Protein AF-K2MCL8-F1 (afdb_monomer_lite)

Secondary structure (DSSP, 8-state):
----TT-------SHHHHHHHHHHHHHHHHHHHHTT-S-GGG--EEEEEEEEE--SSTTS--EEEEEEEEEPPP---GGG----THHHHHHHHHHHHHHHHHHHHHHHHT-SSS-----GGG-HHHHHTTTTSSSS------------GGGHHHHHHHHHHHHHHHTPPP---PPBPHHHHHHHHHHHHHHHHHHHHHHHHHHHHHHHHHHHHHHHHHHHHHHHHHH---HHHHHHHHHHHHHHHHHHHHHHHHHHHHHHHH-----EEEEEEEEEE--TT--TT-EEEEEEE---TT-SSSPPEEEEEEEEEE-TTSEEEEEEEEEEEES--TT-TTEEEEEEEETT-GGG-EEPPPB--SSSS-B---EEEEEEEE--HHHHHHHHSS-EEEEEEEEEPPPP-

InterPro domains:
  IPR001752 Kinesin motor domain [PF00225] (2-168)
  IPR001752 Kinesin motor domain [PR00380] (34-51)
  IPR001752 Kinesin motor domain [PR00380] (66-84)
  IPR001752 Kinesin motor domain [PR00380] (118-139)
  IPR001752 Kinesin motor domain [PS50067] (1-168)
  IPR001752 Kinesin motor domain [SM00129] (1-176)
  IPR027417 P-loop containing nucleoside triphosphate hydrolase [SSF52540] (2-175)
  IPR027640 Kinesin-like protein [PTHR47968] (2-246)
  IPR036961 Kinesin motor domain superfamily [G3DSA:3.40.850.10] (1-190)

Foldseek 3Di:
DDDDPPDDDDDDDDPVVVVVVVVVQVVVLVVVCVVPHDDPLQDKDKDKDKDWDDDPDPVDATFIDIDIDIDAHDQDDCVPPPDDDPVVVSSVLSNQQVVLVLVVLLLQLPPPDDDPDSPLVSDPNSVVCVCVFQHADDDDDDQDADPDPVCVVVRVVSVVSVVSNVSTDHDHDTDGDPVVVVVVVVVVVVVVVVVVVVVLVVVLVVLVVVLVVLVVVLVVLVVVLVVDDDPVVNVVSVVVNVVSVVVSVVSVVVSVVSCVVVVPVVQAFPWKFKDFDFCLPPDAADWDWDWTFTDTPPDDDGGKIWTKIWHWHQDPVQWIKIKIFTFWIPPDHPQLQQAKKKWKDFPPPCVPIDIFDGFGDPVHTGTGGDIDMDIGGHDDPVVSVSRRDRTMMMMMTRGGDDDDD

Sequence (405 aa):
RVYVKGVGVHSVLSLERMLELLKKGNANRQTGETKMNETSSRSHAIIQITISQKYGSLDMRDVESVVLLVDLAGSERQSKTESTGVAFEEAKKINQSLLMLGRAMNSFSDRKGGDAFISLRASKLTRLLSESFGGNSKTWMLATVSTAANNLTETISTLEYAQNAMAITNKAKVNKTAKDLEYDEIQKLAWVLQIRLDDEAKGISALDAQIQGLRGEIDCMKSKLTFASDSKVEIELKEALEEREELLLSLRKGLVEQRKISGSSAALVCFSGTCKTSLANIPFGSYEVTTLVVPCYMLAGPPPFLICHIHVHLTEDSFVAVLLRLRELQHLPDYATGGVQVTVWFEGHYSSAVQTPIVRPNGGNPQFSLCQMYLFGPHTEDLERFFQLDVLNFRVEGIMSDLPS

Structure (mmCIF, N/CA/C/O backbone):
data_AF-K2MCL8-F1
#
_entry.id   AF-K2MCL8-F1
#
loop_
_atom_site.group_PDB
_atom_site.id
_atom_site.type_symbol
_atom_site.label_atom_id
_atom_site.label_alt_id
_atom_site.label_comp_id
_atom_site.label_asym_id
_atom_site.label_entity_id
_atom_site.label_seq_id
_atom_site.pdbx_PDB_ins_code
_atom_site.Cartn_x
_atom_site.Cartn_y
_atom_site.Cartn_z
_atom_site.occupancy
_atom_site.B_iso_or_equiv
_atom_site.auth_seq_id
_atom_site.auth_comp_id
_atom_site.auth_asym_id
_atom_site.auth_atom_id
_atom_site.pdbx_PDB_model_num
ATOM 1 N N . ARG A 1 1 ? 0.110 3.017 10.647 1.00 62.19 1 ARG A N 1
ATOM 2 C CA . ARG A 1 1 ? -1.286 2.735 11.038 1.00 62.19 1 ARG A CA 1
ATOM 3 C C . ARG A 1 1 ? -1.375 1.521 11.941 1.00 62.19 1 ARG A C 1
ATOM 5 O O . ARG A 1 1 ? -0.866 0.456 11.606 1.00 62.19 1 ARG A O 1
ATOM 12 N N . VAL A 1 2 ? -1.988 1.701 13.106 1.00 72.38 2 VAL A N 1
ATOM 13 C CA . VAL A 1 2 ? -2.264 0.624 14.064 1.00 72.38 2 VAL A CA 1
ATOM 14 C C . VAL A 1 2 ? -3.591 -0.023 13.677 1.00 72.38 2 VAL A C 1
ATOM 16 O O . VAL A 1 2 ? -4.564 0.685 13.457 1.00 72.38 2 VAL A O 1
ATOM 19 N N . TYR A 1 3 ? -3.632 -1.352 13.582 1.00 79.12 3 TYR A N 1
ATOM 20 C CA . TYR A 1 3 ? -4.851 -2.104 13.278 1.00 79.12 3 TYR A CA 1
ATOM 21 C C . TYR A 1 3 ? -5.182 -3.081 14.410 1.00 79.12 3 TYR A C 1
ATOM 23 O O . TYR A 1 3 ? -4.301 -3.526 15.156 1.00 79.12 3 TYR A O 1
ATOM 31 N N . VAL A 1 4 ? -6.465 -3.415 14.545 1.00 83.75 4 VAL A N 1
ATOM 32 C CA . VAL A 1 4 ? -6.949 -4.414 15.503 1.00 83.75 4 VAL A CA 1
ATOM 33 C C . VAL A 1 4 ? -7.206 -5.714 14.751 1.00 83.75 4 VAL A C 1
ATOM 35 O O . VAL A 1 4 ? -8.105 -5.792 13.918 1.00 83.75 4 VAL A O 1
ATOM 38 N N . LYS A 1 5 ? -6.404 -6.747 15.024 1.00 83.94 5 LYS A N 1
ATOM 39 C CA . LYS A 1 5 ? -6.589 -8.070 14.414 1.00 83.94 5 LYS A CA 1
ATOM 40 C C . LYS A 1 5 ? -7.949 -8.646 14.826 1.00 83.94 5 LYS A C 1
ATOM 42 O O . LYS A 1 5 ? -8.254 -8.686 16.014 1.00 83.94 5 LYS A O 1
ATOM 47 N N . GLY A 1 6 ? -8.727 -9.115 13.850 1.00 83.38 6 GLY A N 1
ATOM 48 C CA . GLY A 1 6 ? -10.027 -9.756 14.081 1.00 83.38 6 GLY A CA 1
ATOM 49 C C . GLY A 1 6 ? -11.196 -8.794 14.312 1.00 83.38 6 GLY A C 1
ATOM 50 O O . GLY A 1 6 ? -12.277 -9.251 14.673 1.00 83.38 6 GLY A O 1
ATOM 51 N N . VAL A 1 7 ? -11.011 -7.483 14.116 1.00 84.69 7 VAL A N 1
ATOM 52 C CA . VAL A 1 7 ? -12.133 -6.533 14.135 1.00 84.69 7 VAL A CA 1
ATOM 53 C C . VAL A 1 7 ? -13.025 -6.741 12.907 1.00 84.69 7 VAL A C 1
ATOM 55 O O . VAL A 1 7 ? -12.526 -6.963 11.803 1.00 84.69 7 VAL A O 1
ATOM 58 N N . GLY A 1 8 ? -14.345 -6.681 13.093 1.00 83.44 8 GLY A N 1
ATOM 59 C CA . GLY A 1 8 ? -15.301 -6.761 11.990 1.00 83.44 8 GLY A CA 1
ATOM 60 C C . GLY A 1 8 ? -15.216 -5.515 11.111 1.00 83.44 8 GLY A C 1
ATOM 61 O O . GLY A 1 8 ? -15.511 -4.415 11.572 1.00 83.44 8 GLY A O 1
ATOM 62 N N . VAL A 1 9 ? -14.811 -5.688 9.853 1.00 87.81 9 VAL A N 1
ATOM 63 C CA . VAL A 1 9 ? -14.803 -4.625 8.840 1.00 87.81 9 VAL A CA 1
ATOM 64 C C . VAL A 1 9 ? -15.996 -4.849 7.923 1.00 87.81 9 VAL A C 1
ATOM 66 O O . VAL A 1 9 ? -16.164 -5.931 7.362 1.00 87.81 9 VAL A O 1
ATOM 69 N N . HIS A 1 10 ? -16.842 -3.833 7.784 1.00 88.50 10 HIS A N 1
ATOM 70 C CA . HIS A 1 10 ? -18.072 -3.918 7.007 1.00 88.50 10 HIS A CA 1
ATOM 71 C C . HIS A 1 10 ? -18.072 -2.844 5.922 1.00 88.50 10 HIS A C 1
ATOM 73 O O . HIS A 1 10 ? -17.848 -1.674 6.220 1.00 88.50 10 HIS A O 1
ATOM 79 N N . SER A 1 11 ? -18.340 -3.240 4.675 1.00 90.06 11 SER A N 1
ATOM 80 C CA . SER A 1 11 ? -18.598 -2.281 3.599 1.00 90.06 11 SER A CA 1
ATOM 81 C C . SER A 1 11 ? -19.939 -1.587 3.840 1.00 90.06 11 SER A C 1
ATOM 83 O O . SER A 1 11 ? -20.923 -2.232 4.218 1.00 90.06 11 SER A O 1
ATOM 85 N N . VAL A 1 12 ? -19.965 -0.271 3.645 1.00 89.56 12 VAL A N 1
ATOM 86 C CA . VAL A 1 12 ? -21.135 0.582 3.860 1.00 89.56 12 VAL A CA 1
ATOM 87 C C . VAL A 1 12 ? -21.343 1.417 2.606 1.00 89.56 12 VAL A C 1
ATOM 89 O O . VAL A 1 12 ? -20.489 2.222 2.251 1.00 89.56 12 VAL A O 1
ATOM 92 N N . LEU A 1 13 ? -22.476 1.204 1.936 1.00 88.75 13 LEU A N 1
ATOM 93 C CA . LEU A 1 13 ? -22.850 1.900 0.698 1.00 88.75 13 LEU A CA 1
ATOM 94 C C . LEU A 1 13 ? -24.067 2.821 0.876 1.00 88.75 13 LEU A C 1
ATOM 96 O O . LEU A 1 13 ? -24.443 3.520 -0.058 1.00 88.75 13 LEU A O 1
ATOM 1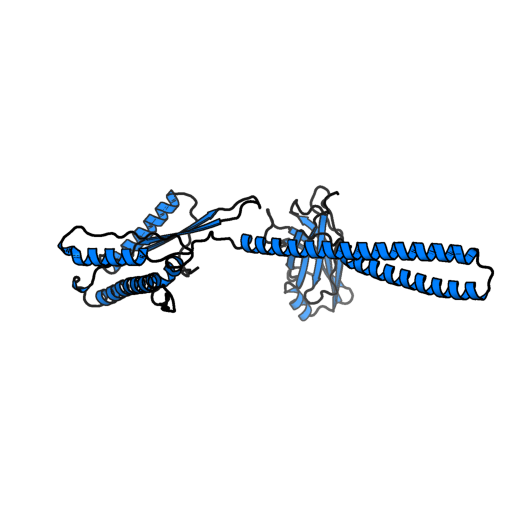00 N N . SER A 1 14 ? -24.690 2.822 2.057 1.00 90.69 14 SER A N 1
ATOM 101 C CA . SER A 1 14 ? -25.855 3.654 2.361 1.00 90.69 14 SER A CA 1
ATOM 102 C C . SER A 1 14 ? -25.845 4.125 3.817 1.00 90.69 14 SER A C 1
ATOM 104 O O . SER A 1 14 ? -25.215 3.507 4.687 1.00 90.69 14 SER A O 1
ATOM 106 N N . LEU A 1 15 ? -26.553 5.224 4.084 1.00 90.62 15 LEU A N 1
ATOM 107 C CA . LEU A 1 15 ? -26.692 5.784 5.428 1.00 90.62 15 LEU A CA 1
ATOM 108 C C . LEU A 1 15 ? -27.426 4.815 6.361 1.00 90.62 15 LEU A C 1
ATOM 110 O O . LEU A 1 15 ? -27.037 4.649 7.516 1.00 90.62 15 LEU A O 1
ATOM 114 N N . GLU A 1 16 ? -28.453 4.134 5.858 1.00 92.94 16 GLU A N 1
ATOM 115 C CA . GLU A 1 16 ? -29.249 3.168 6.616 1.00 92.94 16 GLU A CA 1
ATOM 116 C C . GLU A 1 16 ? -28.351 2.050 7.141 1.00 92.94 16 GLU A C 1
ATOM 118 O O . GLU A 1 16 ? -28.371 1.746 8.335 1.00 92.94 16 GLU A O 1
ATOM 123 N N . ARG A 1 17 ? -27.473 1.514 6.281 1.00 91.06 17 ARG A N 1
ATOM 124 C CA . ARG A 1 17 ? -26.526 0.472 6.680 1.00 91.06 17 ARG A CA 1
ATOM 125 C C . ARG A 1 17 ? -25.544 0.958 7.744 1.00 91.06 17 ARG A C 1
ATOM 127 O O . ARG A 1 17 ? -25.215 0.210 8.666 1.00 91.06 17 ARG A O 1
ATOM 134 N N . MET A 1 18 ? -25.081 2.204 7.639 1.00 90.50 18 MET A N 1
ATOM 135 C CA . MET A 1 18 ? -24.227 2.811 8.661 1.00 90.50 18 MET A CA 1
ATOM 136 C C . MET A 1 18 ? -24.950 2.882 10.011 1.00 90.50 18 MET A C 1
ATOM 138 O O . MET A 1 18 ? -24.405 2.457 11.031 1.00 90.50 18 MET A O 1
ATOM 142 N N . LEU A 1 19 ? -26.192 3.371 10.016 1.00 92.50 19 LEU A N 1
ATOM 143 C CA . LEU A 1 19 ? -27.014 3.507 11.219 1.00 92.50 19 LEU A CA 1
ATOM 144 C C . LEU A 1 19 ? -27.352 2.151 11.850 1.00 92.50 19 LEU A C 1
ATOM 146 O O . LEU A 1 19 ? -27.341 2.029 13.073 1.00 92.50 19 LEU A O 1
ATOM 150 N N . GLU A 1 20 ? -27.612 1.118 11.049 1.00 92.62 20 GLU A N 1
ATOM 151 C CA . GLU A 1 20 ? -27.792 -0.254 11.536 1.00 92.62 20 GLU A CA 1
ATOM 152 C C . GLU A 1 20 ? -26.554 -0.774 12.270 1.00 92.62 20 GLU A C 1
ATOM 154 O O . GLU A 1 20 ? -26.667 -1.319 13.370 1.00 92.62 20 GLU A O 1
ATOM 159 N N . LEU A 1 21 ? -25.367 -0.601 11.679 1.00 90.81 21 LEU A N 1
ATOM 160 C CA . LEU A 1 21 ? -24.108 -1.033 12.288 1.00 90.81 21 LEU A CA 1
ATOM 161 C C . LEU A 1 21 ? -23.824 -0.269 13.584 1.00 90.81 21 LEU A C 1
ATOM 163 O O . LEU A 1 21 ? -23.399 -0.882 14.563 1.00 90.81 21 LEU A O 1
ATOM 167 N N . LEU A 1 22 ? -24.123 1.033 13.621 1.00 89.81 22 LEU A N 1
ATOM 168 C CA . LEU A 1 22 ? -24.029 1.847 14.835 1.00 89.81 22 LEU A CA 1
ATOM 169 C C . LEU A 1 22 ? -24.981 1.345 15.927 1.00 89.81 22 LEU A C 1
ATOM 171 O O . LEU A 1 22 ? -24.550 1.128 17.058 1.00 89.81 22 LEU A O 1
ATOM 175 N N . LYS A 1 23 ? -26.252 1.084 15.591 1.00 89.38 23 LYS A N 1
ATOM 176 C CA . LYS A 1 23 ? -27.237 0.517 16.529 1.00 89.38 23 LYS A CA 1
ATOM 177 C C . LYS A 1 23 ? -26.792 -0.844 17.058 1.00 89.38 23 LYS A C 1
ATOM 179 O O . LYS A 1 23 ? -26.862 -1.079 18.260 1.00 89.38 23 LYS A O 1
ATOM 184 N N . LYS A 1 24 ? -26.283 -1.718 16.184 1.00 88.81 24 LYS A N 1
ATOM 185 C CA . LYS A 1 24 ? -25.748 -3.032 16.568 1.00 88.81 24 LYS A CA 1
ATOM 186 C C . LYS A 1 24 ? -24.537 -2.901 17.492 1.00 88.81 24 LYS A C 1
ATOM 188 O O . LYS A 1 24 ? -24.460 -3.607 18.492 1.00 88.81 24 LYS A O 1
ATOM 193 N N . GLY A 1 25 ? -23.608 -1.995 17.184 1.00 86.44 25 GLY A N 1
ATOM 194 C CA . GLY A 1 25 ? -22.452 -1.706 18.032 1.00 86.44 25 GLY A CA 1
ATOM 195 C C . GLY A 1 25 ? -22.868 -1.220 19.420 1.00 86.44 25 GLY A C 1
ATOM 196 O O . GLY A 1 25 ? -22.365 -1.723 20.423 1.00 86.44 25 GLY A O 1
ATOM 197 N N . ASN A 1 26 ? -23.849 -0.319 19.483 1.00 84.19 26 ASN A N 1
ATOM 198 C CA . ASN A 1 26 ? -24.355 0.208 20.746 1.00 84.19 26 ASN A CA 1
ATOM 199 C C . ASN A 1 26 ? -25.124 -0.851 21.560 1.00 84.19 26 ASN A C 1
ATOM 201 O O . ASN A 1 26 ? -24.937 -0.960 22.768 1.00 84.19 26 ASN A O 1
ATOM 205 N N . ALA A 1 27 ? -25.919 -1.701 20.903 1.00 82.69 27 ALA A N 1
ATOM 206 C CA . ALA A 1 27 ? -26.595 -2.825 21.554 1.00 82.69 27 ALA A CA 1
ATOM 207 C C . ALA A 1 27 ? -25.600 -3.872 22.089 1.00 82.69 27 ALA A C 1
ATOM 209 O O . ALA A 1 27 ? -25.796 -4.418 23.175 1.00 82.69 27 ALA A O 1
ATOM 210 N N . ASN A 1 28 ? -24.506 -4.128 21.364 1.00 81.00 28 ASN A N 1
ATOM 211 C CA . ASN A 1 28 ? -23.422 -5.002 21.820 1.00 81.00 28 ASN A CA 1
ATOM 212 C C . ASN A 1 28 ? -22.682 -4.418 23.032 1.00 81.00 28 ASN A C 1
ATOM 214 O O . ASN A 1 28 ? -22.292 -5.164 23.929 1.00 81.00 28 ASN A O 1
ATOM 218 N N . ARG A 1 29 ? -22.513 -3.091 23.079 1.00 77.06 29 ARG A N 1
ATOM 219 C CA . ARG A 1 29 ? -21.970 -2.391 24.249 1.00 77.06 29 ARG A CA 1
ATOM 220 C C . ARG A 1 29 ? -22.894 -2.567 25.458 1.00 77.06 29 ARG A C 1
ATOM 222 O O . ARG A 1 29 ? -22.447 -3.064 26.486 1.00 77.06 29 ARG A O 1
ATOM 229 N N . GLN A 1 30 ? -24.187 -2.284 25.296 1.00 64.94 30 GLN A N 1
ATOM 230 C CA . GLN A 1 30 ? -25.187 -2.410 26.363 1.00 64.94 30 GLN A CA 1
ATOM 231 C C . GLN A 1 30 ? -25.310 -3.852 26.892 1.00 64.94 30 GLN A C 1
ATOM 233 O O . GLN A 1 30 ? -25.377 -4.078 28.097 1.00 64.94 30 GLN A O 1
ATOM 238 N N . THR A 1 31 ? -25.291 -4.855 26.009 1.00 60.31 31 THR A N 1
ATOM 239 C CA . THR A 1 31 ? -25.350 -6.273 26.414 1.00 60.31 31 THR A CA 1
ATOM 240 C C . THR A 1 31 ? -24.073 -6.741 27.118 1.00 60.31 31 THR A C 1
ATOM 242 O O . THR A 1 31 ? -24.156 -7.535 28.056 1.00 60.31 31 THR A O 1
ATOM 245 N N . GLY A 1 32 ? -22.904 -6.227 26.721 1.00 57.06 32 GLY A N 1
ATOM 246 C CA . GLY A 1 32 ? -21.645 -6.435 27.443 1.00 57.06 32 GLY A CA 1
ATOM 247 C C . GLY A 1 32 ? -21.679 -5.862 28.863 1.00 57.06 32 GLY A C 1
ATOM 248 O O . GLY A 1 32 ? -21.249 -6.533 29.799 1.00 57.06 32 GLY A O 1
ATOM 249 N N . GLU A 1 33 ? -22.263 -4.674 29.027 1.00 56.03 33 GLU A N 1
ATOM 250 C CA . GLU A 1 33 ? -22.431 -3.999 30.321 1.00 56.03 33 GLU A CA 1
ATOM 251 C C . GLU A 1 33 ? -23.406 -4.773 31.234 1.00 56.03 33 GLU A C 1
ATOM 253 O O . GLU A 1 33 ? -23.057 -5.131 32.356 1.00 56.03 33 GLU A O 1
ATOM 258 N N . THR A 1 34 ? -24.579 -5.182 30.734 1.00 46.97 34 THR A N 1
ATOM 259 C CA . THR A 1 34 ? -25.577 -5.934 31.537 1.00 46.97 34 THR A CA 1
ATOM 260 C C . THR A 1 34 ? -25.104 -7.296 32.065 1.00 46.97 34 THR A C 1
ATOM 262 O O . THR A 1 34 ? -25.635 -7.771 33.066 1.00 46.97 34 THR A O 1
ATOM 265 N N . LYS A 1 35 ? -24.110 -7.941 31.433 1.00 47.38 35 LYS A N 1
ATOM 266 C CA . LYS A 1 35 ? -23.570 -9.235 31.892 1.00 47.38 35 LYS A CA 1
ATOM 267 C C . LYS A 1 35 ? -22.559 -9.122 33.039 1.00 47.38 35 LYS A C 1
ATOM 269 O O . LYS A 1 35 ? -22.274 -10.150 33.648 1.00 47.38 35 LYS A O 1
ATOM 274 N N . MET A 1 36 ? -22.003 -7.936 33.321 1.00 43.47 36 MET A N 1
ATOM 275 C CA . MET A 1 36 ? -20.958 -7.768 34.349 1.00 43.47 36 MET A CA 1
ATOM 276 C C . MET A 1 36 ? -21.147 -6.602 35.333 1.00 43.47 36 MET A C 1
ATOM 278 O O . MET A 1 36 ? -20.476 -6.637 36.359 1.00 43.47 36 MET A O 1
ATOM 282 N N . ASN A 1 37 ? -22.026 -5.623 35.073 1.00 40.94 37 ASN A N 1
ATOM 283 C CA . ASN A 1 37 ? -22.677 -4.682 36.013 1.00 40.94 37 ASN A CA 1
ATOM 284 C C . ASN A 1 37 ? -23.184 -3.450 35.235 1.00 40.94 37 ASN A C 1
ATOM 286 O O . ASN A 1 37 ? -22.595 -3.032 34.240 1.00 40.94 37 ASN A O 1
ATOM 290 N N . GLU A 1 38 ? -24.254 -2.825 35.721 1.00 46.69 38 GLU A N 1
ATOM 291 C CA . GLU A 1 38 ? -24.871 -1.628 35.141 1.00 46.69 38 GLU A CA 1
ATOM 292 C C . GLU A 1 38 ? -23.952 -0.397 35.259 1.00 46.69 38 GLU A C 1
ATOM 294 O O . GLU A 1 38 ? -23.971 0.290 36.277 1.00 46.69 38 GLU A O 1
ATOM 299 N N . THR A 1 39 ? -23.107 -0.098 34.260 1.00 52.84 39 THR A N 1
ATOM 300 C CA . THR A 1 39 ? -22.614 1.282 34.035 1.00 52.84 39 THR A CA 1
ATOM 301 C C . THR A 1 39 ? -21.933 1.477 32.676 1.00 52.84 39 THR A C 1
ATOM 303 O O . THR A 1 39 ? -20.814 1.019 32.445 1.00 52.84 39 THR A O 1
ATOM 306 N N . SER A 1 40 ? -22.555 2.280 31.811 1.00 58.19 40 SER A N 1
ATOM 307 C CA . SER A 1 40 ? -22.002 2.733 30.526 1.00 58.19 40 SER A CA 1
ATOM 308 C C . SER A 1 40 ? -20.767 3.635 30.639 1.00 58.19 40 SER A C 1
ATOM 310 O O . SER A 1 40 ? -20.077 3.874 29.646 1.00 58.19 40 SER A O 1
ATOM 312 N N . SER A 1 41 ? -20.439 4.088 31.855 1.00 61.59 41 SER A N 1
ATOM 313 C CA . SER A 1 41 ? -19.277 4.926 32.173 1.00 61.59 41 SER A CA 1
ATOM 314 C C . SER A 1 41 ? -17.947 4.169 32.225 1.00 61.59 41 SER A C 1
ATOM 316 O O . SER A 1 41 ? -16.901 4.793 32.382 1.00 61.59 41 SER A O 1
ATOM 318 N N . ARG A 1 42 ? -17.953 2.834 32.100 1.00 67.81 42 ARG A N 1
ATOM 319 C CA . ARG A 1 42 ? -16.778 1.980 32.355 1.00 67.81 42 ARG A CA 1
ATOM 320 C C . ARG A 1 42 ? -16.134 1.378 31.103 1.00 67.81 42 ARG A C 1
ATOM 322 O O . ARG A 1 42 ? -15.196 0.599 31.212 1.00 67.81 42 ARG A O 1
ATOM 329 N N . SER A 1 43 ? -16.572 1.733 29.901 1.00 75.81 43 SER A N 1
ATOM 330 C CA . SER A 1 43 ? -15.963 1.231 28.664 1.00 75.81 43 SER A CA 1
ATOM 331 C C . SER A 1 43 ? -15.653 2.361 27.685 1.00 75.81 43 SER A C 1
ATOM 333 O O . SER A 1 43 ? -16.367 3.357 27.623 1.00 75.81 43 SER A O 1
ATOM 335 N N . HIS A 1 44 ? -14.559 2.209 26.932 1.00 84.44 44 HIS A N 1
ATOM 336 C CA . HIS A 1 44 ? -14.245 3.079 25.795 1.00 84.44 44 HIS A CA 1
ATOM 337 C C . HIS A 1 44 ? -14.829 2.460 24.530 1.00 84.44 44 HIS A C 1
ATOM 339 O O . HIS A 1 44 ? -14.605 1.271 24.278 1.00 84.44 44 HIS A O 1
ATOM 345 N N . ALA A 1 45 ? -15.496 3.254 23.701 1.00 87.50 45 ALA A N 1
ATOM 346 C CA . ALA A 1 45 ? -15.965 2.827 22.389 1.00 87.50 45 ALA A CA 1
ATOM 347 C C . ALA A 1 45 ? -15.221 3.590 21.289 1.00 87.50 45 ALA A C 1
ATOM 349 O O . ALA A 1 45 ? -15.072 4.806 21.341 1.00 87.50 45 ALA A O 1
ATOM 350 N N . ILE A 1 46 ? -14.735 2.866 20.279 1.00 89.50 46 ILE A N 1
ATOM 351 C CA . ILE A 1 46 ? -14.042 3.455 19.129 1.00 89.50 46 ILE A CA 1
ATOM 352 C C . ILE A 1 46 ? -14.722 2.961 17.863 1.00 89.50 46 ILE A C 1
ATOM 354 O O . ILE A 1 46 ? -14.803 1.757 17.623 1.00 89.50 46 ILE A O 1
ATOM 358 N N . ILE A 1 47 ? -15.173 3.900 17.040 1.00 90.31 47 ILE A N 1
ATOM 359 C CA . ILE A 1 47 ? -15.694 3.644 15.703 1.00 90.31 47 ILE A CA 1
ATOM 360 C C . ILE A 1 47 ? -14.688 4.207 14.706 1.00 90.31 47 ILE A C 1
ATOM 362 O O . ILE A 1 47 ? -14.334 5.385 14.762 1.00 90.31 47 ILE A O 1
ATOM 366 N N . GLN A 1 48 ? -14.234 3.357 13.789 1.00 91.88 48 GLN A N 1
ATOM 367 C CA . GLN A 1 48 ? -13.360 3.752 12.694 1.00 91.88 48 GLN A CA 1
ATOM 368 C C . GLN A 1 48 ? -14.145 3.729 11.385 1.00 91.88 48 GLN A C 1
ATOM 370 O O . GLN A 1 48 ? -14.684 2.694 10.998 1.00 91.88 48 GLN A O 1
ATOM 375 N N . ILE A 1 49 ? -14.176 4.867 10.698 1.00 91.69 49 ILE A N 1
ATOM 376 C CA . ILE A 1 49 ? -14.806 5.022 9.390 1.00 91.69 49 ILE A CA 1
ATOM 377 C C . ILE A 1 49 ? -13.694 5.304 8.389 1.00 91.69 49 ILE A C 1
ATOM 379 O O . ILE A 1 49 ? -13.042 6.346 8.453 1.00 91.69 49 ILE A O 1
ATOM 383 N N . THR A 1 50 ? -13.469 4.371 7.471 1.00 90.69 50 THR A N 1
ATOM 384 C CA . THR A 1 50 ? -12.555 4.574 6.345 1.00 90.69 50 THR A CA 1
ATOM 385 C C . THR A 1 50 ? -13.364 5.046 5.145 1.00 90.69 50 THR A C 1
ATOM 387 O O . THR A 1 50 ? -14.309 4.377 4.734 1.00 90.69 50 THR A O 1
ATOM 390 N N . ILE A 1 51 ? -12.996 6.200 4.595 1.00 89.94 51 ILE A N 1
ATOM 391 C CA . ILE A 1 51 ? -13.616 6.800 3.416 1.00 89.94 51 ILE A CA 1
ATOM 392 C C . ILE A 1 51 ? -12.570 6.794 2.309 1.00 89.94 51 ILE A C 1
ATOM 394 O O . ILE A 1 51 ? -11.532 7.443 2.435 1.00 89.94 51 ILE A O 1
ATOM 398 N N . SER A 1 52 ? -12.846 6.076 1.228 1.00 87.56 52 SER A N 1
ATOM 399 C CA . SER A 1 52 ? -11.972 6.016 0.058 1.00 87.56 52 SER A CA 1
ATOM 400 C C . SER A 1 52 ? -12.666 6.695 -1.115 1.00 87.56 52 SER A C 1
ATOM 402 O O . SER A 1 52 ? -13.782 6.326 -1.475 1.00 87.56 52 SER A O 1
ATOM 404 N N . GLN A 1 53 ? -11.998 7.670 -1.720 1.00 85.44 53 GLN A N 1
ATOM 405 C CA . GLN A 1 53 ? -12.425 8.309 -2.954 1.00 85.44 53 GLN A CA 1
ATOM 406 C C . GLN A 1 53 ? -11.490 7.861 -4.071 1.00 85.44 53 GLN A C 1
ATOM 408 O O . GLN A 1 53 ? -10.281 8.072 -3.985 1.00 85.44 53 GLN A O 1
ATOM 413 N N . LYS A 1 54 ? -12.064 7.222 -5.092 1.00 82.44 54 LYS A N 1
ATOM 414 C CA . LYS A 1 54 ? -11.329 6.758 -6.266 1.00 82.44 54 LYS A CA 1
ATOM 415 C C . LYS A 1 54 ? -11.676 7.611 -7.471 1.00 82.44 54 LYS A C 1
ATOM 417 O O . LYS A 1 54 ? -12.856 7.901 -7.682 1.00 82.44 54 LYS A O 1
ATOM 422 N N . TYR A 1 55 ? -10.674 7.975 -8.255 1.00 76.62 55 TYR A N 1
ATOM 423 C CA . TYR A 1 55 ? -10.855 8.728 -9.488 1.00 76.62 55 TYR A CA 1
ATOM 424 C C . TYR A 1 55 ? -10.582 7.834 -10.699 1.00 76.62 55 TYR A C 1
ATOM 426 O O . TYR A 1 55 ? -9.719 6.965 -10.678 1.00 76.62 55 TYR A O 1
ATOM 434 N N . GLY A 1 56 ? -11.364 8.029 -11.764 1.00 66.25 56 GLY A N 1
ATOM 435 C CA . GLY A 1 56 ? -11.180 7.312 -13.032 1.00 66.25 56 GLY A CA 1
ATOM 436 C C . GLY A 1 56 ? -10.148 7.952 -13.967 1.00 66.25 56 GLY A C 1
ATOM 437 O O . GLY A 1 56 ? -9.825 7.364 -14.991 1.00 66.25 56 GLY A O 1
ATOM 438 N N . SER A 1 57 ? -9.656 9.151 -13.635 1.00 65.25 57 SER A N 1
ATOM 439 C CA . SER A 1 57 ? -8.623 9.864 -14.395 1.00 65.25 57 SER A CA 1
ATOM 440 C C . SER A 1 57 ? -7.279 9.767 -13.679 1.00 65.25 57 SER A C 1
ATOM 442 O O . SER A 1 57 ? -7.232 9.836 -12.454 1.00 65.25 57 SER A O 1
ATOM 444 N N . LEU A 1 58 ? -6.196 9.680 -14.454 1.00 63.03 58 LEU A N 1
ATOM 445 C CA . LEU A 1 58 ? -4.814 9.742 -13.970 1.00 63.03 58 LEU A CA 1
ATOM 446 C C . LEU A 1 58 ? -4.430 11.133 -13.430 1.00 63.03 58 LEU A C 1
ATOM 448 O O . LEU A 1 58 ? -3.459 11.252 -12.687 1.00 63.03 58 LEU A O 1
ATOM 452 N N . ASP A 1 59 ? -5.196 12.175 -13.766 1.00 64.81 59 ASP A N 1
ATOM 453 C CA . ASP A 1 59 ? -4.942 13.546 -13.299 1.00 64.81 59 ASP A CA 1
ATOM 454 C C . ASP A 1 59 ? -5.306 13.740 -11.821 1.00 64.81 59 ASP A C 1
ATOM 456 O O . ASP A 1 59 ? -4.781 14.627 -11.142 1.00 64.81 59 ASP A O 1
ATOM 460 N N . MET A 1 60 ? -6.232 12.921 -11.316 1.00 67.56 60 MET A N 1
ATOM 461 C CA . MET A 1 60 ? -6.757 13.016 -9.960 1.00 67.56 60 MET A CA 1
ATOM 462 C C . MET A 1 60 ? -6.304 11.807 -9.154 1.00 67.56 60 MET A C 1
ATOM 464 O O . MET A 1 60 ? -6.508 10.663 -9.544 1.00 67.56 60 MET A O 1
ATOM 468 N N . ARG A 1 61 ? -5.690 12.071 -8.001 1.00 71.19 61 ARG A N 1
ATOM 469 C CA . ARG A 1 61 ? -5.148 11.020 -7.138 1.00 71.19 61 ARG A CA 1
ATOM 470 C C . ARG A 1 61 ? -6.226 10.414 -6.262 1.00 71.19 61 ARG A C 1
ATOM 472 O O . ARG A 1 61 ? -7.042 11.146 -5.699 1.00 71.19 61 ARG A O 1
ATOM 479 N N . ASP A 1 62 ? -6.181 9.097 -6.105 1.00 81.00 62 ASP A N 1
ATOM 480 C CA . ASP A 1 62 ? -7.026 8.394 -5.148 1.00 81.00 62 ASP A CA 1
ATOM 481 C C . ASP A 1 62 ? -6.710 8.904 -3.734 1.00 81.00 62 ASP A C 1
ATOM 483 O O . ASP A 1 62 ? -5.555 9.086 -3.349 1.00 81.00 62 ASP A O 1
ATOM 487 N N . VAL A 1 63 ? -7.742 9.152 -2.929 1.00 84.19 63 VAL A N 1
ATOM 488 C CA . VAL A 1 63 ? -7.565 9.663 -1.564 1.00 84.19 63 VAL A CA 1
ATOM 489 C C . VAL A 1 63 ? -8.271 8.752 -0.583 1.00 84.19 63 VAL A C 1
ATOM 491 O O . VAL A 1 63 ? -9.399 8.312 -0.800 1.00 84.19 63 VAL A O 1
ATOM 494 N N . GLU A 1 64 ? -7.617 8.503 0.547 1.00 87.00 64 GLU A N 1
ATOM 495 C CA . GLU A 1 64 ? -8.209 7.768 1.654 1.00 87.00 64 GLU A CA 1
ATOM 496 C C . GLU A 1 64 ? -8.168 8.590 2.943 1.00 87.00 64 GLU A C 1
ATOM 498 O O . GLU A 1 64 ? -7.119 9.052 3.392 1.00 87.00 64 GLU A O 1
ATOM 503 N N . SER A 1 65 ? -9.316 8.744 3.588 1.00 89.50 65 SER A N 1
ATOM 504 C CA . SER A 1 65 ? -9.436 9.368 4.899 1.00 89.50 65 SER A CA 1
ATOM 505 C C . SER A 1 65 ? -9.902 8.347 5.925 1.00 89.50 65 SER A C 1
ATOM 507 O O . SER A 1 65 ? -10.682 7.447 5.622 1.00 89.50 65 SER A O 1
ATOM 509 N N . VAL A 1 66 ? -9.428 8.497 7.157 1.00 90.38 66 VAL A N 1
ATOM 510 C CA . VAL A 1 66 ? -9.872 7.689 8.290 1.00 90.38 66 VAL A CA 1
ATOM 511 C C . VAL A 1 66 ? -10.387 8.636 9.357 1.00 90.38 66 VAL A C 1
ATOM 513 O O . VAL A 1 66 ? -9.660 9.509 9.825 1.00 90.38 66 VAL A O 1
ATOM 516 N N . VAL A 1 67 ? -11.644 8.448 9.739 1.00 92.12 67 VAL A N 1
ATOM 517 C CA . VAL A 1 67 ? -12.282 9.162 10.841 1.00 92.12 67 VAL A CA 1
ATOM 518 C C . VAL A 1 67 ? -12.370 8.213 12.027 1.00 92.12 67 VAL A C 1
ATOM 520 O O . VAL A 1 67 ? -12.867 7.094 11.905 1.00 92.12 67 VAL A O 1
ATOM 523 N N . LEU A 1 68 ? -11.879 8.667 13.177 1.00 92.62 68 LEU A N 1
ATOM 524 C CA . LEU A 1 68 ? -12.005 7.969 14.450 1.00 92.62 68 LEU A CA 1
ATOM 525 C C . LEU A 1 68 ? -12.992 8.739 15.323 1.00 92.62 68 LEU A C 1
ATOM 527 O O . LEU A 1 68 ? -12.742 9.891 15.669 1.00 92.62 68 LEU A O 1
ATOM 531 N N . LEU A 1 69 ? -14.102 8.098 15.678 1.00 91.81 69 LEU A N 1
ATOM 532 C CA . LEU A 1 69 ? -15.032 8.588 16.689 1.00 91.81 69 LEU A CA 1
ATOM 533 C C . LEU A 1 69 ? -14.769 7.804 17.968 1.00 91.81 69 LEU A C 1
ATOM 535 O O . LEU A 1 69 ? -14.882 6.577 17.981 1.00 91.81 69 LEU A O 1
ATOM 539 N N . VAL A 1 70 ? -14.362 8.510 19.016 1.00 91.50 70 VAL A N 1
ATOM 540 C CA . VAL A 1 70 ? -13.907 7.915 20.272 1.00 91.50 70 VAL A CA 1
ATOM 541 C C . VAL A 1 70 ? -14.806 8.421 21.386 1.00 91.50 70 VAL A C 1
ATOM 543 O O . VAL A 1 70 ? -14.825 9.616 21.664 1.00 91.50 70 VAL A O 1
ATOM 546 N N . ASP A 1 71 ? -15.531 7.504 22.009 1.00 89.06 71 ASP A N 1
ATOM 547 C CA . ASP A 1 71 ? -16.275 7.738 23.239 1.00 89.06 71 ASP A CA 1
ATOM 548 C C . ASP A 1 71 ? -15.452 7.180 24.401 1.00 89.06 71 ASP A C 1
ATOM 550 O O . ASP A 1 71 ? -15.152 5.980 24.450 1.00 89.06 71 ASP A O 1
ATOM 554 N N . LEU A 1 72 ? -15.001 8.074 25.276 1.00 87.31 72 LEU A N 1
ATOM 555 C CA . LEU A 1 72 ? -14.137 7.722 26.392 1.00 87.31 72 LEU A CA 1
ATOM 556 C C . LEU A 1 72 ? -14.976 7.379 27.624 1.00 87.31 72 LEU A C 1
ATOM 558 O O . LEU A 1 72 ? -15.993 8.008 27.898 1.00 87.31 72 LEU A O 1
ATOM 562 N N . ALA A 1 73 ? -14.498 6.409 28.398 1.00 81.56 73 ALA A N 1
ATOM 563 C CA . ALA A 1 73 ? -15.011 6.118 29.728 1.00 81.56 73 ALA A CA 1
ATOM 564 C C . ALA A 1 73 ? -14.919 7.353 30.646 1.00 81.56 73 ALA A C 1
ATOM 566 O O . ALA A 1 73 ? -14.118 8.264 30.410 1.00 81.56 73 ALA A O 1
ATOM 567 N N . GLY A 1 74 ? -15.710 7.342 31.719 1.00 78.06 74 GLY A N 1
ATOM 568 C CA . GLY A 1 74 ? -15.736 8.401 32.721 1.00 78.06 74 GLY A CA 1
ATOM 569 C C . GLY A 1 74 ? -14.354 8.674 33.323 1.00 78.06 74 GLY A C 1
ATOM 570 O O . GLY A 1 74 ? -13.574 7.753 33.579 1.00 78.06 74 GLY A O 1
ATOM 571 N N . SER A 1 75 ? -14.023 9.956 33.506 1.00 75.75 75 SER A N 1
ATOM 572 C CA . SER A 1 75 ? -12.734 10.401 34.054 1.00 75.75 75 SER A CA 1
ATOM 573 C C . SER A 1 75 ? -12.712 10.500 35.583 1.00 75.75 75 SER A C 1
ATOM 575 O O . SER A 1 75 ? -11.697 10.907 36.151 1.00 75.75 75 SER A O 1
ATOM 577 N N . GLU A 1 76 ? -13.814 10.164 36.251 1.00 71.69 76 GLU A N 1
ATOM 578 C CA . GLU A 1 76 ? -13.984 10.312 37.691 1.00 71.69 76 GLU A CA 1
ATOM 579 C C . GLU A 1 76 ? -13.090 9.379 38.527 1.00 71.69 76 GLU A C 1
ATOM 581 O O . GLU A 1 76 ? -12.753 8.243 38.169 1.00 71.69 76 GLU A O 1
ATOM 586 N N . ARG A 1 77 ? -12.707 9.862 39.714 1.00 64.69 77 ARG A N 1
ATOM 587 C CA . ARG A 1 77 ? -11.896 9.088 40.662 1.00 64.69 77 ARG A CA 1
ATOM 588 C C . ARG A 1 77 ? -12.746 8.073 41.430 1.00 64.69 77 ARG A C 1
ATOM 590 O O . ARG A 1 77 ? -13.764 8.411 42.029 1.00 64.69 77 ARG A O 1
ATOM 597 N N . GLN A 1 78 ? -12.245 6.842 41.528 1.00 57.66 78 GLN A N 1
ATOM 598 C CA . GLN A 1 78 ? -12.933 5.728 42.201 1.00 57.66 78 GLN A CA 1
ATOM 599 C C . GLN A 1 78 ? -13.103 5.872 43.710 1.00 57.66 78 GLN A C 1
ATOM 601 O O . GLN A 1 78 ? -13.875 5.125 44.298 1.00 57.66 78 GLN A O 1
ATOM 606 N N . SER A 1 79 ? -12.433 6.821 44.367 1.00 55.28 79 SER A N 1
ATOM 607 C CA . SER A 1 79 ? -12.636 7.059 45.803 1.00 55.28 79 SER A CA 1
ATOM 608 C C . SER A 1 79 ? -14.075 7.474 46.147 1.00 55.28 79 SER A C 1
ATOM 610 O O . SER A 1 79 ? -14.420 7.522 47.321 1.00 55.28 79 SER A O 1
ATOM 612 N N . LYS A 1 80 ? -14.909 7.777 45.141 1.00 51.69 80 LYS A N 1
ATOM 613 C CA . LYS A 1 80 ? -16.346 8.053 45.273 1.00 51.69 80 LYS A CA 1
ATOM 614 C C . LYS A 1 80 ? -17.249 6.838 44.994 1.00 51.69 80 LYS A C 1
ATOM 616 O O . LYS A 1 80 ? -18.459 6.958 45.139 1.00 51.69 80 LYS A O 1
ATOM 621 N N . THR A 1 81 ? -16.702 5.691 44.581 1.00 54.56 81 THR A N 1
ATOM 622 C CA . THR A 1 81 ? -17.471 4.490 44.207 1.00 54.56 81 THR A CA 1
ATOM 623 C C . THR A 1 81 ? -17.142 3.326 45.144 1.00 54.56 81 THR A C 1
ATOM 625 O O . THR A 1 81 ? -16.010 2.849 45.149 1.00 54.56 81 THR A O 1
ATOM 628 N N . GLU A 1 82 ? -18.119 2.834 45.911 1.00 55.03 82 GLU A N 1
ATOM 629 C CA . GLU A 1 82 ? -17.984 1.712 46.865 1.00 55.03 82 GLU A CA 1
ATOM 630 C C . GLU A 1 82 ? -17.872 0.329 46.175 1.00 55.03 82 GLU A C 1
ATOM 632 O O . GLU A 1 82 ? -18.531 -0.638 46.548 1.00 55.03 82 GLU A O 1
ATOM 637 N N . SER A 1 83 ? -17.064 0.197 45.119 1.00 57.53 83 SER A N 1
ATOM 638 C CA . SER A 1 83 ? -16.889 -1.083 44.417 1.00 57.53 83 SER A CA 1
ATOM 639 C C . SER A 1 83 ? -15.772 -1.918 45.049 1.00 57.53 83 SER A C 1
ATOM 641 O O . SER A 1 83 ? -14.623 -1.482 45.068 1.00 57.53 83 SER A O 1
ATOM 643 N N . THR A 1 84 ? -16.081 -3.135 45.507 1.00 59.06 84 THR A N 1
ATOM 644 C CA . THR A 1 84 ? -15.110 -4.107 46.047 1.00 59.06 84 THR A CA 1
ATOM 645 C C . THR A 1 84 ? -14.930 -5.315 45.108 1.00 59.06 84 THR A C 1
ATOM 647 O O . THR A 1 84 ? -15.800 -5.627 44.294 1.00 59.06 84 THR A O 1
ATOM 650 N N . GLY A 1 85 ? -13.779 -5.998 45.177 1.00 71.44 85 GLY A N 1
ATOM 651 C CA . GLY A 1 85 ? -13.525 -7.248 44.438 1.00 71.44 85 GLY A CA 1
ATOM 652 C C . GLY A 1 85 ? -13.196 -7.078 42.944 1.00 71.44 85 GLY A C 1
ATOM 653 O O . GLY A 1 85 ? -12.432 -6.198 42.562 1.00 71.44 85 GLY A O 1
ATOM 654 N N . VAL A 1 86 ? -13.745 -7.937 42.074 1.00 63.22 86 VAL A N 1
ATOM 655 C CA . VAL A 1 86 ? -13.447 -7.968 40.619 1.00 63.22 86 VAL A CA 1
ATOM 656 C C . VAL A 1 86 ? -13.795 -6.644 39.921 1.00 63.22 86 VAL A C 1
ATOM 658 O O . VAL A 1 86 ? -13.059 -6.201 39.039 1.00 63.22 86 VAL A O 1
ATOM 661 N N . ALA A 1 87 ? -14.859 -5.972 40.373 1.00 62.44 87 ALA A N 1
ATOM 662 C CA . ALA A 1 87 ? -15.273 -4.665 39.867 1.00 62.44 87 ALA A CA 1
ATOM 663 C C . ALA A 1 87 ? -14.231 -3.562 40.140 1.00 62.44 87 ALA A C 1
ATOM 665 O O . ALA A 1 87 ? -14.065 -2.658 39.323 1.00 62.44 87 ALA A O 1
ATOM 666 N N . PHE A 1 88 ? -13.496 -3.653 41.254 1.00 65.75 88 PHE A N 1
ATOM 667 C CA . PHE A 1 88 ? -12.413 -2.722 41.587 1.00 65.75 88 PHE A CA 1
ATOM 668 C C . PHE A 1 88 ? -11.229 -2.878 40.619 1.00 65.75 88 PHE A C 1
ATOM 670 O O . PHE A 1 88 ? -10.686 -1.897 40.110 1.00 65.75 88 PHE A O 1
ATOM 677 N N . GLU A 1 89 ? -10.879 -4.120 40.282 1.00 68.69 89 GLU A N 1
ATOM 678 C CA . GLU A 1 89 ? -9.729 -4.410 39.421 1.00 68.69 89 GLU A CA 1
ATOM 679 C C . GLU A 1 89 ? -9.996 -4.106 37.939 1.00 68.69 89 GLU A C 1
ATOM 681 O O . GLU A 1 89 ? -9.080 -3.744 37.193 1.00 68.69 89 GLU A O 1
ATOM 686 N N . GLU A 1 90 ? -11.258 -4.178 37.515 1.00 66.31 90 GLU A N 1
ATOM 687 C CA . GLU A 1 90 ? -11.717 -3.658 36.227 1.00 66.31 90 GLU A CA 1
ATOM 688 C C . GLU A 1 90 ? -11.684 -2.127 36.189 1.00 66.31 90 GLU A C 1
ATOM 690 O O . GLU A 1 90 ? -11.045 -1.543 35.307 1.00 66.31 90 GLU A O 1
ATOM 695 N N . ALA A 1 91 ? -12.286 -1.472 37.186 1.00 65.25 91 ALA A N 1
ATOM 696 C CA . ALA A 1 91 ? -12.284 -0.019 37.302 1.00 65.25 91 ALA A CA 1
ATOM 697 C C . ALA A 1 91 ? -10.845 0.530 37.263 1.00 65.25 91 ALA A C 1
ATOM 699 O O . ALA A 1 91 ? -10.548 1.520 36.587 1.00 65.25 91 ALA A O 1
ATOM 700 N N . LYS A 1 92 ? -9.906 -0.127 37.958 1.00 70.19 92 LYS A N 1
ATOM 701 C CA . LYS A 1 92 ? -8.483 0.242 37.987 1.00 70.19 92 LYS A CA 1
ATOM 702 C C . LYS A 1 92 ? -7.842 0.228 36.597 1.00 70.19 92 LYS A C 1
ATOM 704 O O . LYS A 1 92 ? -7.061 1.126 36.283 1.00 70.19 92 LYS A O 1
ATOM 709 N N . LYS A 1 93 ? -8.192 -0.736 35.737 1.00 70.69 93 LYS A N 1
ATOM 710 C CA . LYS A 1 93 ? -7.700 -0.808 34.346 1.00 70.69 93 LYS A CA 1
ATOM 711 C C . LYS A 1 93 ? -8.277 0.303 33.466 1.00 70.69 93 LYS A C 1
ATOM 713 O O . LYS A 1 93 ? -7.564 0.834 32.612 1.00 70.69 93 LYS A O 1
ATOM 718 N N . ILE A 1 94 ? -9.534 0.686 33.683 1.00 69.44 94 ILE A N 1
ATOM 719 C CA . ILE A 1 94 ? -10.178 1.797 32.965 1.00 69.44 94 ILE A CA 1
ATOM 720 C C . ILE A 1 94 ? -9.455 3.105 33.289 1.00 69.44 94 ILE A C 1
ATOM 722 O O . ILE A 1 94 ? -8.952 3.775 32.382 1.00 69.44 94 ILE A O 1
ATOM 726 N N . ASN A 1 95 ? -9.249 3.391 34.573 1.00 73.81 95 ASN A N 1
ATOM 727 C CA . ASN A 1 95 ? -8.527 4.589 35.001 1.00 73.81 95 ASN A CA 1
ATOM 728 C C . ASN A 1 95 ? -7.052 4.557 34.603 1.00 73.81 95 ASN A C 1
ATOM 730 O O . ASN A 1 95 ? -6.482 5.595 34.275 1.00 73.81 95 ASN A O 1
ATOM 734 N N . GLN A 1 96 ? -6.434 3.374 34.536 1.00 79.25 96 GLN A N 1
ATOM 735 C CA . GLN A 1 96 ? -5.091 3.228 33.982 1.00 79.25 96 GLN A CA 1
ATOM 736 C C . GLN A 1 96 ? -5.037 3.693 32.521 1.00 79.25 96 GLN A C 1
ATOM 738 O O . GLN A 1 96 ? -4.108 4.406 32.149 1.00 79.25 96 GLN A O 1
ATOM 743 N N . SER A 1 97 ? -6.017 3.334 31.688 1.00 81.94 97 SER A N 1
ATOM 744 C CA . SER A 1 97 ? -6.022 3.732 30.274 1.00 81.94 97 SER A CA 1
ATOM 745 C C . SER A 1 97 ? -6.145 5.250 30.074 1.00 81.94 97 SER A C 1
ATOM 747 O O . SER A 1 97 ? -5.400 5.800 29.260 1.00 81.94 97 SER A O 1
ATOM 749 N N . LEU A 1 98 ? -6.993 5.927 30.861 1.00 82.56 98 LEU A N 1
ATOM 750 C CA . LEU A 1 98 ? -7.153 7.388 30.855 1.00 82.56 98 LEU A CA 1
ATOM 751 C C . LEU A 1 98 ? -5.946 8.112 31.463 1.00 82.56 98 LEU A C 1
ATOM 753 O O . LEU A 1 98 ? -5.483 9.109 30.912 1.00 82.56 98 LEU A O 1
ATOM 757 N N . LEU A 1 99 ? -5.366 7.575 32.541 1.00 82.62 99 LEU A N 1
ATOM 758 C CA . LEU A 1 99 ? -4.136 8.104 33.133 1.00 82.62 99 LEU A CA 1
ATOM 759 C C . LEU A 1 99 ? -2.967 8.034 32.145 1.00 82.62 99 LEU A C 1
ATOM 761 O O . LEU A 1 99 ? -2.213 8.995 32.015 1.00 82.62 99 LEU A O 1
ATOM 765 N N . MET A 1 100 ? -2.808 6.911 31.435 1.00 81.94 100 MET A N 1
ATOM 766 C CA . MET A 1 100 ? -1.770 6.779 30.407 1.00 81.94 100 MET A CA 1
ATOM 767 C C . MET A 1 100 ? -2.011 7.733 29.237 1.00 81.94 100 MET A C 1
ATOM 769 O O . MET A 1 100 ? -1.047 8.278 28.705 1.00 81.94 100 MET A O 1
ATOM 773 N N . LEU A 1 101 ? -3.274 7.965 28.864 1.00 84.19 101 LEU A N 1
ATOM 774 C CA . LEU A 1 101 ? -3.634 8.956 27.854 1.00 84.19 101 LEU A CA 1
ATOM 775 C C . LEU A 1 101 ? -3.250 10.373 28.301 1.00 84.19 101 LEU A C 1
ATOM 777 O O . LEU A 1 101 ? -2.580 11.073 27.552 1.00 84.19 101 LEU A O 1
ATOM 781 N N . GLY A 1 102 ? -3.580 10.761 29.538 1.00 82.94 102 GLY A N 1
ATOM 782 C CA . GLY A 1 102 ? -3.197 12.064 30.095 1.00 82.94 102 GLY A CA 1
ATOM 783 C C . GLY A 1 102 ? -1.688 12.253 30.194 1.00 82.94 102 GLY A C 1
ATOM 784 O O . GLY A 1 102 ? -1.160 13.284 29.791 1.00 82.94 102 GLY A O 1
ATOM 785 N N . ARG A 1 103 ? -0.962 11.220 30.639 1.00 80.62 103 ARG A N 1
ATOM 786 C CA . ARG A 1 103 ? 0.507 11.233 30.634 1.00 80.62 103 ARG A CA 1
ATOM 787 C C . ARG A 1 103 ? 1.049 11.437 29.226 1.00 80.62 103 ARG A C 1
ATOM 789 O O . ARG A 1 103 ? 1.884 12.314 29.035 1.00 80.62 103 ARG A O 1
ATOM 796 N N . ALA A 1 104 ? 0.563 10.662 28.253 1.00 78.56 104 ALA A N 1
ATOM 797 C CA . ALA A 1 104 ? 0.968 10.800 26.860 1.00 78.56 104 ALA A CA 1
ATOM 798 C C . ALA A 1 104 ? 0.727 12.229 26.358 1.00 78.56 104 ALA A C 1
ATOM 800 O O . ALA A 1 104 ? 1.661 12.828 25.836 1.00 78.56 104 ALA A O 1
ATOM 801 N N . MET A 1 105 ? -0.461 12.800 26.586 1.00 78.94 105 MET A N 1
ATOM 802 C CA . MET A 1 105 ? -0.777 14.180 26.200 1.00 78.94 105 MET A CA 1
ATOM 803 C C . MET A 1 105 ? 0.183 15.200 26.814 1.00 78.94 105 MET A C 1
ATOM 805 O O . MET A 1 105 ? 0.731 16.005 26.068 1.00 78.94 105 MET A O 1
ATOM 809 N N . ASN A 1 106 ? 0.470 15.111 28.116 1.00 78.62 106 ASN A N 1
ATOM 810 C CA . ASN A 1 106 ? 1.414 16.018 28.782 1.00 78.62 106 ASN A CA 1
ATOM 811 C C . ASN A 1 106 ? 2.827 15.927 28.169 1.00 78.62 106 ASN A C 1
ATOM 813 O O . ASN A 1 106 ? 3.496 16.928 27.940 1.00 78.62 106 ASN A O 1
ATOM 817 N N . SER A 1 107 ? 3.271 14.721 27.802 1.00 77.25 107 SER A N 1
ATOM 818 C CA . SER A 1 107 ? 4.535 14.543 27.071 1.00 77.25 107 SER A CA 1
ATOM 819 C C . SER A 1 107 ? 4.509 15.110 25.657 1.00 77.25 107 SER A C 1
ATOM 821 O O . SER A 1 107 ? 5.575 15.405 25.120 1.00 77.25 107 SER A O 1
ATOM 823 N N . PHE A 1 108 ? 3.344 15.231 25.018 1.00 73.88 108 PHE A N 1
ATOM 824 C CA . PHE A 1 108 ? 3.214 15.878 23.713 1.00 73.88 108 PHE A CA 1
ATOM 825 C C . PHE A 1 108 ? 3.090 17.402 23.819 1.00 73.88 108 PHE A C 1
ATOM 827 O O . PHE A 1 108 ? 3.603 18.081 22.931 1.00 73.88 108 PHE A O 1
ATOM 834 N N . SER A 1 109 ? 2.484 17.937 24.885 1.00 71.56 109 SER A N 1
ATOM 835 C CA . SER A 1 109 ? 2.397 19.381 25.141 1.00 71.56 109 SER A CA 1
ATOM 836 C C . SER A 1 109 ? 3.738 19.986 25.561 1.00 71.56 109 SER A C 1
ATOM 838 O O . SER A 1 109 ? 4.091 21.071 25.104 1.00 71.56 109 SER A O 1
ATOM 840 N N . ASP A 1 110 ? 4.531 19.263 26.360 1.00 66.00 110 ASP A N 1
ATOM 841 C CA . ASP A 1 110 ? 5.814 19.745 26.899 1.00 66.00 110 ASP A CA 1
ATOM 842 C C . ASP A 1 110 ? 6.982 19.647 25.902 1.00 66.00 110 ASP A C 1
ATOM 844 O O . ASP A 1 110 ? 8.132 19.930 26.245 1.00 66.00 110 ASP A O 1
ATOM 848 N N . ARG A 1 111 ? 6.725 19.281 24.636 1.00 60.28 111 ARG A N 1
ATOM 849 C CA . ARG A 1 111 ? 7.754 19.172 23.583 1.00 60.28 111 ARG A CA 1
ATOM 850 C C . ARG A 1 111 ? 8.222 20.542 23.091 1.00 60.28 111 ARG A C 1
ATOM 852 O O . ARG A 1 111 ? 8.084 20.872 21.918 1.00 60.28 111 ARG A O 1
ATOM 859 N N . LYS A 1 112 ? 8.848 21.312 23.981 1.00 51.47 112 LYS A N 1
ATOM 860 C CA . LYS A 1 112 ? 9.713 22.452 23.641 1.00 51.47 112 LYS A CA 1
ATOM 861 C C . LYS A 1 112 ? 11.185 22.067 23.424 1.00 51.47 112 LYS A C 1
ATOM 863 O O . LYS A 1 112 ? 11.984 22.937 23.108 1.00 51.47 112 LYS A O 1
ATOM 868 N N . GLY A 1 113 ? 11.539 20.781 23.485 1.00 45.09 113 GLY A N 1
ATOM 869 C CA . GLY A 1 113 ? 12.843 20.277 23.036 1.00 45.09 113 GLY A CA 1
ATOM 870 C C . GLY A 1 113 ? 13.376 19.148 23.915 1.00 45.09 113 GLY A C 1
ATOM 871 O O . GLY A 1 113 ? 13.606 19.355 25.096 1.00 45.09 113 GLY A O 1
ATOM 872 N N . GLY A 1 114 ? 13.589 17.969 23.324 1.00 45.06 114 GLY A N 1
ATOM 873 C CA . GLY A 1 114 ? 14.351 16.867 23.930 1.00 45.06 114 GLY A CA 1
ATOM 874 C C . GLY A 1 114 ? 13.542 15.814 24.704 1.00 45.06 114 GLY A C 1
ATOM 875 O O . GLY A 1 114 ? 13.182 16.000 25.856 1.00 45.06 114 GLY A O 1
ATOM 876 N N . ASP A 1 115 ? 13.315 14.664 24.066 1.00 44.59 115 ASP A N 1
ATOM 877 C CA . ASP A 1 115 ? 13.431 13.320 24.666 1.00 44.59 115 ASP A CA 1
ATOM 878 C C . ASP A 1 115 ? 12.587 12.842 25.865 1.00 44.59 115 ASP A C 1
ATOM 880 O O . ASP A 1 115 ? 12.897 11.811 26.461 1.00 44.59 115 ASP A O 1
ATOM 884 N N . ALA A 1 116 ? 11.418 13.416 26.149 1.00 46.81 116 ALA A N 1
ATOM 885 C CA . ALA A 1 116 ? 10.430 12.703 26.973 1.00 46.81 116 ALA A CA 1
ATOM 886 C C . ALA A 1 116 ? 9.661 11.654 26.135 1.00 46.81 116 ALA A C 1
ATOM 888 O O . ALA A 1 116 ? 8.528 11.887 25.709 1.00 46.81 116 ALA A O 1
ATOM 889 N N . PHE A 1 117 ? 10.267 10.493 25.850 1.00 52.47 117 PHE A N 1
ATOM 890 C CA . PHE A 1 117 ? 9.600 9.388 25.142 1.00 52.47 117 PHE A CA 1
ATOM 891 C C . PHE A 1 117 ? 8.600 8.676 26.066 1.00 52.47 117 PHE A C 1
ATOM 893 O O . PHE A 1 117 ? 8.927 7.689 26.726 1.00 52.47 117 PHE A O 1
ATOM 900 N N . ILE A 1 118 ? 7.347 9.136 26.112 1.00 55.09 118 ILE A N 1
ATOM 901 C CA . ILE A 1 118 ? 6.279 8.311 26.687 1.00 55.09 118 ILE A CA 1
ATOM 902 C C . ILE A 1 118 ? 5.920 7.208 25.696 1.00 55.09 118 ILE A C 1
ATOM 904 O O . ILE A 1 118 ? 5.469 7.452 24.576 1.00 55.09 118 ILE A O 1
ATOM 908 N N . SER A 1 119 ? 6.115 5.964 26.132 1.00 63.94 119 SER A N 1
ATOM 909 C CA . SER A 1 119 ? 5.760 4.780 25.360 1.00 63.94 119 SER A CA 1
ATOM 910 C C . SER A 1 119 ? 4.243 4.710 25.174 1.00 63.94 119 SER A C 1
ATOM 912 O O . SER A 1 119 ? 3.510 4.249 26.049 1.00 63.94 119 SER A O 1
ATOM 914 N N . LEU A 1 120 ? 3.765 5.086 23.984 1.00 71.31 120 LEU A N 1
ATOM 915 C CA . LEU A 1 120 ? 2.376 4.898 23.532 1.00 71.31 120 LEU A CA 1
ATOM 916 C C . LEU A 1 120 ? 1.910 3.428 23.577 1.00 71.31 120 LEU A C 1
ATOM 918 O O . LEU A 1 120 ? 0.731 3.145 23.373 1.00 71.31 120 LEU A O 1
ATOM 922 N N . ARG A 1 121 ? 2.818 2.484 23.865 1.00 74.38 121 ARG A N 1
ATOM 923 C CA . ARG A 1 121 ? 2.528 1.062 24.087 1.00 74.38 121 ARG A CA 1
ATOM 924 C C . ARG A 1 121 ? 1.985 0.758 25.489 1.00 74.38 121 ARG A C 1
ATOM 926 O O . ARG A 1 121 ? 1.528 -0.360 25.698 1.00 74.38 121 ARG A O 1
ATOM 933 N N . ALA A 1 122 ? 2.018 1.712 26.426 1.00 72.31 122 ALA A N 1
ATOM 934 C CA . ALA A 1 122 ? 1.568 1.514 27.808 1.00 72.31 122 ALA A CA 1
ATOM 935 C C . ALA A 1 122 ? 0.062 1.210 27.930 1.00 72.31 122 ALA A C 1
ATOM 937 O O . ALA A 1 122 ? -0.359 0.551 28.877 1.00 72.31 122 ALA A O 1
ATOM 938 N N . SER A 1 123 ? -0.753 1.654 26.968 1.00 82.44 123 SER A N 1
ATOM 939 C CA . SER A 1 123 ? -2.176 1.325 26.871 1.00 82.44 123 SER A CA 1
ATOM 940 C C . SER A 1 123 ? -2.555 0.971 25.432 1.00 82.44 123 SER A C 1
ATOM 942 O O . SER A 1 123 ? -2.023 1.522 24.466 1.00 82.44 123 SER A O 1
ATOM 944 N N . LYS A 1 124 ? -3.520 0.057 25.267 1.00 85.50 124 LYS A N 1
ATOM 945 C CA . LYS A 1 124 ? -4.100 -0.242 23.946 1.00 85.50 124 LYS A CA 1
ATOM 946 C C . LYS A 1 124 ? -4.746 1.009 23.340 1.00 85.50 124 LYS A C 1
ATOM 948 O O . LYS A 1 124 ? -4.614 1.221 22.139 1.00 85.50 124 LYS A O 1
ATOM 953 N N . LEU A 1 125 ? -5.368 1.849 24.172 1.00 86.25 125 LEU A N 1
ATOM 954 C CA . LEU A 1 125 ? -6.007 3.097 23.757 1.00 86.25 125 LEU A CA 1
ATOM 955 C C . LEU A 1 125 ? -4.984 4.092 23.197 1.00 86.25 125 LEU A C 1
ATOM 957 O O . LEU A 1 125 ? -5.135 4.555 22.073 1.00 86.25 125 LEU A O 1
ATOM 961 N N . THR A 1 126 ? -3.892 4.350 23.923 1.00 85.12 126 THR A N 1
ATOM 962 C CA . THR A 1 126 ? -2.826 5.259 23.461 1.00 85.12 126 THR A CA 1
ATOM 963 C C . THR A 1 126 ? -2.151 4.754 22.190 1.00 85.12 126 THR A C 1
ATOM 965 O O . THR A 1 126 ? -1.707 5.550 21.368 1.00 85.12 126 THR A O 1
ATOM 968 N N . ARG A 1 127 ? -2.111 3.430 21.989 1.00 86.38 127 ARG A N 1
ATOM 969 C CA . ARG A 1 127 ? -1.606 2.830 20.753 1.00 86.38 127 ARG A CA 1
ATOM 970 C C . ARG A 1 127 ? -2.564 3.037 19.583 1.00 86.38 127 ARG A C 1
ATOM 972 O O . ARG A 1 127 ? -2.105 3.321 18.489 1.00 86.38 127 ARG A O 1
ATOM 979 N N . LEU A 1 128 ? -3.872 2.896 19.793 1.00 87.69 128 LEU A N 1
ATOM 980 C CA . LEU A 1 128 ? -4.873 3.151 18.749 1.00 87.69 128 LEU A CA 1
ATOM 981 C C . LEU A 1 128 ? -4.933 4.632 18.368 1.00 87.69 128 LEU A C 1
ATOM 983 O O . LEU A 1 128 ? -5.076 4.960 17.196 1.00 87.69 128 LEU A O 1
ATOM 987 N N . LEU A 1 129 ? -4.752 5.518 19.345 1.00 87.62 129 LEU A N 1
ATOM 988 C CA . LEU A 1 129 ? -4.788 6.966 19.153 1.00 87.62 129 LEU A CA 1
ATOM 989 C C . LEU A 1 129 ? -3.412 7.579 18.869 1.00 87.62 129 LEU A C 1
ATOM 991 O O . LEU A 1 129 ? -3.274 8.798 18.889 1.00 87.62 129 LEU A O 1
ATOM 995 N N . SER A 1 130 ? -2.390 6.771 18.575 1.00 84.44 130 SER A N 1
ATOM 996 C CA . SER A 1 130 ? -1.019 7.262 18.393 1.00 84.44 130 SER A CA 1
ATOM 997 C C . SER A 1 130 ? -0.892 8.309 17.288 1.00 84.44 130 SER A C 1
ATOM 999 O O . SER A 1 130 ? -0.064 9.204 17.379 1.00 84.44 130 SER A O 1
ATOM 1001 N N . GLU A 1 131 ? -1.707 8.202 16.233 1.00 84.12 131 GLU A N 1
ATOM 1002 C CA . GLU A 1 131 ? -1.709 9.166 15.125 1.00 84.12 131 GLU A CA 1
ATOM 1003 C C . GLU A 1 131 ? -2.462 10.464 15.476 1.00 84.12 131 GLU A C 1
ATOM 1005 O O . GLU A 1 131 ? -2.246 11.480 14.820 1.00 84.12 131 GLU A O 1
ATOM 1010 N N . SER A 1 132 ? -3.293 10.455 16.529 1.00 85.25 132 SER A N 1
ATOM 1011 C CA . SER A 1 132 ? -4.087 11.612 16.980 1.00 85.25 132 SER A CA 1
ATOM 1012 C C . SER A 1 132 ? -3.290 12.605 17.836 1.00 85.25 132 SER A C 1
ATOM 1014 O O . SER A 1 132 ? -3.704 13.753 17.967 1.00 85.25 132 SER A O 1
ATOM 1016 N N . PHE A 1 133 ? -2.136 12.203 18.381 1.00 80.19 133 PHE A N 1
ATOM 1017 C CA . PHE A 1 133 ? -1.284 13.055 19.222 1.00 80.19 133 PHE A CA 1
ATOM 1018 C C . PHE A 1 133 ? 0.119 13.179 18.619 1.00 80.19 133 PHE A C 1
ATOM 1020 O O . PHE A 1 133 ? 0.907 12.237 18.647 1.00 80.19 133 PHE A O 1
ATOM 1027 N N . GLY A 1 134 ? 0.429 14.333 18.029 1.00 75.38 134 GLY A N 1
ATOM 1028 C CA . GLY A 1 134 ? 1.702 14.611 17.356 1.00 75.38 134 GLY A CA 1
ATOM 1029 C C . GLY A 1 134 ? 1.891 13.898 16.009 1.00 75.38 134 GLY A C 1
ATOM 1030 O O . GLY A 1 134 ? 2.989 13.927 15.451 1.00 75.38 134 GLY A O 1
ATOM 1031 N N . GLY A 1 135 ? 0.846 13.247 15.487 1.00 84.38 135 GLY A N 1
ATOM 1032 C CA . GLY A 1 135 ? 0.881 12.451 14.260 1.00 84.38 135 GLY A CA 1
ATOM 1033 C C . GLY A 1 135 ? 0.220 13.120 13.051 1.00 84.38 135 GLY A C 1
ATOM 1034 O O . GLY A 1 135 ? 0.015 14.337 13.003 1.00 84.38 135 GLY A O 1
ATOM 1035 N N . ASN A 1 136 ? -0.102 12.293 12.053 1.00 87.94 136 ASN A N 1
ATOM 1036 C CA . ASN A 1 136 ? -0.845 12.694 10.862 1.00 87.94 136 ASN A CA 1
ATOM 1037 C C . ASN A 1 136 ? -2.361 12.586 11.105 1.00 87.94 136 ASN A C 1
ATOM 1039 O O . ASN A 1 136 ? -2.998 11.634 10.660 1.00 87.94 136 ASN A O 1
ATOM 1043 N N . SER A 1 137 ? -2.935 13.540 11.837 1.00 90.00 137 SER A N 1
ATOM 1044 C CA . SER A 1 137 ? -4.375 13.579 12.103 1.00 90.00 137 SER A CA 1
ATOM 1045 C C . SER A 1 137 ? -4.852 15.002 12.374 1.00 90.00 137 SER A C 1
ATOM 1047 O O . SER A 1 137 ? -4.140 15.799 12.990 1.00 90.00 137 SER A O 1
ATOM 1049 N N . LYS A 1 138 ? -6.076 15.315 11.941 1.00 91.81 138 LYS A N 1
ATOM 1050 C CA . LYS A 1 138 ? -6.826 16.463 12.459 1.00 91.81 138 LYS A CA 1
ATOM 1051 C C . LYS A 1 138 ? -7.658 15.956 13.630 1.00 91.81 138 LYS A C 1
ATOM 1053 O O . LYS A 1 138 ? -8.511 15.092 13.446 1.00 91.81 138 LYS A O 1
ATOM 1058 N N . THR A 1 139 ? -7.364 16.447 14.826 1.00 91.12 139 THR A N 1
ATOM 1059 C CA . THR A 1 139 ? -7.915 15.901 16.067 1.00 91.12 139 THR A CA 1
ATOM 1060 C C . THR A 1 139 ? -8.689 16.978 16.802 1.00 91.12 139 THR A C 1
ATOM 1062 O O . THR A 1 139 ? -8.190 18.083 16.994 1.00 91.12 139 THR A O 1
ATOM 1065 N N . TRP A 1 140 ? -9.904 16.634 17.215 1.00 92.12 140 TRP A N 1
ATOM 1066 C CA . TRP A 1 140 ? -10.760 17.468 18.047 1.00 92.12 140 TRP A CA 1
ATOM 1067 C C . TRP A 1 140 ? -11.049 16.723 19.340 1.00 92.12 140 TRP A C 1
ATOM 1069 O O . TRP A 1 140 ? -11.329 15.526 19.319 1.00 92.12 140 TRP A O 1
ATOM 1079 N N . MET A 1 141 ? -10.987 17.440 20.455 1.00 90.88 141 MET A N 1
ATOM 1080 C CA . MET A 1 141 ? -11.371 16.930 21.761 1.00 90.88 141 MET A CA 1
ATOM 1081 C C . MET A 1 141 ? -12.604 17.693 22.240 1.00 90.88 141 MET A C 1
ATOM 1083 O O . MET A 1 141 ? -12.598 18.922 22.262 1.00 90.88 141 MET A O 1
ATOM 1087 N N . LEU A 1 142 ? -13.645 16.961 22.637 1.00 93.00 142 LEU A N 1
ATOM 1088 C CA . LEU A 1 142 ? -14.825 17.526 23.283 1.00 93.00 142 LEU A CA 1
ATOM 1089 C C . LEU A 1 142 ? -14.724 17.294 24.793 1.00 93.00 142 LEU A C 1
ATOM 1091 O O . LEU A 1 142 ? -14.773 16.156 25.251 1.00 93.00 142 LEU A O 1
ATOM 1095 N N . ALA A 1 143 ? -14.579 18.372 25.559 1.00 91.69 143 ALA A N 1
ATOM 1096 C CA . ALA A 1 143 ? -14.579 18.324 27.015 1.00 91.69 143 ALA A CA 1
ATOM 1097 C C . ALA A 1 143 ? -16.013 18.480 27.542 1.00 91.69 143 ALA A C 1
ATOM 1099 O O . ALA A 1 143 ? -16.579 19.572 27.508 1.00 91.69 143 ALA A O 1
ATOM 1100 N N . THR A 1 144 ? -16.612 17.389 28.018 1.00 90.75 144 THR A N 1
ATOM 1101 C CA . THR A 1 144 ? -17.943 17.400 28.638 1.00 90.75 144 THR A CA 1
ATOM 1102 C C . THR A 1 144 ? -17.813 17.580 30.146 1.00 90.75 144 THR A C 1
ATOM 1104 O O . THR A 1 144 ? -17.228 16.733 30.818 1.00 90.75 144 THR A O 1
ATOM 1107 N N . VAL A 1 145 ? -18.360 18.670 30.683 1.00 90.50 145 VAL A N 1
ATOM 1108 C CA . VAL A 1 145 ? -18.254 19.024 32.106 1.00 90.50 145 VAL A CA 1
ATOM 1109 C C . VAL A 1 145 ? -19.626 19.170 32.754 1.00 90.50 145 VAL A C 1
ATOM 1111 O O . VAL A 1 145 ? -20.612 19.488 32.090 1.00 90.50 145 VAL A O 1
ATOM 1114 N N . SER A 1 146 ? -19.690 18.956 34.068 1.00 89.06 146 SER A N 1
ATOM 1115 C CA . SER A 1 146 ? -20.902 19.173 34.859 1.00 89.06 146 SER A CA 1
ATOM 1116 C C . SER A 1 146 ? -20.904 20.582 35.455 1.00 89.06 146 SER A C 1
ATOM 1118 O O . SER A 1 146 ? -19.883 21.055 35.954 1.00 89.06 146 SER A O 1
ATOM 1120 N N . THR A 1 147 ? -22.063 21.241 35.445 1.00 91.38 147 THR A N 1
ATOM 1121 C CA . THR A 1 147 ? -22.273 22.552 36.084 1.00 91.38 147 THR A CA 1
ATOM 1122 C C . THR A 1 147 ? -22.597 22.448 37.577 1.00 91.38 147 THR A C 1
ATOM 1124 O O . THR A 1 147 ? -22.721 23.466 38.255 1.00 91.38 147 THR A O 1
ATOM 1127 N N . ALA A 1 148 ? -22.748 21.233 38.110 1.00 91.44 148 ALA A N 1
ATOM 1128 C CA . ALA A 1 148 ? -23.123 21.021 39.499 1.00 91.44 148 ALA A CA 1
ATOM 1129 C C . ALA A 1 148 ? -21.946 21.287 40.454 1.00 91.44 148 ALA A C 1
ATOM 1131 O O . ALA A 1 148 ? -20.821 20.841 40.224 1.00 91.44 148 ALA A O 1
ATOM 1132 N N . ALA A 1 149 ? -22.216 21.976 41.567 1.00 89.31 149 ALA A N 1
ATOM 1133 C CA . ALA A 1 149 ? -21.190 22.383 42.532 1.00 89.31 149 ALA A CA 1
ATOM 1134 C C . ALA A 1 149 ? -20.440 21.194 43.165 1.00 89.31 149 ALA A C 1
ATOM 1136 O O . ALA A 1 149 ? -19.244 21.283 43.434 1.00 89.31 149 ALA A O 1
ATOM 1137 N N . ASN A 1 150 ? -21.113 20.055 43.349 1.00 88.12 150 ASN A N 1
ATOM 1138 C CA . ASN A 1 150 ? -20.510 18.820 43.865 1.00 88.12 150 ASN A CA 1
ATOM 1139 C C . ASN A 1 150 ? -19.474 18.191 42.910 1.00 88.12 150 ASN A C 1
ATOM 1141 O O . ASN A 1 150 ? -18.646 17.389 43.346 1.00 88.12 150 ASN A O 1
ATOM 1145 N N . ASN A 1 151 ? -19.496 18.569 41.630 1.00 85.56 151 ASN A N 1
ATOM 1146 C CA . ASN A 1 151 ? -18.599 18.067 40.592 1.00 85.56 151 ASN A CA 1
ATOM 1147 C C . ASN A 1 151 ? -17.475 19.047 40.237 1.00 85.56 151 ASN A C 1
ATOM 1149 O O . ASN A 1 151 ? -16.694 18.759 39.333 1.00 85.56 151 ASN A O 1
ATOM 1153 N N . LEU A 1 152 ? -17.347 20.168 40.957 1.00 89.00 152 LEU A N 1
ATOM 1154 C CA . LEU A 1 152 ? -16.373 21.224 40.661 1.00 89.00 152 LEU A CA 1
ATOM 1155 C C . LEU A 1 152 ? -14.943 20.685 40.478 1.00 89.00 152 LEU A C 1
ATOM 1157 O O . LEU A 1 152 ? -14.263 21.056 39.527 1.00 89.00 152 LEU A O 1
ATOM 1161 N N . THR A 1 153 ? -14.499 19.774 41.347 1.00 88.12 153 THR A N 1
ATOM 1162 C CA . THR A 1 153 ? -13.156 19.172 41.275 1.00 88.12 153 THR A CA 1
ATOM 1163 C C . THR A 1 153 ? -12.935 18.359 39.996 1.00 88.12 153 THR A C 1
ATOM 1165 O O . THR A 1 153 ? -11.851 18.413 39.413 1.00 88.12 153 THR A O 1
ATOM 1168 N N . GLU A 1 154 ? -13.950 17.620 39.542 1.00 85.50 154 GLU A N 1
ATOM 1169 C CA . GLU A 1 154 ? -13.866 16.845 38.297 1.00 85.50 154 GLU A CA 1
ATOM 1170 C C . GLU A 1 154 ? -13.885 17.792 37.094 1.00 85.50 154 GLU A C 1
ATOM 1172 O O . GLU A 1 154 ? -13.052 17.666 36.204 1.00 85.50 154 GLU A O 1
ATOM 1177 N N . THR A 1 155 ? -14.754 18.809 37.119 1.00 90.25 155 THR A N 1
ATOM 1178 C CA . THR A 1 155 ? -14.833 19.840 36.076 1.00 90.25 155 THR A CA 1
ATOM 1179 C C . THR A 1 155 ? -13.499 20.565 35.886 1.00 90.25 155 THR A C 1
ATOM 1181 O O . THR A 1 155 ? -13.051 20.707 34.750 1.00 90.25 155 THR A O 1
ATOM 1184 N N . ILE A 1 156 ? -12.824 20.970 36.969 1.00 91.06 156 ILE A N 1
ATOM 1185 C CA . ILE A 1 156 ? -11.482 21.575 36.893 1.00 91.06 156 ILE A CA 1
ATOM 1186 C C . ILE A 1 156 ? -10.491 20.595 36.255 1.00 91.06 156 ILE A C 1
ATOM 1188 O O . ILE A 1 156 ? -9.795 20.962 35.311 1.00 91.06 156 ILE A O 1
ATOM 1192 N N . SER A 1 157 ? -10.487 19.336 36.701 1.00 87.94 157 SER A N 1
ATOM 1193 C CA . SER A 1 157 ? -9.581 18.306 36.175 1.00 87.94 157 SER A CA 1
ATOM 1194 C C . SER A 1 157 ? -9.782 18.073 34.668 1.00 87.94 157 SER A C 1
ATOM 1196 O O . SER A 1 157 ? -8.814 17.947 33.920 1.00 87.94 157 SER A O 1
ATOM 1198 N N . THR A 1 158 ? -11.033 18.047 34.192 1.00 89.75 158 THR A N 1
ATOM 1199 C CA . THR A 1 158 ? -11.359 17.911 32.763 1.00 89.75 158 THR A CA 1
ATOM 1200 C C . THR A 1 158 ? -10.911 19.132 31.952 1.00 89.75 158 THR A C 1
ATOM 1202 O O . THR A 1 158 ? -10.430 18.975 30.829 1.00 89.75 158 THR A O 1
ATOM 1205 N N . LEU A 1 159 ? -11.039 20.346 32.498 1.00 91.56 159 LEU A N 1
ATOM 1206 C CA . LEU A 1 159 ? -10.609 21.576 31.823 1.00 91.56 159 LEU A CA 1
ATOM 1207 C C . LEU A 1 159 ? -9.082 21.683 31.726 1.00 91.56 159 LEU A C 1
ATOM 1209 O O . LEU A 1 159 ? -8.573 22.017 30.658 1.00 91.56 159 LEU A O 1
ATOM 1213 N N . GLU A 1 160 ? -8.350 21.335 32.787 1.00 88.25 160 GLU A N 1
ATOM 1214 C CA . GLU A 1 160 ? -6.881 21.242 32.757 1.00 88.25 160 GLU A CA 1
ATOM 1215 C C . GLU A 1 160 ? -6.415 20.237 31.694 1.00 88.25 160 GLU A C 1
ATOM 1217 O O . GLU A 1 160 ? -5.509 20.507 30.904 1.00 88.25 160 GLU A O 1
ATOM 1222 N N . TYR A 1 161 ? -7.093 19.090 31.615 1.00 85.94 161 TYR A N 1
ATOM 1223 C CA . TYR A 1 161 ? -6.815 18.075 30.606 1.00 85.94 161 TYR A CA 1
ATOM 1224 C C . TYR A 1 161 ? -7.026 18.604 29.178 1.00 85.94 161 TYR A C 1
ATOM 1226 O O . TYR A 1 161 ? -6.186 18.398 28.299 1.00 85.94 161 TYR A O 1
ATOM 1234 N N . ALA A 1 162 ? -8.126 19.324 28.944 1.00 89.94 162 ALA A N 1
ATOM 1235 C CA . ALA A 1 162 ? -8.422 19.944 27.654 1.00 89.94 162 ALA A CA 1
ATOM 1236 C C . ALA A 1 162 ? -7.404 21.038 27.284 1.00 89.94 162 ALA A C 1
ATOM 1238 O O . ALA A 1 162 ? -7.009 21.149 26.122 1.00 89.94 162 ALA A O 1
ATOM 1239 N N . GLN A 1 163 ? -6.939 21.813 28.267 1.00 88.44 163 GLN A N 1
ATOM 1240 C CA . GLN A 1 163 ? -5.900 22.823 28.075 1.00 88.44 163 GLN A CA 1
ATOM 1241 C C . GLN A 1 163 ? -4.578 22.191 27.615 1.00 88.44 163 GLN A C 1
ATOM 1243 O O . GLN A 1 163 ? -3.964 22.681 26.666 1.00 88.44 163 GLN A O 1
ATOM 1248 N N . ASN A 1 164 ? -4.171 21.069 28.214 1.00 84.62 164 ASN A N 1
ATOM 1249 C CA . ASN A 1 164 ? -2.964 20.349 27.795 1.00 84.62 164 ASN A CA 1
ATOM 1250 C C . ASN A 1 164 ? -3.109 19.767 26.384 1.00 84.62 164 ASN A C 1
ATOM 1252 O O . ASN A 1 164 ? -2.184 19.858 25.578 1.00 84.62 164 ASN A O 1
ATOM 1256 N N . ALA A 1 165 ? -4.283 19.222 26.053 1.00 86.56 165 ALA A N 1
ATOM 1257 C CA . ALA A 1 165 ? -4.564 18.720 24.710 1.00 86.56 165 ALA A CA 1
ATOM 1258 C C . ALA A 1 165 ? -4.462 19.825 23.641 1.00 86.56 165 ALA A C 1
ATOM 1260 O O . ALA A 1 165 ? -3.962 19.572 22.546 1.00 86.56 165 ALA A O 1
ATOM 1261 N N . MET A 1 166 ? -4.868 21.058 23.966 1.00 87.88 166 MET A N 1
ATOM 1262 C CA . MET A 1 166 ? -4.787 22.213 23.062 1.00 87.88 166 MET A CA 1
ATOM 1263 C C . MET A 1 166 ? -3.345 22.608 22.709 1.00 87.88 166 MET A C 1
ATOM 1265 O O . MET A 1 166 ? -3.100 23.134 21.626 1.00 87.88 166 MET A O 1
ATOM 1269 N N . ALA A 1 167 ? -2.380 22.337 23.591 1.00 84.94 167 ALA A N 1
ATOM 1270 C CA . ALA A 1 167 ? -0.968 22.624 23.342 1.00 84.94 167 ALA A CA 1
ATOM 1271 C C . ALA A 1 167 ? -0.306 21.634 22.358 1.00 84.94 167 ALA A C 1
ATOM 1273 O O . ALA A 1 167 ? 0.801 21.883 21.875 1.00 84.94 167 ALA A O 1
ATOM 1274 N N . ILE A 1 168 ? -0.961 20.514 22.035 1.00 84.25 168 ILE A N 1
ATOM 1275 C CA . ILE A 1 168 ? -0.426 19.496 21.126 1.00 84.25 168 ILE A CA 1
ATOM 1276 C C . ILE A 1 168 ? -0.577 19.959 19.674 1.00 84.25 168 ILE A C 1
ATOM 1278 O O . ILE A 1 168 ? -1.675 20.229 19.195 1.00 84.25 168 ILE A O 1
ATOM 1282 N N . THR A 1 169 ? 0.532 19.980 18.932 1.00 83.69 169 THR A N 1
ATOM 1283 C CA . THR A 1 169 ? 0.531 20.320 17.501 1.00 83.69 169 THR A CA 1
ATOM 1284 C C . THR A 1 169 ? 0.674 19.068 16.634 1.00 83.69 169 THR A C 1
ATOM 1286 O O . THR A 1 169 ? 1.696 18.380 16.685 1.00 83.69 169 THR A O 1
ATOM 1289 N N . ASN A 1 170 ? -0.324 18.798 15.787 1.00 85.38 170 ASN A N 1
ATOM 1290 C CA . ASN A 1 170 ? -0.292 17.704 14.810 1.00 85.38 170 ASN A CA 1
ATOM 1291 C C . ASN A 1 170 ? 0.251 18.159 13.448 1.00 85.38 170 ASN A C 1
ATOM 1293 O O . ASN A 1 170 ? 0.071 19.304 13.034 1.00 85.38 170 ASN A O 1
ATOM 1297 N N . LYS A 1 171 ? 0.871 17.232 12.707 1.00 85.81 171 LYS A N 1
ATOM 1298 C CA . LYS A 1 171 ? 1.379 17.459 11.342 1.00 85.81 171 LYS A CA 1
ATOM 1299 C C . LYS A 1 171 ? 0.506 16.716 10.334 1.00 85.81 171 LYS A C 1
ATOM 1301 O O . LYS A 1 171 ? 0.907 15.683 9.797 1.00 85.81 171 LYS A O 1
ATOM 1306 N N . ALA A 1 172 ? -0.693 17.243 10.097 1.00 86.94 172 ALA A N 1
ATOM 1307 C CA . ALA A 1 172 ? -1.646 16.658 9.161 1.00 86.94 172 ALA A CA 1
ATOM 1308 C C . ALA A 1 172 ? -1.171 16.795 7.700 1.00 86.94 172 ALA A C 1
ATOM 1310 O O . ALA A 1 172 ? -0.768 17.868 7.254 1.00 86.94 172 ALA A O 1
ATOM 1311 N N . LYS A 1 173 ? -1.242 15.696 6.952 1.00 87.69 173 LYS A N 1
ATOM 1312 C CA . LYS A 1 173 ? -0.891 15.541 5.540 1.00 87.69 173 LYS A CA 1
ATOM 1313 C C . LYS A 1 173 ? -1.976 14.713 4.853 1.00 87.69 173 LYS A C 1
ATOM 1315 O O . LYS A 1 173 ? -2.569 13.826 5.465 1.00 87.69 173 LYS A O 1
ATOM 1320 N N . VAL A 1 174 ? -2.216 14.983 3.573 1.00 85.00 174 VAL A N 1
ATOM 1321 C CA . VAL A 1 174 ? -3.127 14.169 2.756 1.00 85.00 174 VAL A CA 1
ATOM 1322 C C . VAL A 1 174 ? -2.553 12.756 2.641 1.00 85.00 174 VAL A C 1
ATOM 1324 O O . VAL A 1 174 ? -1.372 12.590 2.329 1.00 85.00 174 VAL A O 1
ATOM 1327 N N . ASN A 1 175 ? -3.372 11.744 2.930 1.00 82.31 175 ASN A N 1
ATOM 1328 C CA . ASN A 1 175 ? -2.956 10.354 2.782 1.00 82.31 175 ASN A CA 1
ATOM 1329 C C . ASN A 1 175 ? -2.907 10.001 1.295 1.00 82.31 175 ASN A C 1
ATOM 1331 O O . ASN A 1 175 ? -3.880 10.229 0.579 1.00 82.31 175 ASN A O 1
ATOM 1335 N N . LYS A 1 176 ? -1.787 9.422 0.868 1.00 71.00 176 LYS A N 1
ATOM 1336 C CA . LYS A 1 176 ? -1.607 8.860 -0.471 1.00 71.00 176 LYS A CA 1
ATOM 1337 C C . LYS A 1 176 ? -1.918 7.367 -0.449 1.00 71.00 176 LYS A C 1
ATOM 1339 O O . LYS A 1 176 ? -1.618 6.700 0.546 1.00 71.00 176 LYS A O 1
ATOM 1344 N N . THR A 1 177 ? -2.498 6.848 -1.524 1.00 68.25 177 THR A N 1
ATOM 1345 C CA . THR A 1 177 ? -2.687 5.403 -1.694 1.00 68.25 177 THR A CA 1
ATOM 1346 C C . THR A 1 177 ? -1.400 4.735 -2.186 1.00 68.25 177 THR A C 1
ATOM 1348 O O . THR A 1 177 ? -0.472 5.406 -2.634 1.00 68.25 177 THR A O 1
ATOM 1351 N N . ALA A 1 178 ? -1.323 3.401 -2.099 1.00 63.47 178 ALA A N 1
ATOM 1352 C CA . ALA A 1 178 ? -0.167 2.646 -2.599 1.00 63.47 178 ALA A CA 1
ATOM 1353 C C . ALA A 1 178 ? 0.092 2.908 -4.095 1.00 63.47 178 ALA A C 1
ATOM 1355 O O . ALA A 1 178 ? 1.235 3.106 -4.491 1.00 63.47 178 ALA A O 1
ATOM 1356 N N . LYS A 1 179 ? -0.980 3.039 -4.889 1.00 63.84 179 LYS A N 1
ATOM 1357 C CA . LYS A 1 179 ? -0.904 3.378 -6.315 1.00 63.84 179 LYS A CA 1
ATOM 1358 C C . LYS A 1 179 ? -0.271 4.747 -6.568 1.00 63.84 179 LYS A C 1
ATOM 1360 O O . LYS A 1 179 ? 0.500 4.897 -7.507 1.00 63.84 179 LYS A O 1
ATOM 1365 N N . ASP A 1 180 ? -0.556 5.740 -5.725 1.00 61.97 180 ASP A N 1
ATOM 1366 C CA . ASP A 1 180 ? 0.030 7.080 -5.878 1.00 61.97 180 ASP A CA 1
ATOM 1367 C C . ASP A 1 180 ? 1.531 7.098 -5.560 1.00 61.97 180 ASP A C 1
ATOM 1369 O O . ASP A 1 180 ? 2.269 7.917 -6.106 1.00 61.97 180 ASP A O 1
ATOM 1373 N N . LEU A 1 181 ? 1.984 6.226 -4.651 1.00 62.56 181 LEU A N 1
ATOM 1374 C CA . LEU A 1 181 ? 3.407 6.073 -4.337 1.00 62.56 181 LEU A CA 1
ATOM 1375 C C . LEU A 1 181 ? 4.151 5.437 -5.515 1.00 62.56 181 LEU A C 1
ATOM 1377 O O . LEU A 1 181 ? 5.183 5.962 -5.924 1.00 62.56 181 LEU A O 1
ATOM 1381 N N . GLU A 1 182 ? 3.583 4.380 -6.099 1.00 70.75 182 GLU A N 1
ATOM 1382 C CA . GLU A 1 182 ? 4.106 3.734 -7.309 1.00 70.75 182 GLU A CA 1
ATOM 1383 C C . GLU A 1 182 ? 4.129 4.707 -8.499 1.00 70.75 182 GLU A C 1
ATOM 1385 O O . GLU A 1 182 ? 5.125 4.787 -9.212 1.00 70.75 182 GLU A O 1
ATOM 1390 N N . TYR A 1 183 ? 3.082 5.520 -8.682 1.00 71.00 183 TYR A N 1
ATOM 1391 C CA . TYR A 1 183 ? 3.039 6.538 -9.737 1.00 71.00 183 TYR A CA 1
ATOM 1392 C C . TYR A 1 183 ? 4.138 7.600 -9.582 1.00 71.00 183 TYR A C 1
ATOM 1394 O O . TYR A 1 183 ? 4.826 7.917 -10.552 1.00 71.00 183 TYR A O 1
ATOM 1402 N N . ASP A 1 184 ? 4.344 8.131 -8.369 1.00 68.06 184 ASP A N 1
ATOM 1403 C CA . ASP A 1 184 ? 5.414 9.104 -8.100 1.00 68.06 184 ASP A CA 1
ATOM 1404 C C . ASP A 1 184 ? 6.811 8.491 -8.373 1.00 68.06 184 ASP A C 1
ATOM 1406 O O . ASP A 1 184 ? 7.729 9.202 -8.788 1.00 68.06 184 ASP A O 1
ATOM 1410 N N . GLU A 1 185 ? 7.002 7.188 -8.141 1.00 73.75 185 GLU A N 1
ATOM 1411 C CA . GLU A 1 185 ? 8.248 6.471 -8.454 1.00 73.75 185 GLU A CA 1
ATOM 1412 C C . GLU A 1 185 ? 8.431 6.259 -9.960 1.00 73.75 185 GLU A C 1
ATOM 1414 O O . GLU A 1 185 ? 9.503 6.556 -10.493 1.00 73.75 185 GLU A O 1
ATOM 1419 N N . ILE A 1 186 ? 7.378 5.838 -10.662 1.00 77.00 186 ILE A N 1
ATOM 1420 C CA . ILE A 1 186 ? 7.383 5.657 -12.119 1.00 77.00 186 ILE A CA 1
ATOM 1421 C C . ILE A 1 186 ? 7.672 6.983 -12.829 1.00 77.00 186 ILE A C 1
ATOM 1423 O O . ILE A 1 186 ? 8.501 7.020 -13.733 1.00 77.00 186 ILE A O 1
ATOM 1427 N N . GLN A 1 187 ? 7.066 8.089 -12.391 1.00 71.81 187 GLN A N 1
ATOM 1428 C CA . GLN A 1 187 ? 7.320 9.423 -12.948 1.00 71.81 187 GLN A CA 1
ATOM 1429 C C . GLN A 1 187 ? 8.783 9.855 -12.785 1.00 71.81 187 GLN A C 1
ATOM 1431 O O . GLN A 1 187 ? 9.386 10.398 -13.712 1.00 71.81 187 GLN A O 1
ATOM 1436 N N . LYS A 1 188 ? 9.395 9.574 -11.627 1.00 71.12 188 LYS A N 1
ATOM 1437 C CA . LYS A 1 188 ? 10.825 9.849 -11.410 1.00 71.12 188 LYS A CA 1
ATOM 1438 C C . LYS A 1 188 ? 11.704 9.001 -12.320 1.00 71.12 188 LYS A C 1
ATOM 1440 O O . LYS A 1 188 ? 12.664 9.521 -12.882 1.00 71.12 188 LYS A O 1
ATOM 1445 N N . LEU A 1 189 ? 11.389 7.714 -12.465 1.00 73.75 189 LEU A N 1
ATOM 1446 C CA . LEU A 1 189 ? 12.131 6.816 -13.348 1.00 73.75 189 LEU A CA 1
ATOM 1447 C C . LEU A 1 189 ? 12.006 7.247 -14.812 1.00 73.75 189 LEU A C 1
ATOM 1449 O O . LEU A 1 189 ? 13.022 7.317 -15.497 1.00 73.75 189 LEU A O 1
ATOM 1453 N N . ALA A 1 190 ? 10.805 7.615 -15.261 1.00 76.75 190 ALA A N 1
ATOM 1454 C CA . ALA A 1 190 ? 10.568 8.141 -16.602 1.00 76.75 190 ALA A CA 1
ATOM 1455 C C . ALA A 1 190 ? 11.400 9.404 -16.870 1.00 76.75 190 ALA A C 1
ATOM 1457 O O . ALA A 1 190 ? 12.059 9.496 -17.901 1.00 76.75 190 ALA A O 1
ATOM 1458 N N . TRP A 1 191 ? 11.452 10.337 -15.916 1.00 74.06 191 TRP A N 1
ATOM 1459 C CA . TRP A 1 191 ? 12.274 11.543 -16.037 1.00 74.06 191 TRP A CA 1
ATOM 1460 C C . TRP A 1 191 ? 13.776 11.233 -16.138 1.00 74.06 191 TRP A C 1
ATOM 1462 O O . TRP A 1 191 ? 14.469 11.783 -16.991 1.00 74.06 191 TRP A O 1
ATOM 1472 N N . VAL A 1 192 ? 14.284 10.314 -15.310 1.00 73.69 192 VAL A N 1
ATOM 1473 C CA . VAL A 1 192 ? 15.694 9.887 -15.367 1.00 73.69 192 VAL A CA 1
ATOM 1474 C C . VAL A 1 192 ? 16.016 9.202 -16.695 1.00 73.69 192 VAL A C 1
ATOM 1476 O O . VAL A 1 192 ? 17.080 9.440 -17.264 1.00 73.69 192 VAL A O 1
ATOM 1479 N N . LEU A 1 193 ? 15.115 8.354 -17.193 1.00 76.25 193 LEU A N 1
ATOM 1480 C CA . LEU A 1 193 ? 15.286 7.685 -18.480 1.00 76.25 193 LEU A CA 1
ATOM 1481 C C . LEU A 1 193 ? 15.265 8.684 -19.637 1.00 76.25 193 LEU A C 1
ATOM 1483 O O . LEU A 1 193 ? 16.112 8.579 -20.517 1.00 76.25 193 LEU A O 1
ATOM 1487 N N . GLN A 1 194 ? 14.386 9.689 -19.594 1.00 73.12 194 GLN A N 1
ATOM 1488 C CA . GLN A 1 194 ? 14.346 10.748 -20.602 1.00 73.12 194 GLN A CA 1
ATOM 1489 C C . GLN A 1 194 ? 15.681 11.497 -20.684 1.00 73.12 194 GLN A C 1
ATOM 1491 O O . GLN A 1 194 ? 16.208 11.693 -21.772 1.00 73.12 194 GLN A O 1
ATOM 1496 N N . ILE A 1 195 ? 16.277 11.840 -19.537 1.00 74.50 195 ILE A N 1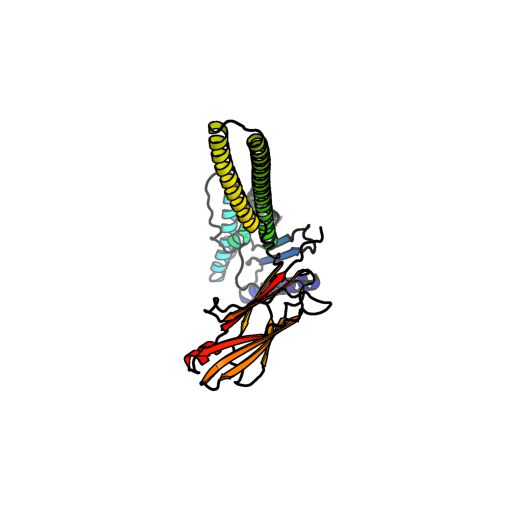
ATOM 1497 C CA . ILE A 1 195 ? 17.595 12.494 -19.502 1.00 74.50 195 ILE A CA 1
ATOM 1498 C C . ILE A 1 195 ? 18.673 11.605 -20.124 1.00 74.50 195 ILE A C 1
ATOM 1500 O O . ILE A 1 195 ? 19.495 12.085 -20.900 1.00 74.50 195 ILE A O 1
ATOM 1504 N N . ARG A 1 196 ? 18.672 10.305 -19.805 1.00 74.88 196 ARG A N 1
ATOM 1505 C CA . ARG A 1 196 ? 19.648 9.365 -20.374 1.00 74.88 196 ARG A CA 1
ATOM 1506 C C . ARG A 1 196 ? 19.495 9.232 -21.886 1.00 74.88 196 ARG A C 1
ATOM 1508 O O . ARG A 1 196 ? 20.504 9.233 -22.580 1.00 74.88 196 ARG A O 1
ATOM 1515 N N . LEU A 1 197 ? 18.260 9.168 -22.384 1.00 76.88 197 LEU A N 1
ATOM 1516 C CA . LEU A 1 197 ? 17.979 9.141 -23.819 1.00 76.88 197 LEU A CA 1
ATOM 1517 C C . LEU A 1 197 ? 18.460 10.421 -24.512 1.00 76.88 197 LEU A C 1
ATOM 1519 O O . LEU A 1 197 ? 19.083 10.341 -25.568 1.00 76.88 197 LEU A O 1
ATOM 1523 N N . ASP A 1 198 ? 18.234 11.590 -23.908 1.00 75.25 198 ASP A N 1
ATOM 1524 C CA . ASP A 1 198 ? 18.705 12.866 -24.454 1.00 75.25 198 ASP A CA 1
ATOM 1525 C C . ASP A 1 198 ? 20.243 12.933 -24.506 1.00 75.25 198 ASP A C 1
ATOM 1527 O O . ASP A 1 198 ? 20.818 13.453 -25.466 1.00 75.25 198 ASP A O 1
ATOM 1531 N N . ASP A 1 199 ? 20.931 12.404 -23.493 1.00 75.62 199 ASP A N 1
ATOM 1532 C CA . ASP A 1 199 ? 22.396 12.365 -23.454 1.00 75.62 199 ASP A CA 1
ATOM 1533 C C . ASP A 1 199 ? 22.981 11.348 -24.445 1.00 75.62 199 ASP A C 1
ATOM 1535 O O . ASP A 1 199 ? 23.967 11.649 -25.125 1.00 75.62 199 ASP A O 1
ATOM 1539 N N . GLU A 1 200 ? 22.344 10.187 -24.613 1.00 76.88 200 GLU A N 1
ATOM 1540 C CA . GLU A 1 200 ? 22.699 9.228 -25.663 1.00 76.88 200 GLU A CA 1
ATOM 1541 C C . GLU A 1 200 ? 22.476 9.814 -27.064 1.00 76.88 200 GLU A C 1
ATOM 1543 O O . GLU A 1 200 ? 23.347 9.690 -27.928 1.00 76.88 200 GLU A O 1
ATOM 1548 N N . ALA A 1 201 ? 21.366 10.526 -27.290 1.00 76.75 201 ALA A N 1
ATOM 1549 C CA . ALA A 1 201 ? 21.079 11.191 -28.560 1.00 76.75 201 ALA A CA 1
ATOM 1550 C C . ALA A 1 201 ? 22.131 12.260 -28.905 1.00 76.75 201 ALA A C 1
ATOM 1552 O O . ALA A 1 201 ? 22.600 12.328 -30.046 1.00 76.75 201 ALA A O 1
ATOM 1553 N N . LYS A 1 202 ? 22.570 13.057 -27.919 1.00 80.19 202 LYS A N 1
ATOM 1554 C CA . LYS A 1 202 ? 23.693 13.998 -28.089 1.00 80.19 202 LYS A CA 1
ATOM 1555 C C . LYS A 1 202 ? 24.995 13.267 -28.421 1.00 80.19 202 LYS A C 1
ATOM 1557 O O . LYS A 1 202 ? 25.732 13.722 -29.295 1.00 80.19 202 LYS A O 1
ATOM 1562 N N . GLY A 1 203 ? 25.267 12.140 -27.760 1.00 78.69 203 GLY A N 1
ATOM 1563 C CA . GLY A 1 203 ? 26.437 11.300 -28.029 1.00 78.69 203 GLY A CA 1
ATOM 1564 C C . GLY A 1 203 ? 26.465 10.781 -29.468 1.00 78.69 203 GLY A C 1
ATOM 1565 O O . GLY A 1 203 ? 27.471 10.939 -30.161 1.00 78.69 203 GLY A O 1
ATOM 1566 N N . ILE A 1 204 ? 25.337 10.251 -29.951 1.00 79.50 204 ILE A N 1
ATOM 1567 C CA . ILE A 1 204 ? 25.181 9.777 -31.334 1.00 79.50 204 ILE A CA 1
ATOM 1568 C C . ILE A 1 204 ? 25.363 10.934 -32.323 1.00 79.50 204 ILE A C 1
ATOM 1570 O O . ILE A 1 204 ? 26.112 10.798 -33.289 1.00 79.50 204 ILE A O 1
ATOM 1574 N N . SER A 1 205 ? 24.746 12.093 -32.065 1.00 80.81 205 SER A N 1
ATOM 1575 C CA . SER A 1 205 ? 24.885 13.273 -32.927 1.00 80.81 205 SER A CA 1
ATOM 1576 C C . SER A 1 205 ? 26.329 13.779 -33.007 1.00 80.81 205 SER A C 1
ATOM 1578 O O . SER A 1 205 ? 26.759 14.228 -34.070 1.00 80.81 205 SER A O 1
ATOM 1580 N N . ALA A 1 206 ? 27.084 13.720 -31.908 1.00 84.19 206 ALA A N 1
ATOM 1581 C CA . ALA A 1 206 ? 28.492 14.103 -31.891 1.00 84.19 206 ALA A CA 1
ATOM 1582 C C . ALA A 1 206 ? 29.357 13.122 -32.698 1.00 84.19 206 ALA A C 1
ATOM 1584 O O . ALA A 1 206 ? 30.226 13.552 -33.460 1.00 84.19 206 ALA A O 1
ATOM 1585 N N . LEU A 1 207 ? 29.095 11.815 -32.578 1.00 81.94 207 LEU A N 1
ATOM 1586 C CA . LEU A 1 207 ? 29.786 10.788 -33.360 1.00 81.94 207 LEU A CA 1
ATOM 1587 C C . LEU A 1 207 ? 29.484 10.925 -34.863 1.00 81.94 207 LEU A C 1
ATOM 1589 O O . LEU A 1 207 ? 30.396 10.851 -35.686 1.00 81.94 207 LEU A O 1
ATOM 1593 N N . ASP A 1 208 ? 28.224 11.180 -35.228 1.00 81.69 208 ASP A N 1
ATOM 1594 C CA . ASP A 1 208 ? 27.814 11.409 -36.618 1.00 81.69 208 ASP A CA 1
ATOM 1595 C C . ASP A 1 208 ? 28.503 12.652 -37.216 1.00 81.69 208 ASP A C 1
ATOM 1597 O O . ASP A 1 208 ? 28.969 12.606 -38.359 1.00 81.69 208 ASP A O 1
ATOM 1601 N N . ALA A 1 209 ? 28.659 13.734 -36.442 1.00 86.75 209 ALA A N 1
ATOM 1602 C CA . ALA A 1 209 ? 29.405 14.921 -36.869 1.00 86.75 209 ALA A CA 1
ATOM 1603 C C . ALA A 1 209 ? 30.899 14.626 -37.104 1.00 86.75 209 ALA A C 1
ATOM 1605 O O . ALA A 1 209 ? 31.461 15.058 -38.113 1.00 86.75 209 ALA A O 1
ATOM 1606 N N . GLN A 1 210 ? 31.535 13.838 -36.228 1.00 86.06 210 GLN A N 1
ATOM 1607 C CA . GLN A 1 210 ? 32.927 13.406 -36.416 1.00 86.06 210 GLN A CA 1
ATOM 1608 C C . GLN A 1 210 ? 33.093 12.544 -37.675 1.00 86.06 210 GLN A C 1
ATOM 1610 O O . GLN A 1 210 ? 34.033 12.744 -38.445 1.00 86.06 210 GLN A O 1
ATOM 1615 N N . ILE A 1 211 ? 32.152 11.628 -37.937 1.00 84.31 211 ILE A N 1
ATOM 1616 C CA . ILE A 1 211 ? 32.153 10.799 -39.151 1.00 84.31 211 ILE A CA 1
ATOM 1617 C C . ILE A 1 211 ? 32.021 11.666 -40.410 1.00 84.31 211 ILE A C 1
ATOM 1619 O O . ILE A 1 211 ? 32.684 11.386 -41.409 1.00 84.31 211 ILE A O 1
ATOM 1623 N N . GLN A 1 212 ? 31.178 12.704 -40.398 1.00 85.69 212 GLN A N 1
ATOM 1624 C CA . GLN A 1 212 ? 31.053 13.622 -41.536 1.00 85.69 212 GLN A CA 1
ATOM 1625 C C . GLN A 1 212 ? 32.329 14.442 -41.763 1.00 85.69 212 GLN A C 1
ATOM 1627 O O . GLN A 1 212 ? 32.764 14.563 -42.909 1.00 85.69 212 GLN A O 1
ATOM 1632 N N . GLY A 1 213 ? 32.961 14.937 -40.694 1.00 88.31 213 GLY A N 1
ATOM 1633 C CA . GLY A 1 213 ? 34.237 15.653 -40.776 1.00 88.31 213 GLY A CA 1
ATOM 1634 C C . GLY A 1 213 ? 35.347 14.800 -41.395 1.00 88.31 213 GLY A C 1
ATOM 1635 O O . GLY A 1 213 ? 35.960 15.204 -42.383 1.00 88.31 213 GLY A O 1
ATOM 1636 N N . LEU A 1 214 ? 35.532 13.573 -40.893 1.00 85.50 214 LEU A N 1
ATOM 1637 C CA . LEU A 1 214 ? 36.539 12.640 -41.414 1.00 85.50 214 LEU A CA 1
ATOM 1638 C C . LEU A 1 214 ? 36.298 12.256 -42.878 1.00 85.50 214 LEU A C 1
ATOM 1640 O O . LEU A 1 214 ? 37.254 12.129 -43.638 1.00 85.50 214 LEU A O 1
ATOM 1644 N N . ARG A 1 215 ? 35.037 12.111 -43.310 1.00 84.62 215 ARG A N 1
ATOM 1645 C CA . ARG A 1 215 ? 34.724 11.884 -44.733 1.00 84.62 215 ARG A CA 1
ATOM 1646 C C . ARG A 1 215 ? 35.182 13.045 -45.608 1.00 84.62 215 ARG A C 1
ATOM 1648 O O . ARG A 1 215 ? 35.833 12.806 -46.617 1.00 84.62 215 ARG A O 1
ATOM 1655 N N . GLY A 1 216 ? 34.892 14.280 -45.197 1.00 85.81 216 GLY A N 1
ATOM 1656 C CA . GLY A 1 216 ? 35.328 15.470 -45.930 1.00 85.81 216 GLY A CA 1
ATOM 1657 C C . GLY A 1 216 ? 36.854 15.579 -46.025 1.00 85.81 216 GLY A C 1
ATOM 1658 O O . GLY A 1 216 ? 37.387 15.933 -47.077 1.00 85.81 216 GLY A O 1
ATOM 1659 N N . GLU A 1 217 ? 37.570 15.219 -44.955 1.00 86.25 217 GLU A N 1
ATOM 1660 C CA . GLU A 1 217 ? 39.034 15.137 -44.961 1.00 86.25 217 GLU A CA 1
ATOM 1661 C C . GLU A 1 217 ? 39.550 14.081 -45.948 1.00 86.25 217 GLU A C 1
ATOM 1663 O O . GLU A 1 217 ? 40.429 14.382 -46.759 1.00 86.25 217 GLU A O 1
ATOM 1668 N N . ILE A 1 218 ? 38.987 12.868 -45.916 1.00 84.38 218 ILE A N 1
ATOM 1669 C CA . ILE A 1 218 ? 39.354 11.774 -46.827 1.00 84.38 218 ILE A CA 1
ATOM 1670 C C . ILE A 1 218 ? 39.114 12.182 -48.286 1.00 84.38 218 ILE A C 1
ATOM 1672 O O . ILE A 1 218 ? 39.993 11.984 -49.121 1.00 84.38 218 ILE A O 1
ATOM 1676 N N . ASP A 1 219 ? 37.976 12.803 -48.601 1.00 85.25 219 ASP A N 1
ATOM 1677 C CA . ASP A 1 219 ? 37.653 13.242 -49.965 1.00 85.25 219 ASP A CA 1
ATOM 1678 C C . ASP A 1 219 ? 38.617 14.337 -50.460 1.00 85.25 219 ASP A C 1
ATOM 1680 O O . ASP A 1 219 ? 39.083 14.309 -51.604 1.00 85.25 219 ASP A O 1
ATOM 1684 N N . CYS A 1 220 ? 38.995 15.270 -49.580 1.00 85.44 220 CYS A N 1
ATOM 1685 C CA . CYS A 1 220 ? 40.005 16.289 -49.865 1.00 85.44 220 CYS A CA 1
ATOM 1686 C C . CYS A 1 220 ? 41.385 15.666 -50.140 1.00 85.44 220 CYS A C 1
ATOM 1688 O O . CYS A 1 220 ? 42.071 16.061 -51.085 1.00 85.44 220 CYS A O 1
ATOM 1690 N N . MET A 1 221 ? 41.791 14.670 -49.348 1.00 81.69 221 MET A N 1
ATOM 1691 C CA . MET A 1 221 ? 43.063 13.966 -49.537 1.00 81.69 221 MET A CA 1
ATOM 1692 C C . MET A 1 221 ? 43.079 13.099 -50.796 1.00 81.69 221 MET A C 1
ATOM 1694 O O . MET A 1 221 ? 44.066 13.130 -51.528 1.00 81.69 221 MET A O 1
ATOM 1698 N N . LYS A 1 222 ? 41.972 12.420 -51.118 1.00 83.25 222 LYS A N 1
ATOM 1699 C CA . LYS A 1 222 ? 41.799 11.690 -52.385 1.00 83.25 222 LYS A CA 1
ATOM 1700 C C . LYS A 1 222 ? 41.956 12.612 -53.588 1.00 83.25 222 LYS A C 1
ATOM 1702 O O . LYS A 1 222 ? 42.675 12.275 -54.522 1.00 83.25 222 LYS A O 1
ATOM 1707 N N . SER A 1 223 ? 41.350 13.799 -53.540 1.00 83.19 223 SER A N 1
ATOM 1708 C CA . SER A 1 223 ? 41.510 14.810 -54.589 1.00 83.19 223 SER A CA 1
ATOM 1709 C C . SER A 1 223 ? 42.972 15.261 -54.726 1.00 83.19 223 SER A C 1
ATOM 1711 O O . SER A 1 223 ? 43.526 15.236 -55.822 1.00 83.19 223 SER A O 1
ATOM 1713 N N . LYS A 1 224 ? 43.663 15.568 -53.621 1.00 83.88 224 LYS A N 1
ATOM 1714 C CA . LYS A 1 224 ? 45.093 15.937 -53.651 1.00 83.88 224 LYS A CA 1
ATOM 1715 C C . LYS A 1 224 ? 45.993 14.827 -54.201 1.00 83.88 224 LYS A C 1
ATOM 1717 O O . LYS A 1 224 ? 46.929 15.132 -54.931 1.00 83.88 224 LYS A O 1
ATOM 1722 N N . LEU A 1 225 ? 45.688 13.563 -53.906 1.00 78.38 225 LEU A N 1
ATOM 1723 C CA . LEU A 1 225 ? 46.431 12.409 -54.415 1.00 78.38 225 LEU A CA 1
ATOM 1724 C C . LEU A 1 225 ? 46.334 12.289 -55.943 1.00 78.38 225 LEU A C 1
ATOM 1726 O O . LEU A 1 225 ? 47.304 11.900 -56.578 1.00 78.38 225 LEU A O 1
ATOM 1730 N N . THR A 1 226 ? 45.206 12.679 -56.549 1.00 77.12 226 THR A N 1
ATOM 1731 C CA . THR A 1 226 ? 45.056 12.674 -58.019 1.00 77.12 226 THR A CA 1
ATOM 1732 C C . THR A 1 226 ? 45.886 13.740 -58.740 1.00 77.12 226 THR A C 1
ATOM 1734 O O . THR A 1 226 ? 46.135 13.602 -59.934 1.00 77.12 226 THR A O 1
ATOM 1737 N N . PHE A 1 227 ? 46.326 14.784 -58.031 1.00 75.50 227 PHE A N 1
ATOM 1738 C CA . PHE A 1 227 ? 47.115 15.893 -58.581 1.00 75.50 227 PHE A CA 1
ATOM 1739 C C . PHE A 1 227 ? 48.583 15.894 -58.124 1.00 75.50 227 PHE A C 1
ATOM 1741 O O . PHE A 1 227 ? 49.345 16.773 -58.529 1.00 75.50 227 PHE A O 1
ATOM 1748 N N . ALA A 1 228 ? 48.995 14.944 -57.283 1.00 72.06 228 ALA A N 1
ATOM 1749 C CA . ALA A 1 228 ? 50.381 14.819 -56.854 1.00 72.06 228 ALA A CA 1
ATOM 1750 C C . ALA A 1 228 ? 51.251 14.275 -58.003 1.00 72.06 228 ALA A C 1
ATOM 1752 O O . ALA A 1 228 ? 50.801 13.478 -58.817 1.00 72.06 228 ALA A O 1
ATOM 1753 N N . SER A 1 229 ? 52.488 14.761 -58.114 1.00 64.44 229 SER A N 1
ATOM 1754 C CA . SER A 1 229 ? 53.461 14.311 -59.130 1.00 64.44 229 SER A CA 1
ATOM 1755 C C . SER A 1 229 ? 54.817 13.939 -58.519 1.00 64.44 229 SER A C 1
ATOM 1757 O O . SER A 1 229 ? 55.758 13.633 -59.246 1.00 64.44 229 SER A O 1
ATOM 1759 N N . ASP A 1 230 ? 54.928 14.002 -57.189 1.00 75.12 230 ASP A N 1
ATOM 1760 C CA . ASP A 1 230 ? 56.155 13.767 -56.429 1.00 75.12 230 ASP A CA 1
ATOM 1761 C C . ASP A 1 230 ? 56.033 12.451 -55.645 1.00 75.12 230 ASP A C 1
ATOM 1763 O O . ASP A 1 230 ? 55.123 12.282 -54.826 1.00 75.12 230 ASP A O 1
ATOM 1767 N N . SER A 1 231 ? 56.948 11.507 -55.895 1.00 72.62 231 SER A N 1
ATOM 1768 C CA . SER A 1 231 ? 56.827 10.118 -55.433 1.00 72.62 231 SER A CA 1
ATOM 1769 C C . SER A 1 231 ? 56.869 9.983 -53.913 1.00 72.62 231 SER A C 1
ATOM 1771 O O . SER A 1 231 ? 56.351 9.015 -53.367 1.00 72.62 231 SER A O 1
ATOM 1773 N N . LYS A 1 232 ? 57.503 10.933 -53.216 1.00 76.81 232 LYS A N 1
ATOM 1774 C CA . LYS A 1 232 ? 57.597 10.915 -51.752 1.00 76.81 232 LYS A CA 1
ATOM 1775 C C . LYS A 1 232 ? 56.312 11.425 -51.092 1.00 76.81 232 LYS A C 1
ATOM 1777 O O . LYS A 1 232 ? 55.845 10.834 -50.125 1.00 76.81 232 LYS A O 1
ATOM 1782 N N . VAL A 1 233 ? 55.707 12.460 -51.674 1.00 75.56 233 VAL A N 1
ATOM 1783 C CA . VAL A 1 233 ? 54.446 13.056 -51.206 1.00 75.56 233 VAL A CA 1
ATOM 1784 C C . VAL A 1 233 ? 53.270 12.102 -51.432 1.00 75.56 233 VAL A C 1
ATOM 1786 O O . VAL A 1 233 ? 52.371 12.028 -50.601 1.00 75.56 233 VAL A O 1
ATOM 1789 N N . GLU A 1 234 ? 53.282 11.328 -52.520 1.00 75.81 234 GLU A N 1
ATOM 1790 C CA . GLU A 1 234 ? 52.259 10.305 -52.773 1.00 75.81 234 GLU A CA 1
ATOM 1791 C C . GLU A 1 234 ? 52.253 9.173 -51.741 1.00 75.81 234 GLU A C 1
ATOM 1793 O O . GLU A 1 234 ? 51.181 8.671 -51.403 1.00 75.81 234 GLU A O 1
ATOM 1798 N N . ILE A 1 235 ? 53.426 8.753 -51.257 1.00 79.31 235 ILE A N 1
ATOM 1799 C CA . ILE A 1 235 ? 53.540 7.674 -50.266 1.00 79.31 235 ILE A CA 1
ATOM 1800 C C . ILE A 1 235 ? 53.017 8.158 -48.911 1.00 79.31 235 ILE A C 1
ATOM 1802 O O . ILE A 1 235 ? 52.118 7.532 -48.356 1.00 79.31 235 ILE A O 1
ATOM 1806 N N . GLU A 1 236 ? 53.482 9.319 -48.439 1.00 81.75 236 GLU A N 1
ATOM 1807 C CA . GLU A 1 236 ? 53.026 9.914 -47.172 1.00 81.75 236 GLU A CA 1
ATOM 1808 C C . GLU A 1 236 ? 51.510 10.201 -47.182 1.00 81.75 236 GLU A C 1
ATOM 1810 O O . GLU A 1 236 ? 50.818 10.011 -46.181 1.00 81.75 236 GLU A O 1
ATOM 1815 N N . LEU A 1 237 ? 50.957 10.615 -48.330 1.00 78.69 237 LEU A N 1
ATOM 1816 C CA . LEU A 1 237 ? 49.524 10.878 -48.475 1.00 78.69 237 LEU A CA 1
ATOM 1817 C C . LEU A 1 237 ? 48.681 9.593 -48.515 1.00 78.69 237 LEU A C 1
ATOM 1819 O O . LEU A 1 237 ? 47.534 9.619 -48.073 1.00 78.69 237 LEU A O 1
ATOM 1823 N N . LYS A 1 238 ? 49.226 8.479 -49.026 1.00 80.94 238 LYS A N 1
ATOM 1824 C CA . LYS A 1 238 ? 48.569 7.162 -48.987 1.00 80.94 238 LYS A CA 1
ATOM 1825 C C . LYS A 1 238 ? 48.533 6.593 -47.572 1.00 80.94 238 LYS A C 1
ATOM 1827 O O . LYS A 1 238 ? 47.466 6.168 -47.143 1.00 80.94 238 LYS A O 1
ATOM 1832 N N . GLU A 1 239 ? 49.642 6.660 -46.839 1.00 83.62 239 GLU A N 1
ATOM 1833 C CA . GLU A 1 239 ? 49.713 6.208 -45.440 1.00 83.62 239 GLU A CA 1
ATOM 1834 C C . GLU A 1 239 ? 48.721 6.987 -44.556 1.00 83.62 239 GLU A C 1
ATOM 1836 O O . GLU A 1 239 ? 47.898 6.397 -43.857 1.00 83.62 239 GLU A O 1
ATOM 1841 N N . ALA A 1 240 ? 48.690 8.319 -44.679 1.00 81.12 240 ALA A N 1
ATOM 1842 C CA . ALA A 1 240 ? 47.753 9.166 -43.934 1.00 81.12 240 ALA A CA 1
ATOM 1843 C C . ALA A 1 240 ? 46.271 8.953 -44.315 1.00 81.12 240 ALA A C 1
ATOM 1845 O O . ALA A 1 240 ? 45.368 9.308 -43.545 1.00 81.12 240 ALA A O 1
ATOM 1846 N N . LEU A 1 241 ? 46.003 8.431 -45.516 1.00 84.19 241 LEU A N 1
ATOM 1847 C CA . LEU A 1 241 ? 44.660 8.108 -45.992 1.00 84.19 241 LEU A CA 1
ATOM 1848 C C . LEU A 1 241 ? 44.196 6.755 -45.444 1.00 84.19 241 LEU A C 1
ATOM 1850 O O . LEU A 1 241 ? 43.058 6.667 -44.987 1.00 84.19 241 LEU A O 1
ATOM 1854 N N . GLU A 1 242 ? 45.073 5.749 -45.419 1.00 84.31 242 GLU A N 1
ATOM 1855 C CA . GLU A 1 242 ? 44.794 4.445 -44.802 1.00 84.31 242 GLU A CA 1
ATOM 1856 C C . GLU A 1 242 ? 44.472 4.588 -43.306 1.00 84.31 242 GLU A C 1
ATOM 1858 O O . GLU A 1 242 ? 43.438 4.086 -42.859 1.00 84.31 242 GLU A O 1
ATOM 1863 N N . GLU A 1 243 ? 45.258 5.368 -42.552 1.00 84.81 243 GLU A N 1
ATOM 1864 C CA . GLU A 1 243 ? 44.993 5.635 -41.127 1.00 84.81 243 GLU A CA 1
ATOM 1865 C C . GLU A 1 243 ? 43.605 6.261 -40.897 1.00 84.81 243 GLU A C 1
ATOM 1867 O O . GLU A 1 243 ? 42.861 5.880 -39.985 1.00 84.81 243 GLU A O 1
ATOM 1872 N N . ARG A 1 244 ? 43.212 7.223 -41.743 1.00 82.88 244 ARG A N 1
ATOM 1873 C CA . ARG A 1 244 ? 41.905 7.893 -41.643 1.00 82.88 244 ARG A CA 1
ATOM 1874 C C . ARG A 1 244 ? 40.743 6.997 -42.060 1.00 82.88 244 ARG A C 1
ATOM 1876 O O . ARG A 1 244 ? 39.665 7.094 -41.465 1.00 82.88 244 ARG A O 1
ATOM 1883 N N . GLU A 1 245 ? 40.930 6.136 -43.057 1.00 83.44 245 GLU A N 1
ATOM 1884 C CA . GLU A 1 245 ? 39.926 5.144 -43.451 1.00 83.44 245 GLU A CA 1
ATOM 1885 C C . GLU A 1 245 ? 39.711 4.097 -42.346 1.00 83.44 245 GLU A C 1
ATOM 1887 O O . GLU A 1 245 ? 38.562 3.739 -42.062 1.00 83.44 245 GLU A O 1
ATOM 1892 N N . GLU A 1 246 ? 40.772 3.682 -41.647 1.00 86.56 246 GLU A N 1
ATOM 1893 C CA . GLU A 1 246 ? 40.690 2.778 -40.495 1.00 86.56 246 GLU A CA 1
ATOM 1894 C C . GLU A 1 246 ? 39.961 3.426 -39.301 1.00 86.56 246 GLU A C 1
ATOM 1896 O O . GLU A 1 246 ? 39.037 2.837 -38.720 1.00 86.56 246 GLU A O 1
ATOM 1901 N N . LEU A 1 247 ? 40.280 4.688 -38.996 1.00 85.38 247 LEU A N 1
ATOM 1902 C CA . LEU A 1 247 ? 39.573 5.497 -37.998 1.00 85.38 247 LEU A CA 1
ATOM 1903 C C . LEU A 1 247 ? 38.076 5.632 -38.318 1.00 85.38 247 LEU A C 1
ATOM 1905 O O . LEU A 1 247 ? 37.236 5.405 -37.446 1.00 85.38 247 LEU A O 1
ATOM 1909 N N . LEU A 1 248 ? 37.709 5.914 -39.571 1.00 84.00 248 LEU A N 1
ATOM 1910 C CA . LEU A 1 248 ? 36.305 5.986 -39.988 1.00 84.00 248 LEU A CA 1
ATOM 1911 C C . LEU A 1 248 ? 35.583 4.645 -39.798 1.00 84.00 248 LEU A C 1
ATOM 1913 O O . LEU A 1 248 ? 34.416 4.611 -39.390 1.00 84.00 248 LEU A O 1
ATOM 1917 N N . LEU A 1 249 ? 36.264 3.535 -40.088 1.00 85.56 249 LEU A N 1
ATOM 1918 C CA . LEU A 1 249 ? 35.706 2.193 -39.966 1.00 85.56 249 LEU A CA 1
ATOM 1919 C C . LEU A 1 249 ? 35.461 1.810 -38.498 1.00 85.56 249 LEU A C 1
ATOM 1921 O O . LEU A 1 249 ? 34.417 1.232 -38.184 1.00 85.56 249 LEU A O 1
ATOM 1925 N N . SER A 1 250 ? 36.373 2.179 -37.595 1.00 85.69 250 SER A N 1
ATOM 1926 C CA . SER A 1 250 ? 36.204 1.984 -36.149 1.00 85.69 250 SER A CA 1
ATOM 1927 C C . SER A 1 250 ? 35.053 2.823 -35.572 1.00 85.69 250 SER A C 1
ATOM 1929 O O . SER A 1 250 ? 34.199 2.283 -34.867 1.00 85.69 250 SER A O 1
ATOM 1931 N N . LEU A 1 251 ? 34.940 4.101 -35.953 1.00 83.25 251 LEU A N 1
ATOM 1932 C CA . LEU A 1 251 ? 33.849 4.983 -35.520 1.00 83.25 251 LEU A CA 1
ATOM 1933 C C . LEU A 1 251 ? 32.483 4.518 -36.037 1.00 83.25 251 LEU A C 1
ATOM 1935 O O . LEU A 1 251 ? 31.502 4.538 -35.295 1.00 83.25 251 LEU A O 1
ATOM 1939 N N . ARG A 1 252 ? 32.404 4.024 -37.281 1.00 80.38 252 ARG A N 1
ATOM 1940 C CA . ARG A 1 252 ? 31.174 3.408 -37.812 1.00 80.38 252 ARG A CA 1
ATOM 1941 C C . ARG A 1 252 ? 30.760 2.168 -37.027 1.00 80.38 252 ARG A C 1
ATOM 1943 O O . ARG A 1 252 ? 29.569 1.996 -36.781 1.00 80.38 252 ARG A O 1
ATOM 1950 N N . LYS A 1 253 ? 31.711 1.308 -36.643 1.00 82.19 253 LYS A N 1
ATOM 1951 C CA . LYS A 1 253 ? 31.418 0.137 -35.801 1.00 82.19 253 LYS A CA 1
ATOM 1952 C C . LYS A 1 253 ? 30.866 0.574 -34.443 1.00 82.19 253 LYS A C 1
ATOM 1954 O O . LYS A 1 253 ? 29.811 0.088 -34.055 1.00 82.19 253 LYS A O 1
ATOM 1959 N N . GLY A 1 254 ? 31.497 1.556 -33.793 1.00 78.12 254 GLY A N 1
ATOM 1960 C CA . GLY A 1 254 ? 31.008 2.128 -32.532 1.00 78.12 254 GLY A CA 1
ATOM 1961 C C . GLY A 1 254 ? 29.599 2.726 -32.637 1.00 78.12 254 GLY A C 1
ATOM 1962 O O . GLY A 1 254 ? 28.761 2.478 -31.773 1.00 78.12 254 GLY A O 1
ATOM 1963 N N . LEU A 1 255 ? 29.301 3.434 -33.732 1.00 77.25 255 LEU A N 1
ATOM 1964 C CA . LEU A 1 255 ? 27.971 3.991 -34.000 1.00 77.25 255 LEU A CA 1
ATOM 1965 C C . LEU A 1 255 ? 26.907 2.899 -34.179 1.00 77.25 255 LEU A C 1
ATOM 1967 O O . LEU A 1 255 ? 25.790 3.035 -33.688 1.00 77.25 255 LEU A O 1
ATOM 1971 N N . VAL A 1 256 ? 27.231 1.817 -34.892 1.00 74.88 256 VAL A N 1
ATOM 1972 C CA . VAL A 1 256 ? 26.317 0.681 -35.095 1.00 74.88 256 VAL A CA 1
ATOM 1973 C C . VAL A 1 256 ? 26.067 -0.062 -33.784 1.00 74.88 256 VAL A C 1
ATOM 1975 O O . VAL A 1 256 ? 24.932 -0.456 -33.527 1.00 74.88 256 VAL A O 1
ATOM 1978 N N . GLU A 1 257 ? 27.088 -0.218 -32.942 1.00 71.56 257 GLU A N 1
ATOM 1979 C CA . GLU A 1 257 ? 26.961 -0.809 -31.606 1.00 71.56 257 GLU A CA 1
ATOM 1980 C C . GLU A 1 257 ? 26.031 0.041 -30.722 1.00 71.56 257 GLU A C 1
ATOM 1982 O O . GLU A 1 257 ? 25.057 -0.470 -30.171 1.00 71.56 257 GLU A O 1
ATOM 1987 N N . GLN A 1 258 ? 26.254 1.361 -30.669 1.00 67.19 258 GLN A N 1
ATOM 1988 C CA . GLN A 1 258 ? 25.399 2.288 -29.919 1.00 67.19 258 GLN A CA 1
ATOM 1989 C C . GLN A 1 258 ? 23.970 2.346 -30.471 1.00 67.19 258 GLN A C 1
ATOM 1991 O O . GLN A 1 258 ? 23.020 2.347 -29.694 1.00 67.19 258 GLN A O 1
ATOM 1996 N N . ARG A 1 259 ? 23.790 2.316 -31.800 1.00 64.69 259 ARG A N 1
ATOM 1997 C CA . ARG A 1 259 ? 22.464 2.255 -32.440 1.00 64.69 259 ARG A CA 1
ATOM 1998 C C . ARG A 1 259 ? 21.770 0.905 -32.286 1.00 64.69 259 ARG A C 1
ATOM 2000 O O . ARG A 1 259 ? 20.554 0.862 -32.384 1.00 64.69 259 ARG A O 1
ATOM 2007 N N . LYS A 1 260 ? 22.480 -0.199 -32.044 1.00 60.44 260 LYS A N 1
ATOM 2008 C CA . LYS A 1 260 ? 21.849 -1.475 -31.657 1.00 60.44 260 LYS A CA 1
ATOM 2009 C C . LYS A 1 260 ? 21.322 -1.429 -30.226 1.00 60.44 260 LYS A C 1
ATOM 2011 O O . LYS A 1 260 ? 20.274 -2.004 -29.955 1.00 60.44 260 LYS A O 1
ATOM 2016 N N . ILE A 1 261 ? 22.037 -0.739 -29.339 1.00 56.69 261 ILE A N 1
ATOM 2017 C CA . ILE A 1 261 ? 21.635 -0.546 -27.943 1.00 56.69 261 ILE A CA 1
ATOM 2018 C C . ILE A 1 261 ? 20.428 0.403 -27.858 1.00 56.69 261 ILE A C 1
ATOM 2020 O O . ILE A 1 261 ? 19.481 0.097 -27.141 1.00 56.69 261 ILE A O 1
ATOM 2024 N N . SER A 1 262 ? 20.409 1.492 -28.639 1.00 51.44 262 SER A N 1
ATOM 2025 C CA . SER A 1 262 ? 19.300 2.464 -28.663 1.00 51.44 262 SER A CA 1
ATOM 2026 C C . SER A 1 262 ? 18.171 2.140 -29.654 1.00 51.44 262 SER A C 1
ATOM 2028 O O . SER A 1 262 ? 17.049 2.605 -29.487 1.00 51.44 262 SER A O 1
ATOM 2030 N N . GLY A 1 263 ? 18.450 1.344 -30.688 1.00 44.69 263 GLY A N 1
ATOM 2031 C CA . GLY A 1 263 ? 17.544 1.014 -31.794 1.00 44.69 263 GLY A CA 1
ATOM 2032 C C . GLY A 1 263 ? 16.997 -0.411 -31.770 1.00 44.69 263 GLY A C 1
ATOM 2033 O O . GLY A 1 263 ? 16.360 -0.830 -32.738 1.00 44.69 263 GLY A O 1
ATOM 2034 N N . SER A 1 264 ? 17.183 -1.160 -30.678 1.00 43.31 264 SER A N 1
ATOM 2035 C CA . SER A 1 264 ? 16.219 -2.212 -30.367 1.00 43.31 264 SER A CA 1
ATOM 2036 C C . SER A 1 264 ? 14.900 -1.500 -30.075 1.00 43.31 264 SER A C 1
ATOM 2038 O O . SER A 1 264 ? 14.654 -1.083 -28.946 1.00 43.31 264 SER A O 1
ATOM 2040 N N . SER A 1 265 ? 14.069 -1.319 -31.108 1.00 47.59 265 SER A N 1
ATOM 2041 C CA . SER A 1 265 ? 12.624 -1.133 -30.965 1.00 47.59 265 SER A CA 1
ATOM 2042 C C . SER A 1 265 ? 12.105 -2.409 -30.298 1.00 47.59 265 SER A C 1
ATOM 2044 O O . SER A 1 265 ? 11.594 -3.334 -30.927 1.00 47.59 265 SER A O 1
ATOM 2046 N N . ALA A 1 266 ? 12.400 -2.535 -29.005 1.00 51.88 266 ALA A N 1
ATOM 2047 C CA . ALA A 1 266 ? 11.835 -3.542 -28.150 1.00 51.88 266 ALA A CA 1
ATOM 2048 C C . ALA A 1 266 ? 10.369 -3.157 -28.081 1.00 51.88 266 ALA A C 1
ATOM 2050 O O . ALA A 1 266 ? 10.015 -2.139 -27.485 1.00 51.88 266 ALA A O 1
ATOM 2051 N N . ALA A 1 267 ? 9.558 -3.926 -28.800 1.00 56.25 267 ALA A N 1
ATOM 2052 C CA . ALA A 1 267 ? 8.127 -3.743 -28.871 1.00 56.25 267 ALA A CA 1
ATOM 2053 C C . ALA A 1 267 ? 7.603 -3.502 -27.448 1.00 56.25 267 ALA A C 1
ATOM 2055 O O . ALA A 1 267 ? 7.850 -4.309 -26.550 1.00 56.25 267 ALA A O 1
ATOM 2056 N N . LEU A 1 268 ? 7.002 -2.334 -27.222 1.00 67.44 268 LEU A N 1
ATOM 2057 C CA . LEU A 1 268 ? 6.759 -1.828 -25.877 1.00 67.44 268 LEU A CA 1
ATOM 2058 C C . LEU A 1 268 ? 5.721 -2.726 -25.200 1.00 67.44 268 LEU A C 1
ATOM 2060 O O . LEU A 1 268 ? 4.539 -2.702 -25.545 1.00 67.44 268 LEU A O 1
ATOM 2064 N N . VAL A 1 269 ? 6.179 -3.575 -24.279 1.00 72.94 269 VAL A N 1
ATOM 2065 C CA . VAL A 1 269 ? 5.322 -4.548 -23.599 1.00 72.94 269 VAL A CA 1
ATOM 2066 C C . VAL A 1 269 ? 4.412 -3.793 -22.631 1.00 72.94 269 VAL A C 1
ATOM 2068 O O . VAL A 1 269 ? 4.871 -3.260 -21.623 1.00 72.94 269 VAL A O 1
ATOM 2071 N N . CYS A 1 270 ? 3.118 -3.725 -22.943 1.00 74.38 270 CYS A N 1
ATOM 2072 C CA . CYS A 1 270 ? 2.126 -2.999 -22.150 1.00 74.38 270 CYS A CA 1
ATOM 2073 C C . CYS A 1 270 ? 1.544 -3.841 -21.008 1.00 74.38 270 CYS A C 1
ATOM 2075 O O . CYS A 1 270 ? 1.086 -3.292 -20.008 1.00 74.38 270 CYS A O 1
ATOM 2077 N N . PHE A 1 271 ? 1.599 -5.170 -21.120 1.00 82.00 271 PHE A N 1
ATOM 2078 C CA . PHE A 1 271 ? 1.371 -6.086 -20.006 1.00 82.00 271 PHE A CA 1
ATOM 2079 C C . PHE A 1 271 ? 2.128 -7.398 -20.227 1.00 82.00 271 PHE A C 1
ATOM 2081 O O . PHE A 1 271 ? 2.359 -7.811 -21.362 1.00 82.00 271 PHE A O 1
ATOM 2088 N N . SER A 1 272 ? 2.467 -8.083 -19.136 1.00 85.75 272 SER A N 1
ATOM 2089 C CA . SER A 1 272 ? 3.043 -9.428 -19.158 1.00 85.75 272 SER A CA 1
ATOM 2090 C C . SER A 1 272 ? 2.433 -10.256 -18.034 1.00 85.75 272 SER A C 1
ATOM 2092 O O . SER A 1 272 ? 2.295 -9.773 -16.908 1.00 85.75 272 SER A O 1
ATOM 2094 N N . GLY A 1 273 ? 2.060 -11.497 -18.329 1.00 84.88 273 GLY A N 1
ATOM 2095 C CA . GLY A 1 273 ? 1.544 -12.436 -17.340 1.00 84.88 273 GLY A CA 1
ATOM 2096 C C . GLY A 1 273 ? 2.055 -13.842 -17.606 1.00 84.88 273 GLY A C 1
ATOM 2097 O O . GLY A 1 273 ? 2.287 -14.225 -18.751 1.00 84.88 273 GLY A O 1
ATOM 2098 N N . THR A 1 274 ? 2.271 -14.609 -16.538 1.00 88.06 274 THR A N 1
ATOM 2099 C CA . THR A 1 274 ? 2.751 -15.995 -16.626 1.00 88.06 274 THR A CA 1
ATOM 2100 C C . THR A 1 274 ? 1.759 -16.929 -15.946 1.00 88.06 274 THR A C 1
ATOM 2102 O O . THR A 1 274 ? 1.328 -16.659 -14.825 1.00 88.06 274 THR A O 1
ATOM 2105 N N . CYS A 1 275 ? 1.410 -18.028 -16.609 1.00 89.50 275 CYS A N 1
ATOM 2106 C CA . CYS A 1 275 ? 0.605 -19.110 -16.055 1.00 89.50 275 CYS A CA 1
ATOM 2107 C C . CYS A 1 275 ? 1.335 -20.449 -16.198 1.00 89.50 275 CYS A C 1
ATOM 2109 O O . CYS A 1 275 ? 2.208 -20.614 -17.054 1.00 89.50 275 CYS A O 1
ATOM 2111 N N . LYS A 1 276 ? 0.989 -21.395 -15.324 1.00 90.56 276 LYS A N 1
ATOM 2112 C CA . LYS A 1 276 ? 1.532 -22.753 -15.332 1.00 90.56 276 LYS A CA 1
ATOM 2113 C C . LYS A 1 276 ? 0.403 -23.770 -15.419 1.00 90.56 276 LYS A C 1
ATOM 2115 O O . LYS A 1 276 ? -0.717 -23.478 -15.000 1.00 90.56 276 LYS A O 1
ATOM 2120 N N . THR A 1 277 ? 0.698 -24.945 -15.961 1.00 90.31 277 THR A N 1
ATOM 2121 C CA . THR A 1 277 ? -0.238 -26.070 -16.002 1.00 90.31 277 THR A CA 1
ATOM 2122 C C . THR A 1 277 ? 0.496 -27.400 -15.879 1.00 90.31 277 THR A C 1
ATOM 2124 O O . THR A 1 277 ? 1.646 -27.530 -16.314 1.00 90.31 277 THR A O 1
ATOM 2127 N N . SER A 1 278 ? -0.164 -28.373 -15.258 1.00 90.25 278 SER A N 1
ATOM 2128 C CA . SER A 1 278 ? 0.289 -29.758 -15.169 1.00 90.25 278 SER A CA 1
ATOM 2129 C C . SER A 1 278 ? -0.246 -30.581 -16.336 1.00 90.25 278 SER A C 1
ATOM 2131 O O . SER A 1 278 ? -1.252 -30.241 -16.958 1.00 90.25 278 SER A O 1
ATOM 2133 N N . LEU A 1 279 ? 0.436 -31.687 -16.633 1.00 89.25 279 LEU A N 1
ATOM 21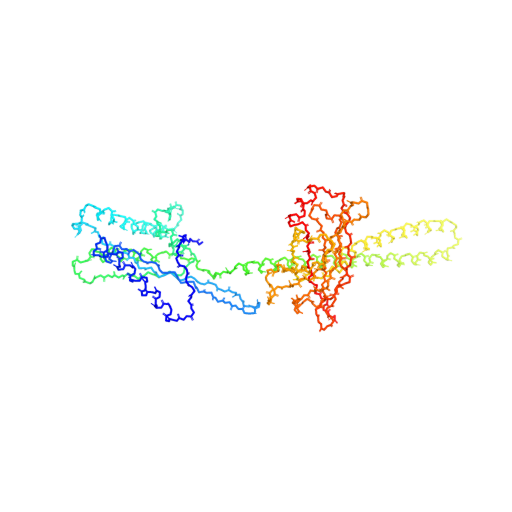34 C CA . LEU A 1 279 ? 0.017 -32.641 -17.665 1.00 89.25 279 LEU A CA 1
ATOM 2135 C C . LEU A 1 279 ? -0.620 -33.901 -17.054 1.00 89.25 279 LEU A C 1
ATOM 2137 O O . LEU A 1 279 ? -0.892 -34.861 -17.766 1.00 89.25 279 LEU A O 1
ATOM 2141 N N . ALA A 1 280 ? -0.869 -33.894 -15.740 1.00 84.44 280 ALA A N 1
ATOM 2142 C CA . ALA A 1 280 ? -1.301 -35.051 -14.955 1.00 84.44 280 ALA A CA 1
ATOM 2143 C C . ALA A 1 280 ? -2.610 -35.680 -15.450 1.00 84.44 280 ALA A C 1
ATOM 2145 O O . ALA A 1 280 ? -2.794 -36.891 -15.364 1.00 84.44 280 ALA A O 1
ATOM 2146 N N . ASN A 1 281 ? -3.519 -34.841 -15.950 1.00 81.12 281 ASN A N 1
ATOM 2147 C CA . ASN A 1 281 ? -4.868 -35.244 -16.332 1.00 81.12 281 ASN A CA 1
ATOM 2148 C C . ASN A 1 281 ? -5.016 -35.537 -17.830 1.00 81.12 281 ASN A C 1
ATOM 2150 O O . ASN A 1 281 ? -6.115 -35.896 -18.236 1.00 81.12 281 ASN A O 1
ATOM 2154 N N . ILE A 1 282 ? -3.938 -35.422 -18.619 1.00 84.00 282 ILE A N 1
ATOM 2155 C CA . ILE A 1 282 ? -3.975 -35.593 -20.075 1.00 84.00 282 ILE A CA 1
ATOM 2156 C C . ILE A 1 282 ? -3.588 -37.039 -20.412 1.00 84.00 282 ILE A C 1
ATOM 2158 O O . ILE A 1 282 ? -2.402 -37.380 -20.364 1.00 84.00 282 ILE A O 1
ATOM 2162 N N . PRO A 1 283 ? -4.542 -37.921 -20.765 1.00 80.25 283 PRO A N 1
ATOM 2163 C CA . PRO A 1 283 ? -4.210 -39.296 -21.102 1.00 80.25 283 PRO A CA 1
ATOM 2164 C C . PRO A 1 283 ? -3.431 -39.383 -22.420 1.00 80.25 283 PRO A C 1
ATOM 2166 O O . PRO A 1 283 ? -3.659 -38.613 -23.360 1.00 80.25 283 PRO A O 1
ATOM 2169 N N . PHE A 1 284 ? -2.541 -40.373 -22.509 1.00 81.19 284 PHE A N 1
ATOM 2170 C CA . PHE A 1 284 ? -1.767 -40.645 -23.720 1.00 81.19 284 PHE A CA 1
ATOM 2171 C C . PHE A 1 284 ? -2.679 -40.888 -24.935 1.00 81.19 284 PHE A C 1
ATOM 2173 O O . PHE A 1 284 ? -3.639 -41.654 -24.867 1.00 81.19 284 PHE A O 1
ATOM 2180 N N . GLY A 1 285 ? -2.362 -40.244 -26.059 1.00 71.81 285 GLY A N 1
ATOM 2181 C CA . GLY A 1 285 ? -3.110 -40.339 -27.315 1.00 71.81 285 GLY A CA 1
ATOM 2182 C C . GLY A 1 285 ? -4.388 -39.496 -27.366 1.00 71.81 285 GLY A C 1
ATOM 2183 O O . GLY A 1 285 ? -5.156 -39.623 -28.319 1.00 71.81 285 GLY A O 1
ATOM 2184 N N . SER A 1 286 ? -4.635 -38.649 -26.361 1.00 74.38 286 SER A N 1
ATOM 2185 C CA . SER A 1 286 ? -5.781 -37.737 -26.338 1.00 74.38 286 SER A CA 1
ATOM 2186 C C . SER A 1 286 ? -5.387 -36.294 -26.658 1.00 74.38 286 SER A C 1
ATOM 2188 O O . SER A 1 286 ? -4.271 -35.851 -26.383 1.00 74.38 286 SER A O 1
ATOM 2190 N N . TYR A 1 287 ? -6.319 -35.559 -27.269 1.00 77.31 287 TYR A N 1
ATOM 2191 C CA . TYR A 1 287 ? -6.228 -34.109 -27.423 1.00 77.31 287 TYR A CA 1
ATOM 2192 C C . TYR A 1 287 ? -7.024 -33.456 -26.300 1.00 77.31 287 TYR A C 1
ATOM 2194 O O . TYR A 1 287 ? -8.255 -33.503 -26.324 1.00 77.31 287 TYR A O 1
ATOM 2202 N N . GLU A 1 288 ? -6.340 -32.815 -25.356 1.00 79.12 288 GLU A N 1
ATOM 2203 C CA . GLU A 1 288 ? -6.998 -32.022 -24.321 1.00 79.12 288 GLU A CA 1
ATOM 2204 C C . GLU A 1 288 ? -6.909 -30.530 -24.659 1.00 79.12 288 GLU A C 1
ATOM 2206 O O . GLU A 1 288 ? -5.865 -30.020 -25.080 1.00 79.12 288 GLU A O 1
ATOM 2211 N N . VAL A 1 289 ? -8.037 -29.829 -24.519 1.00 81.88 289 VAL A N 1
ATOM 2212 C CA . VAL A 1 289 ? -8.102 -28.372 -24.657 1.00 81.88 289 VAL A CA 1
ATOM 2213 C C . VAL A 1 289 ? -7.876 -27.772 -23.279 1.00 81.88 289 VAL A C 1
ATOM 2215 O O . VAL A 1 289 ? -8.764 -27.795 -22.431 1.00 81.88 289 VAL A O 1
ATOM 2218 N N . THR A 1 290 ? -6.691 -27.215 -23.065 1.00 81.94 290 THR A N 1
ATOM 2219 C CA . THR A 1 290 ? -6.344 -26.534 -21.821 1.00 81.94 290 THR A CA 1
ATOM 2220 C C . THR A 1 290 ? -6.570 -25.036 -22.000 1.00 81.94 290 THR A C 1
ATOM 2222 O O . THR A 1 290 ? -5.899 -24.373 -22.797 1.00 81.94 290 THR A O 1
ATOM 2225 N N . THR A 1 291 ? -7.530 -24.491 -21.254 1.00 83.94 291 THR A N 1
ATOM 2226 C CA . THR A 1 291 ? -7.762 -23.046 -21.172 1.00 83.94 291 THR A CA 1
ATOM 2227 C C . THR A 1 291 ? -7.000 -22.484 -19.984 1.00 83.94 291 THR A C 1
ATOM 2229 O O . THR A 1 291 ? -7.264 -22.846 -18.838 1.00 83.94 291 THR A O 1
ATOM 2232 N N . LEU A 1 292 ? -6.062 -21.582 -20.251 1.00 84.25 292 LEU A N 1
ATOM 2233 C CA . LEU A 1 292 ? -5.229 -20.966 -19.229 1.00 84.25 292 LEU A CA 1
ATOM 2234 C C . LEU A 1 292 ? -5.597 -19.503 -19.059 1.00 84.25 292 LEU A C 1
ATOM 2236 O O . LEU A 1 292 ? -5.532 -18.712 -19.998 1.00 84.25 292 LEU A O 1
ATOM 2240 N N . VAL A 1 293 ? -5.948 -19.136 -17.831 1.00 83.69 293 VAL A N 1
ATOM 2241 C CA . VAL A 1 293 ? -6.143 -17.738 -17.454 1.00 83.69 293 VAL A CA 1
ATOM 2242 C C . VAL A 1 293 ? -4.785 -17.117 -17.190 1.00 83.69 293 VAL A C 1
ATOM 2244 O O . VAL A 1 293 ? -4.034 -17.608 -16.348 1.00 83.69 293 VAL A O 1
ATOM 2247 N N . VAL A 1 294 ? -4.467 -16.037 -17.896 1.00 81.75 294 VAL A N 1
ATOM 2248 C CA . VAL A 1 294 ? -3.219 -15.307 -17.689 1.00 81.75 294 VAL A CA 1
ATOM 2249 C C . VAL A 1 294 ? -3.441 -14.290 -16.566 1.00 81.75 294 VAL A C 1
ATOM 2251 O O . VAL A 1 294 ? -4.221 -13.348 -16.741 1.00 81.75 294 VAL A O 1
ATOM 2254 N N . PRO A 1 295 ? -2.792 -14.449 -15.396 1.00 70.38 295 PRO A N 1
ATOM 2255 C CA . PRO A 1 295 ? -2.985 -13.549 -14.271 1.00 70.38 295 PRO A CA 1
ATOM 2256 C C . PRO A 1 295 ? -2.252 -12.232 -14.532 1.00 70.38 295 PRO A C 1
ATOM 2258 O O . PRO A 1 295 ? -1.088 -12.058 -14.177 1.00 70.38 295 PRO A O 1
ATOM 2261 N N . CYS A 1 296 ? -2.951 -11.291 -15.153 1.00 70.12 296 CYS A N 1
ATOM 2262 C CA . CYS A 1 296 ? -2.486 -9.923 -15.322 1.00 70.12 296 CYS A CA 1
ATOM 2263 C C . CYS A 1 296 ? -3.226 -9.034 -14.323 1.00 70.12 296 CYS A C 1
ATOM 2265 O O . CYS A 1 296 ? -4.353 -8.588 -14.553 1.00 70.12 296 CYS A O 1
ATOM 2267 N N . TYR A 1 297 ? -2.596 -8.798 -13.177 1.00 58.88 297 TYR A N 1
ATOM 2268 C CA . TYR A 1 297 ? -3.087 -7.825 -12.211 1.00 58.88 297 TYR A CA 1
ATOM 2269 C C . TYR A 1 297 ? -3.058 -6.443 -12.876 1.00 58.88 297 TYR A C 1
ATOM 2271 O O . TYR A 1 297 ? -2.073 -6.116 -13.526 1.00 58.88 297 TYR A O 1
ATOM 2279 N N . MET A 1 298 ? -4.115 -5.642 -12.704 1.00 61.41 298 MET A N 1
ATOM 2280 C CA . MET A 1 298 ? -4.278 -4.282 -13.266 1.00 61.41 298 MET A CA 1
ATOM 2281 C C . MET A 1 298 ? -4.907 -4.164 -14.666 1.00 61.41 298 MET A C 1
ATOM 2283 O O . MET A 1 298 ? -5.037 -3.047 -15.164 1.00 61.41 298 MET A O 1
ATOM 2287 N N . LEU A 1 299 ? -5.386 -5.253 -15.278 1.00 65.38 299 LEU A N 1
ATOM 2288 C CA . LEU A 1 299 ? -6.218 -5.147 -16.484 1.00 65.38 299 LEU A CA 1
ATOM 2289 C C . LEU A 1 299 ? -7.630 -4.641 -16.160 1.00 65.38 299 LEU A C 1
ATOM 2291 O O . LEU A 1 299 ? -8.275 -5.119 -15.227 1.00 65.38 299 LEU A O 1
ATOM 2295 N N . ALA A 1 300 ? -8.124 -3.692 -16.956 1.00 61.06 300 ALA A N 1
ATOM 2296 C CA . ALA A 1 300 ? -9.543 -3.364 -16.990 1.00 61.06 300 ALA A CA 1
ATOM 2297 C C . ALA A 1 300 ? -10.273 -4.416 -17.841 1.00 61.06 300 ALA A C 1
ATOM 2299 O O . ALA A 1 300 ? -9.962 -4.570 -19.019 1.00 61.06 300 ALA A O 1
ATOM 2300 N N . GLY A 1 301 ? -11.231 -5.132 -17.246 1.00 68.88 301 GLY A N 1
ATOM 2301 C CA . GLY A 1 301 ? -11.969 -6.214 -17.908 1.00 68.88 301 GLY A CA 1
ATOM 2302 C C . GLY A 1 301 ? -11.541 -7.619 -17.458 1.00 68.88 301 GLY A C 1
ATOM 2303 O O . GLY A 1 301 ? -10.759 -7.754 -16.514 1.00 68.88 301 GLY A O 1
ATOM 2304 N N . PRO A 1 302 ? -12.103 -8.680 -18.067 1.00 77.12 302 PRO A N 1
ATOM 2305 C CA . PRO A 1 302 ? -11.715 -10.055 -17.765 1.00 77.12 302 PRO A CA 1
ATOM 2306 C C . PRO A 1 302 ? -10.246 -10.312 -18.155 1.00 77.12 302 PRO A C 1
ATOM 2308 O O . PRO A 1 302 ? -9.778 -9.766 -19.155 1.00 77.12 302 PRO A O 1
ATOM 2311 N N . PRO A 1 303 ? -9.507 -11.130 -17.385 1.00 81.25 303 PRO A N 1
ATOM 2312 C CA . PRO A 1 303 ? -8.132 -11.484 -17.720 1.00 81.25 303 PRO A CA 1
ATOM 2313 C C . PRO A 1 303 ? -8.067 -12.270 -19.046 1.00 81.25 303 PRO A C 1
ATOM 2315 O O . PRO A 1 303 ? -8.999 -13.021 -19.345 1.00 81.25 303 PRO A O 1
ATOM 2318 N N . PRO A 1 304 ? -6.972 -12.149 -19.818 1.00 87.00 304 PRO A N 1
ATOM 2319 C CA . PRO A 1 304 ? -6.795 -12.889 -21.054 1.00 87.00 304 PRO A CA 1
ATOM 2320 C C . PRO A 1 304 ? -6.849 -14.401 -20.837 1.00 87.00 304 PRO A C 1
ATOM 2322 O O . PRO A 1 304 ? -6.272 -14.928 -19.879 1.00 87.00 304 PRO A O 1
ATOM 2325 N N . PHE A 1 305 ? -7.498 -15.102 -21.765 1.00 89.69 305 PHE A N 1
ATOM 2326 C CA . PHE A 1 305 ? -7.607 -16.560 -21.755 1.00 89.69 305 PHE A CA 1
ATOM 2327 C C . PHE A 1 305 ? -6.870 -17.150 -22.952 1.00 89.69 305 PHE A C 1
ATOM 2329 O O . PHE A 1 305 ? -7.247 -16.914 -24.098 1.00 89.69 305 PHE A O 1
ATOM 2336 N N . LEU A 1 306 ? -5.818 -17.923 -22.693 1.00 91.75 306 LEU A N 1
ATOM 2337 C CA . LEU A 1 306 ? -5.052 -18.624 -23.716 1.00 91.75 306 LEU A CA 1
ATOM 2338 C C . LEU A 1 306 ? -5.632 -20.022 -23.925 1.00 91.75 306 LEU A C 1
ATOM 2340 O O . LEU A 1 306 ? -5.753 -20.796 -22.975 1.00 91.75 306 LEU A O 1
ATOM 2344 N N . ILE A 1 307 ? -5.952 -20.360 -25.172 1.00 91.56 307 ILE A N 1
ATOM 2345 C CA . ILE A 1 307 ? -6.406 -21.698 -25.551 1.00 91.56 307 ILE A CA 1
ATOM 2346 C C . ILE A 1 307 ? -5.240 -22.448 -26.194 1.00 91.56 307 ILE A C 1
ATOM 2348 O O . ILE A 1 307 ? -4.740 -22.070 -27.258 1.00 91.56 307 ILE A O 1
ATOM 2352 N N . CYS A 1 308 ? -4.826 -23.536 -25.547 1.00 92.38 308 CYS A N 1
ATOM 2353 C CA . CYS A 1 308 ? -3.780 -24.431 -26.023 1.00 92.38 308 CYS A CA 1
ATOM 2354 C C . CYS A 1 308 ? -4.326 -25.857 -26.129 1.00 92.38 308 CYS A C 1
ATOM 2356 O O . CYS A 1 308 ? -5.003 -26.341 -25.226 1.00 92.38 308 CYS A O 1
ATOM 2358 N N . HIS A 1 309 ? -4.044 -26.533 -27.240 1.00 92.50 309 HIS A N 1
ATOM 2359 C CA . HIS A 1 309 ? -4.312 -27.960 -27.380 1.00 92.50 309 HIS A CA 1
ATOM 2360 C C . HIS A 1 309 ? -3.033 -28.719 -27.057 1.00 92.50 309 HIS A C 1
ATOM 2362 O O . HIS A 1 309 ? -2.000 -28.484 -27.692 1.00 92.50 309 HIS A O 1
ATOM 2368 N N . ILE A 1 310 ? -3.122 -29.639 -26.106 1.00 91.62 310 ILE A N 1
ATOM 2369 C CA . ILE A 1 310 ? -1.993 -30.438 -25.650 1.00 91.62 310 ILE A CA 1
ATOM 2370 C C . ILE A 1 310 ? -2.267 -31.897 -25.994 1.00 91.62 310 ILE A C 1
ATOM 2372 O O . ILE A 1 310 ? -3.350 -32.417 -25.732 1.00 91.62 310 ILE A O 1
ATOM 2376 N N . HIS A 1 311 ? -1.287 -32.543 -26.618 1.00 89.75 311 HIS A N 1
ATOM 2377 C CA . HIS A 1 311 ? -1.359 -33.948 -26.990 1.00 89.75 311 HIS A CA 1
ATOM 2378 C C . HIS A 1 311 ? -0.094 -34.668 -26.534 1.00 89.75 311 HIS A C 1
ATOM 2380 O O . HIS A 1 311 ? 1.003 -34.397 -27.028 1.00 89.75 311 HIS A O 1
ATOM 2386 N N . VAL A 1 312 ? -0.253 -35.594 -25.595 1.00 89.62 312 VAL A N 1
ATOM 2387 C CA . VAL A 1 312 ? 0.837 -36.417 -25.065 1.00 89.62 312 VAL A CA 1
ATOM 2388 C C . VAL A 1 312 ? 0.757 -37.787 -25.726 1.00 89.62 312 VAL A C 1
ATOM 2390 O O . VAL A 1 312 ? -0.300 -38.407 -25.719 1.00 89.62 312 VAL A O 1
ATOM 2393 N N . HIS A 1 313 ? 1.841 -38.275 -26.321 1.00 87.94 313 HIS A N 1
ATOM 2394 C CA . HIS A 1 313 ? 1.877 -39.611 -26.921 1.00 87.94 313 HIS A CA 1
ATOM 2395 C C . HIS A 1 313 ? 3.216 -40.300 -26.689 1.00 87.94 313 HIS A C 1
ATOM 2397 O O . HIS A 1 313 ? 4.233 -39.648 -26.467 1.00 87.94 313 HIS A O 1
ATOM 2403 N N . LEU A 1 314 ? 3.191 -41.628 -26.738 1.00 87.75 314 LEU A N 1
ATOM 2404 C CA . LEU A 1 314 ? 4.385 -42.461 -26.762 1.00 87.75 314 LEU A CA 1
ATOM 2405 C C . LEU A 1 314 ? 4.810 -42.671 -28.214 1.00 87.75 314 LEU A C 1
ATOM 2407 O O . LEU A 1 314 ? 3.980 -43.000 -29.063 1.00 87.75 314 LEU A O 1
ATOM 2411 N N . THR A 1 315 ? 6.088 -42.451 -28.498 1.00 85.31 315 THR A N 1
ATOM 2412 C CA . THR A 1 315 ? 6.679 -42.768 -29.800 1.00 85.31 315 THR A CA 1
ATOM 2413 C C . THR A 1 315 ? 6.959 -44.269 -29.912 1.00 85.31 315 THR A C 1
ATOM 2415 O O . THR A 1 315 ? 6.929 -44.997 -28.918 1.00 85.31 315 THR A O 1
ATOM 2418 N N . GLU A 1 316 ? 7.265 -44.737 -31.126 1.00 80.81 316 GLU A N 1
ATOM 2419 C CA . GLU A 1 316 ? 7.615 -46.142 -31.395 1.00 80.81 316 GLU A CA 1
ATOM 2420 C C . GLU A 1 316 ? 8.805 -46.629 -30.543 1.00 80.81 316 GLU A C 1
ATOM 2422 O O . GLU A 1 316 ? 8.840 -47.785 -30.127 1.00 80.81 316 GLU A O 1
ATOM 2427 N N . ASP A 1 317 ? 9.715 -45.720 -30.179 1.00 82.00 317 ASP A N 1
ATOM 2428 C CA . ASP A 1 317 ? 10.894 -45.987 -29.347 1.00 82.00 317 ASP A CA 1
ATOM 2429 C C . ASP A 1 317 ? 10.622 -45.908 -27.825 1.00 82.00 317 ASP A C 1
ATOM 2431 O O . ASP A 1 317 ? 11.555 -45.881 -27.025 1.00 82.00 317 ASP A O 1
ATOM 2435 N N . SER A 1 318 ? 9.355 -45.857 -27.391 1.00 82.62 318 SER A N 1
ATOM 2436 C CA . SER A 1 318 ? 8.940 -45.688 -25.980 1.00 82.62 318 SER A CA 1
ATOM 2437 C C . SER A 1 318 ? 9.328 -44.348 -25.329 1.00 82.62 318 SER A C 1
ATOM 2439 O O . SER A 1 318 ? 9.327 -44.235 -24.100 1.00 82.62 318 SER A O 1
ATOM 2441 N N . PHE A 1 319 ? 9.624 -43.316 -26.126 1.00 88.44 319 PHE A N 1
ATOM 2442 C CA . PHE A 1 319 ? 9.852 -41.950 -25.638 1.00 88.44 319 PHE A CA 1
ATOM 2443 C C . PHE A 1 319 ? 8.523 -41.211 -25.493 1.00 88.44 319 PHE A C 1
ATOM 2445 O O . PHE A 1 319 ? 7.580 -41.447 -26.252 1.00 88.44 319 PHE A O 1
ATOM 2452 N N . VAL A 1 320 ? 8.441 -40.288 -24.537 1.00 88.75 320 VAL A N 1
ATOM 2453 C CA . VAL A 1 320 ? 7.241 -39.461 -24.370 1.00 88.75 320 VAL A CA 1
ATOM 2454 C C . VAL A 1 320 ? 7.372 -38.176 -25.179 1.00 88.75 320 VAL A C 1
ATOM 2456 O O . VAL A 1 320 ? 8.295 -37.393 -24.982 1.00 88.75 320 VAL A O 1
ATOM 2459 N N . ALA A 1 321 ? 6.420 -37.919 -26.070 1.00 90.44 321 ALA A N 1
ATOM 2460 C CA . ALA A 1 321 ? 6.360 -36.707 -26.871 1.00 90.44 321 ALA A CA 1
ATOM 2461 C C . ALA A 1 321 ? 5.134 -35.862 -26.500 1.00 90.44 321 ALA A C 1
ATOM 2463 O O . ALA A 1 321 ? 3.990 -36.325 -26.551 1.00 90.44 321 ALA A O 1
ATOM 2464 N N . VAL A 1 322 ? 5.375 -34.593 -26.168 1.00 91.88 322 VAL A N 1
ATOM 2465 C CA . VAL A 1 322 ? 4.340 -33.599 -25.860 1.00 91.88 322 VAL A CA 1
ATOM 2466 C C . VAL A 1 322 ? 4.232 -32.623 -27.025 1.00 91.88 322 VAL A C 1
ATOM 2468 O O . VAL A 1 322 ? 5.157 -31.861 -27.303 1.00 91.88 322 VAL A O 1
ATOM 2471 N N . LEU A 1 323 ? 3.095 -32.640 -27.713 1.00 91.50 323 LEU A N 1
ATOM 2472 C CA . LEU A 1 323 ? 2.773 -31.727 -28.801 1.00 91.50 323 LEU A CA 1
ATOM 2473 C C . LEU A 1 323 ? 1.859 -30.612 -28.284 1.00 91.50 323 LEU A C 1
ATOM 2475 O O . LEU A 1 323 ? 0.757 -30.875 -27.805 1.00 91.50 323 LEU A O 1
ATOM 2479 N N . LEU A 1 324 ? 2.303 -29.368 -28.428 1.00 92.88 324 LEU A N 1
ATOM 2480 C CA . LEU A 1 324 ? 1.570 -28.161 -28.064 1.00 92.88 324 LEU A CA 1
ATOM 2481 C C . LEU A 1 324 ? 1.112 -27.431 -29.322 1.00 92.88 324 LEU A C 1
ATOM 2483 O O . LEU A 1 324 ? 1.916 -27.147 -30.211 1.00 92.88 324 LEU A O 1
ATOM 2487 N N . ARG A 1 325 ? -0.171 -27.078 -29.381 1.00 93.00 325 ARG A N 1
ATOM 2488 C CA . ARG A 1 325 ? -0.731 -26.199 -30.413 1.00 93.00 325 ARG A CA 1
ATOM 2489 C C . ARG A 1 325 ? -1.434 -25.018 -29.764 1.00 93.00 325 ARG A C 1
ATOM 2491 O O . ARG A 1 325 ? -2.530 -25.172 -29.226 1.00 93.00 325 ARG A O 1
ATOM 2498 N N . LEU A 1 326 ? -0.826 -23.838 -29.853 1.00 92.31 326 LEU A N 1
ATOM 2499 C CA . LEU A 1 326 ? -1.480 -22.594 -29.449 1.00 92.31 326 LEU A CA 1
ATOM 2500 C C . LEU A 1 326 ? -2.554 -22.243 -30.481 1.00 92.31 326 LEU A C 1
ATOM 2502 O O . LEU A 1 326 ? -2.274 -22.264 -31.678 1.00 92.31 326 LEU A O 1
ATOM 2506 N N . ARG A 1 327 ? -3.775 -21.946 -30.027 1.00 91.50 327 ARG A N 1
ATOM 2507 C CA . ARG A 1 327 ? -4.902 -21.605 -30.905 1.00 91.50 327 ARG A CA 1
ATOM 2508 C C . ARG A 1 327 ? -5.179 -20.120 -30.901 1.00 91.50 327 ARG A C 1
ATOM 2510 O O . ARG A 1 327 ? -4.929 -19.458 -31.898 1.00 91.50 327 ARG A O 1
ATOM 2517 N N . GLU A 1 328 ? -5.645 -19.596 -29.778 1.00 92.12 328 GLU A N 1
ATOM 2518 C CA . GLU A 1 328 ? -6.046 -18.198 -29.688 1.00 92.12 328 GLU A CA 1
ATOM 2519 C C . GLU A 1 328 ? -5.885 -17.632 -28.280 1.00 92.12 328 GLU A C 1
ATOM 2521 O O . GLU A 1 328 ? -5.814 -18.381 -27.301 1.00 92.12 328 GLU A O 1
ATOM 2526 N N . LEU A 1 329 ? -5.844 -16.301 -28.196 1.00 91.25 329 LEU A N 1
ATOM 2527 C CA . LEU A 1 329 ? -5.953 -15.553 -26.946 1.00 91.25 329 LEU A CA 1
ATOM 2528 C C . LEU A 1 329 ? -7.259 -14.754 -26.942 1.00 91.25 329 LEU A C 1
ATOM 2530 O O . LEU A 1 329 ? -7.450 -13.877 -27.780 1.00 91.25 329 LEU A O 1
ATOM 2534 N N . GLN A 1 330 ? -8.139 -15.018 -25.984 1.00 89.94 330 GLN A N 1
ATOM 2535 C CA . GLN A 1 330 ? -9.378 -14.265 -25.798 1.00 89.94 330 GLN A CA 1
ATOM 2536 C C . GLN A 1 330 ? -9.194 -13.125 -24.790 1.00 89.94 330 GLN A C 1
ATOM 2538 O O . GLN A 1 330 ? -8.327 -13.198 -23.920 1.00 89.94 330 GLN A O 1
ATOM 2543 N N . HIS A 1 331 ? -10.033 -12.090 -24.897 1.00 87.44 331 HIS A N 1
ATOM 2544 C CA . HIS A 1 331 ? -10.015 -10.888 -24.044 1.00 87.44 331 HIS A CA 1
ATOM 2545 C C . HIS A 1 331 ? -8.669 -10.157 -24.013 1.00 87.44 331 HIS A C 1
ATOM 2547 O O . HIS A 1 331 ? -8.188 -9.737 -22.960 1.00 87.44 331 HIS A O 1
ATOM 2553 N N . LEU A 1 332 ? -8.058 -9.988 -25.186 1.00 85.81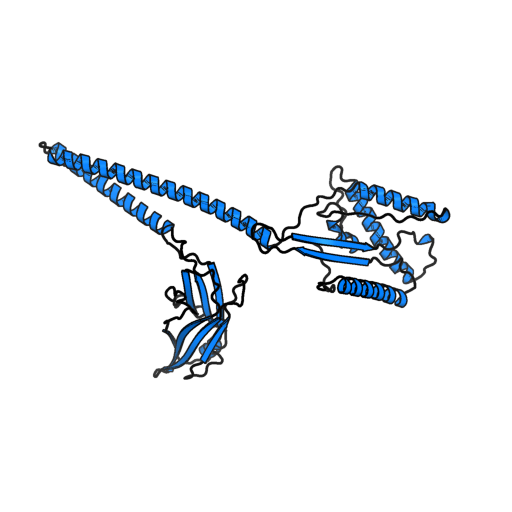 332 LEU A N 1
ATOM 2554 C CA . LEU A 1 332 ? -6.947 -9.058 -25.320 1.00 85.81 332 LEU A CA 1
ATOM 2555 C C . LEU A 1 332 ? -7.435 -7.634 -24.977 1.00 85.81 332 LEU A C 1
ATOM 2557 O O . LEU A 1 332 ? -8.427 -7.202 -25.561 1.00 85.81 332 LEU A O 1
ATOM 2561 N N . PRO A 1 333 ? -6.769 -6.897 -24.071 1.00 81.06 333 PRO A N 1
ATOM 2562 C CA . PRO A 1 333 ? -7.131 -5.515 -23.785 1.00 81.06 333 PRO A CA 1
ATOM 2563 C C . PRO A 1 333 ? -6.973 -4.611 -25.012 1.00 81.06 333 PRO A C 1
ATOM 2565 O O . PRO A 1 333 ? -5.970 -4.695 -25.719 1.00 81.06 333 PRO A O 1
ATOM 2568 N N . ASP A 1 334 ? -7.911 -3.682 -25.208 1.00 79.06 334 ASP A N 1
ATOM 2569 C CA . ASP A 1 334 ? -7.970 -2.805 -26.393 1.00 79.06 334 ASP A CA 1
ATOM 2570 C C . ASP A 1 334 ? -6.727 -1.919 -26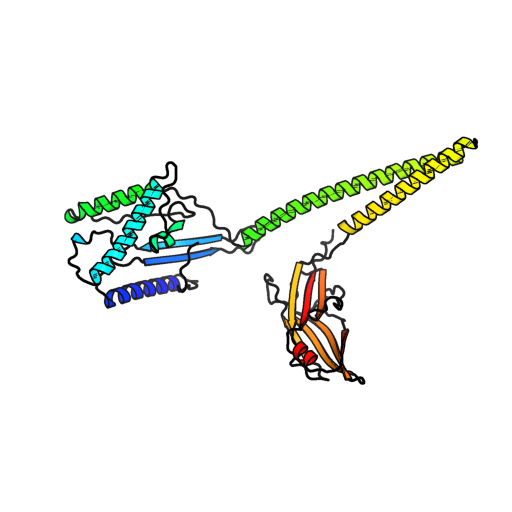.581 1.00 79.06 334 ASP A C 1
ATOM 2572 O O . ASP A 1 334 ? -6.412 -1.490 -27.689 1.00 79.06 334 ASP A O 1
ATOM 2576 N N . TYR A 1 335 ? -5.994 -1.648 -25.502 1.00 76.88 335 TYR A N 1
ATOM 2577 C CA . TYR A 1 335 ? -4.773 -0.847 -25.546 1.00 76.88 335 TYR A CA 1
ATOM 2578 C C . TYR A 1 335 ? -3.538 -1.636 -26.030 1.00 76.88 335 TYR A C 1
ATOM 2580 O O . TYR A 1 335 ? -2.492 -1.039 -26.270 1.00 76.88 335 TYR A O 1
ATOM 2588 N N . ALA A 1 336 ? -3.622 -2.962 -26.189 1.00 79.38 336 ALA A N 1
ATOM 2589 C CA . ALA A 1 336 ? -2.552 -3.800 -26.741 1.00 79.38 336 ALA A CA 1
ATOM 2590 C C . ALA A 1 336 ? -2.612 -3.841 -28.280 1.00 79.38 336 ALA A C 1
ATOM 2592 O O . ALA A 1 336 ? -2.806 -4.883 -28.909 1.00 79.38 336 ALA A O 1
ATOM 2593 N N . THR A 1 337 ? -2.467 -2.668 -28.896 1.00 79.62 337 THR A N 1
ATOM 2594 C CA . THR A 1 337 ? -2.660 -2.441 -30.339 1.00 79.62 337 THR A CA 1
ATOM 2595 C C . THR A 1 337 ? -1.559 -3.032 -31.225 1.00 79.62 337 THR A C 1
ATOM 2597 O O . THR A 1 337 ? -1.772 -3.258 -32.416 1.00 79.62 337 THR A O 1
ATOM 2600 N N . GLY A 1 338 ? -0.374 -3.289 -30.669 1.00 76.81 338 GLY A N 1
ATOM 2601 C CA . GLY A 1 338 ? 0.787 -3.828 -31.382 1.00 76.81 338 GLY A CA 1
ATOM 2602 C C . GLY A 1 338 ? 0.743 -5.340 -31.588 1.00 76.81 338 GLY A C 1
ATOM 2603 O O . GLY A 1 338 ? 1.463 -5.853 -32.447 1.00 76.81 338 GLY A O 1
ATOM 2604 N N . GLY A 1 339 ? -0.136 -6.036 -30.864 1.00 87.69 339 GLY A N 1
ATOM 2605 C CA . GLY A 1 339 ? -0.329 -7.479 -30.933 1.00 87.69 339 GLY A CA 1
ATOM 2606 C C . GLY A 1 339 ? 0.100 -8.198 -29.657 1.00 87.69 339 GLY A C 1
ATOM 2607 O O . GLY A 1 339 ? 0.251 -7.596 -28.596 1.00 87.69 339 GLY A O 1
ATOM 2608 N N . VAL A 1 340 ? 0.265 -9.513 -29.768 1.00 90.44 340 VAL A N 1
ATOM 2609 C CA . VAL A 1 340 ? 0.577 -10.409 -28.653 1.00 90.44 340 VAL A CA 1
ATOM 2610 C C . VAL A 1 340 ? 1.706 -11.344 -29.023 1.00 90.44 340 VAL A C 1
ATOM 2612 O O . VAL A 1 340 ? 1.750 -11.870 -30.137 1.00 90.44 340 VAL A O 1
ATOM 2615 N N . GLN A 1 341 ? 2.562 -11.617 -28.049 1.00 91.88 341 GLN A N 1
ATOM 2616 C CA . GLN A 1 341 ? 3.577 -12.648 -28.123 1.00 91.88 341 GLN A CA 1
ATOM 2617 C C . GLN A 1 341 ? 3.406 -13.652 -26.981 1.00 91.88 341 GLN A C 1
ATOM 2619 O O . GLN A 1 341 ? 3.105 -13.275 -25.849 1.00 91.88 341 GLN A O 1
ATOM 2624 N N . VAL A 1 342 ? 3.577 -14.942 -27.277 1.00 92.56 342 VAL A N 1
ATOM 2625 C CA . VAL A 1 342 ? 3.500 -16.018 -26.283 1.00 92.56 342 VAL A CA 1
ATOM 2626 C C . VAL A 1 342 ? 4.815 -16.781 -26.261 1.00 92.56 342 VAL A C 1
ATOM 2628 O O . VAL A 1 342 ? 5.318 -17.186 -27.307 1.00 92.56 342 VAL A O 1
ATOM 2631 N N . THR A 1 343 ? 5.352 -17.006 -25.067 1.00 92.56 343 THR A N 1
ATOM 2632 C CA . THR A 1 343 ? 6.550 -17.816 -24.830 1.00 92.56 343 THR A CA 1
ATOM 2633 C C . THR A 1 343 ? 6.176 -19.033 -24.001 1.00 92.56 343 THR A C 1
ATOM 2635 O O . THR A 1 343 ? 5.501 -18.901 -22.983 1.00 92.56 343 THR A O 1
ATOM 2638 N N . VAL A 1 344 ? 6.620 -20.215 -24.419 1.00 93.31 344 VAL A N 1
ATOM 2639 C CA . VAL A 1 344 ? 6.283 -21.498 -23.790 1.00 93.31 344 VAL A CA 1
ATOM 2640 C C . VAL A 1 344 ? 7.555 -22.258 -23.440 1.00 93.31 344 VAL A C 1
ATOM 2642 O O . VAL A 1 344 ? 8.471 -22.324 -24.258 1.00 93.31 344 VAL A O 1
ATOM 2645 N N . TRP A 1 345 ? 7.634 -22.817 -22.231 1.00 93.19 345 TRP A N 1
ATOM 2646 C CA . TRP A 1 345 ? 8.781 -23.620 -21.786 1.00 93.19 345 TRP A CA 1
ATOM 2647 C C . TRP A 1 345 ? 8.408 -24.581 -20.651 1.00 93.19 345 TRP A C 1
ATOM 2649 O O . TRP A 1 345 ? 7.415 -24.383 -19.952 1.00 93.19 345 TRP A O 1
ATOM 2659 N N . PHE A 1 346 ? 9.236 -25.602 -20.425 1.00 91.50 346 PHE A N 1
ATOM 2660 C CA . PHE A 1 346 ? 9.129 -26.473 -19.252 1.00 91.50 346 PHE A CA 1
ATOM 2661 C C . PHE A 1 346 ? 9.994 -25.965 -18.092 1.00 91.50 346 PHE A C 1
ATOM 2663 O O . PHE A 1 346 ? 11.103 -25.467 -18.301 1.00 91.50 346 PHE A O 1
ATOM 2670 N N . GLU A 1 347 ? 9.492 -26.094 -16.863 1.00 87.50 347 GLU A N 1
ATOM 2671 C CA . GLU A 1 347 ? 10.193 -25.718 -15.632 1.00 87.50 347 GLU A CA 1
ATOM 2672 C C . GLU A 1 347 ? 11.586 -26.368 -15.582 1.00 87.50 347 GLU A C 1
ATOM 2674 O O . GLU A 1 347 ? 11.738 -27.554 -15.861 1.00 87.50 347 GLU A O 1
ATOM 2679 N N . GLY A 1 348 ? 12.620 -25.580 -15.271 1.00 81.25 348 GLY A N 1
ATOM 2680 C CA . GLY A 1 348 ? 14.015 -26.043 -15.276 1.00 81.25 348 GLY A CA 1
ATOM 2681 C C . GLY A 1 348 ? 14.680 -26.128 -16.660 1.00 81.25 348 GLY A C 1
ATOM 2682 O O . GLY A 1 348 ? 15.896 -26.287 -16.729 1.00 81.25 348 GLY A O 1
ATOM 2683 N N . HIS A 1 349 ? 13.936 -25.940 -17.758 1.00 83.56 349 HIS A N 1
ATOM 2684 C CA . HIS A 1 349 ? 14.421 -26.097 -19.137 1.00 83.56 349 HIS A CA 1
ATOM 2685 C C . HIS A 1 349 ? 14.197 -24.849 -20.012 1.00 83.56 349 HIS A C 1
ATOM 2687 O O . HIS A 1 349 ? 13.736 -24.942 -21.151 1.00 83.56 349 HIS A O 1
ATOM 2693 N N . TYR A 1 350 ? 14.553 -23.660 -19.515 1.00 77.50 350 TYR A N 1
ATOM 2694 C CA . TYR A 1 350 ? 14.344 -22.395 -20.244 1.00 77.50 350 TYR A CA 1
ATOM 2695 C C . TYR A 1 350 ? 15.102 -22.307 -21.583 1.00 77.50 350 TYR A C 1
ATOM 2697 O O . TYR A 1 350 ? 14.671 -21.607 -22.492 1.00 77.50 350 TYR A O 1
ATOM 2705 N N . SER A 1 351 ? 16.196 -23.054 -21.758 1.00 78.06 351 SER A N 1
ATOM 2706 C CA . SER A 1 351 ? 16.913 -23.143 -23.042 1.00 78.06 351 SER A CA 1
ATOM 2707 C C . SER A 1 351 ? 16.075 -23.753 -24.174 1.00 78.06 351 SER A C 1
ATOM 2709 O O . SER A 1 351 ? 16.410 -23.568 -25.338 1.00 78.06 351 SER A O 1
ATOM 2711 N N . SER A 1 352 ? 14.986 -24.453 -23.840 1.00 80.12 352 SER A N 1
ATOM 2712 C CA . SER A 1 352 ? 14.010 -25.002 -24.791 1.00 80.12 352 SER A CA 1
ATOM 2713 C C . SER A 1 352 ? 12.793 -24.090 -25.004 1.00 80.12 352 SER A C 1
ATOM 2715 O O . SER A 1 352 ? 11.792 -24.519 -25.581 1.00 80.12 352 SER A O 1
ATOM 2717 N N . ALA A 1 353 ? 12.843 -22.851 -24.501 1.00 88.44 353 ALA A N 1
ATOM 2718 C CA . ALA A 1 353 ? 11.747 -21.907 -24.641 1.00 88.44 353 ALA A CA 1
ATOM 2719 C C . ALA A 1 353 ? 11.473 -21.594 -26.114 1.00 88.44 353 ALA A C 1
ATOM 2721 O O . ALA A 1 353 ? 12.386 -21.311 -26.891 1.00 88.44 353 ALA A O 1
ATOM 2722 N N . VAL A 1 354 ? 10.196 -21.616 -26.480 1.00 90.38 354 VAL A N 1
ATOM 2723 C CA . VAL A 1 354 ? 9.735 -21.303 -27.831 1.00 90.38 354 VAL A CA 1
ATOM 2724 C C . VAL A 1 354 ? 8.814 -20.106 -27.765 1.00 90.38 354 VAL A C 1
ATOM 2726 O O . VAL A 1 354 ? 7.886 -20.064 -26.959 1.00 90.38 354 VAL A O 1
ATOM 2729 N N . GLN A 1 355 ? 9.087 -19.130 -28.620 1.00 90.12 355 GLN A N 1
ATOM 2730 C CA . GLN A 1 355 ? 8.378 -17.864 -28.662 1.00 90.12 355 GLN A CA 1
ATOM 2731 C C . GLN A 1 355 ? 7.642 -17.729 -29.994 1.00 90.12 355 GLN A C 1
ATOM 2733 O O . GLN A 1 355 ? 8.188 -18.035 -31.056 1.00 90.12 355 GLN A O 1
ATOM 2738 N N . THR A 1 356 ? 6.391 -17.281 -29.952 1.00 90.62 356 THR A N 1
ATOM 2739 C CA . THR A 1 356 ? 5.630 -16.981 -31.167 1.00 90.62 356 THR A CA 1
ATOM 2740 C C . THR A 1 356 ? 6.152 -15.705 -31.833 1.00 90.62 356 THR A C 1
ATOM 2742 O O . THR A 1 356 ? 6.708 -14.833 -31.157 1.00 90.62 356 THR A O 1
ATOM 2745 N N . PRO A 1 357 ? 5.922 -15.509 -33.142 1.00 86.88 357 PRO A N 1
ATOM 2746 C CA . PRO A 1 357 ? 5.929 -14.160 -33.697 1.00 86.88 357 PRO A CA 1
ATOM 2747 C C . PRO A 1 357 ? 4.844 -13.303 -33.024 1.00 86.88 357 PRO A C 1
ATOM 2749 O O . PRO A 1 357 ? 3.916 -13.829 -32.400 1.00 86.88 357 PRO A O 1
ATOM 2752 N N . ILE A 1 358 ? 4.953 -11.983 -33.168 1.00 87.19 358 ILE A N 1
ATOM 2753 C CA . ILE A 1 358 ? 3.925 -11.048 -32.701 1.00 87.19 358 ILE A CA 1
ATOM 2754 C C . ILE A 1 358 ? 2.685 -11.209 -33.584 1.00 87.19 358 ILE A C 1
ATOM 2756 O O . ILE A 1 358 ? 2.744 -10.997 -34.796 1.00 87.19 358 ILE A O 1
ATOM 2760 N N . VAL A 1 359 ? 1.559 -11.573 -32.976 1.00 88.06 359 VAL A N 1
ATOM 2761 C CA . VAL A 1 359 ? 0.276 -11.768 -33.660 1.00 88.06 359 VAL A CA 1
ATOM 2762 C C . VAL A 1 359 ? -0.637 -10.583 -33.375 1.00 88.06 359 VAL A C 1
ATOM 2764 O O . VAL A 1 359 ? -0.941 -10.289 -32.220 1.00 88.06 359 VAL A O 1
ATOM 2767 N N . ARG A 1 360 ? -1.106 -9.908 -34.428 1.00 85.44 360 ARG A N 1
ATOM 2768 C CA . ARG A 1 360 ? -2.055 -8.792 -34.310 1.00 85.44 360 ARG A CA 1
ATOM 2769 C C . ARG A 1 360 ? -3.512 -9.279 -34.304 1.00 85.44 360 ARG A C 1
ATOM 2771 O O . ARG A 1 360 ? -3.824 -10.256 -34.987 1.00 85.44 360 ARG A O 1
ATOM 2778 N N . PRO A 1 361 ? -4.416 -8.594 -33.583 1.00 78.00 361 PRO A N 1
ATOM 2779 C CA . PRO A 1 361 ? -5.848 -8.866 -33.655 1.00 78.00 361 PRO A CA 1
ATOM 2780 C C . PRO A 1 361 ? -6.429 -8.346 -34.986 1.00 78.00 361 PRO A C 1
ATOM 2782 O O . PRO A 1 361 ? -6.543 -7.143 -35.201 1.00 78.00 361 PRO A O 1
ATOM 2785 N N . ASN A 1 362 ? -6.818 -9.243 -35.896 1.00 69.00 362 ASN A N 1
ATOM 2786 C CA . ASN A 1 362 ? -7.449 -8.891 -37.180 1.00 69.00 362 ASN A CA 1
ATOM 2787 C C . ASN A 1 362 ? -8.985 -8.861 -37.052 1.00 69.00 362 ASN A C 1
ATOM 2789 O O . ASN A 1 362 ? -9.676 -9.702 -37.622 1.00 69.00 362 ASN A O 1
ATOM 2793 N N . GLY A 1 363 ? -9.525 -7.924 -36.265 1.00 62.19 363 GLY A N 1
ATOM 2794 C CA . GLY A 1 363 ? -10.979 -7.796 -36.051 1.00 62.19 363 GLY A CA 1
ATOM 2795 C C . GLY A 1 363 ? -11.598 -8.883 -35.157 1.00 62.19 363 GLY A C 1
ATOM 2796 O O . GLY A 1 363 ? -12.816 -9.040 -35.135 1.00 62.19 363 GLY A O 1
ATOM 2797 N N . GLY A 1 364 ? -10.762 -9.625 -34.424 1.00 74.44 364 GLY A N 1
ATOM 2798 C CA . GLY A 1 364 ? -11.130 -10.683 -33.482 1.00 74.44 364 GLY A CA 1
ATOM 2799 C C . GLY A 1 364 ? -9.937 -11.093 -32.606 1.00 74.44 364 GLY A C 1
ATOM 2800 O O . GLY A 1 364 ? -8.903 -10.422 -32.609 1.00 74.44 364 GLY A O 1
ATOM 2801 N N . ASN A 1 365 ? -10.071 -12.198 -31.869 1.00 84.75 365 ASN A N 1
ATOM 2802 C CA . ASN A 1 365 ? -9.016 -12.737 -31.000 1.00 84.75 365 ASN A CA 1
ATOM 2803 C C . ASN A 1 365 ? -7.729 -13.061 -31.795 1.00 84.75 365 ASN A C 1
ATOM 2805 O O . ASN A 1 365 ? -7.833 -13.666 -32.868 1.00 84.75 365 ASN A O 1
ATOM 2809 N N . PRO A 1 366 ? -6.523 -12.719 -31.294 1.00 88.31 366 PRO A N 1
ATOM 2810 C CA . PRO A 1 366 ? -5.260 -13.160 -31.884 1.00 88.31 366 PRO A CA 1
ATOM 2811 C C . PRO A 1 366 ? -5.212 -14.681 -32.056 1.00 88.31 366 PRO A C 1
ATOM 2813 O O . PRO A 1 366 ? -5.411 -15.416 -31.090 1.00 88.31 366 PRO A O 1
ATOM 2816 N N . GLN A 1 367 ? -4.927 -15.139 -33.278 1.00 90.62 367 GLN A N 1
ATOM 2817 C CA . GLN A 1 367 ? -4.814 -16.557 -33.633 1.00 90.62 367 GLN A CA 1
ATOM 2818 C C . GLN A 1 367 ? -3.345 -16.941 -33.819 1.00 90.62 367 GLN A C 1
ATOM 2820 O O . GLN A 1 367 ? -2.632 -16.338 -34.622 1.00 90.62 367 GLN A O 1
ATOM 2825 N N . PHE A 1 368 ? -2.894 -17.969 -33.112 1.00 91.19 368 PHE A N 1
ATOM 2826 C CA . PHE A 1 368 ? -1.528 -18.468 -33.194 1.00 91.19 368 PHE A CA 1
ATOM 2827 C C . PHE A 1 368 ? -1.439 -19.657 -34.154 1.00 91.19 368 PHE A C 1
ATOM 2829 O O . PHE A 1 368 ? -2.327 -20.503 -34.225 1.00 91.19 368 PHE A O 1
ATOM 2836 N N . SER A 1 369 ? -0.321 -19.748 -34.872 1.00 87.50 369 SER A N 1
ATOM 2837 C CA . SER A 1 369 ? 0.021 -20.898 -35.719 1.00 87.50 369 SER A CA 1
ATOM 2838 C C . SER A 1 369 ? 1.107 -21.785 -35.101 1.00 87.50 369 SER A C 1
ATOM 2840 O O . SER A 1 369 ? 1.665 -22.641 -35.788 1.00 87.50 369 SER A O 1
ATOM 2842 N N . LEU A 1 370 ? 1.456 -21.569 -33.825 1.00 89.69 370 LEU A N 1
ATOM 2843 C CA . LEU A 1 370 ? 2.545 -22.291 -33.174 1.00 89.69 370 LEU A CA 1
ATOM 2844 C C . LEU A 1 370 ? 2.151 -23.748 -32.920 1.00 89.69 370 LEU A C 1
ATOM 2846 O O . LEU A 1 370 ? 1.188 -24.030 -32.206 1.00 89.69 370 LEU A O 1
ATOM 2850 N N . CYS A 1 371 ? 2.959 -24.656 -33.460 1.00 90.69 371 CYS A N 1
ATOM 2851 C CA . CYS A 1 371 ? 2.907 -26.085 -33.197 1.00 90.69 371 CYS A CA 1
ATOM 2852 C C . CYS A 1 371 ? 4.304 -26.532 -32.756 1.00 90.69 371 CYS A C 1
ATOM 2854 O O . CYS A 1 371 ? 5.214 -26.572 -33.580 1.00 90.69 371 CYS A O 1
ATOM 2856 N N . GLN A 1 372 ? 4.474 -26.844 -31.473 1.00 92.00 372 GLN A N 1
ATOM 2857 C CA . GLN A 1 372 ? 5.765 -27.206 -30.892 1.00 92.00 372 GLN A CA 1
ATOM 2858 C C . GLN A 1 372 ? 5.721 -28.620 -30.322 1.00 92.00 372 GLN A C 1
ATOM 2860 O O . GLN A 1 372 ? 4.796 -28.963 -29.592 1.00 92.00 372 GLN A O 1
ATOM 2865 N N . MET A 1 373 ? 6.736 -29.427 -30.624 1.00 90.56 373 MET A N 1
ATOM 2866 C CA . MET A 1 373 ? 6.899 -30.764 -30.058 1.00 90.56 373 MET A CA 1
ATOM 2867 C C . MET A 1 373 ? 8.087 -30.781 -29.097 1.00 90.56 373 MET A C 1
ATOM 2869 O O . MET A 1 373 ? 9.173 -30.313 -29.440 1.00 90.56 373 MET A O 1
ATOM 2873 N N . TYR A 1 374 ? 7.874 -31.326 -27.906 1.00 91.25 374 TYR A N 1
ATOM 2874 C CA . TYR A 1 374 ? 8.906 -31.585 -26.911 1.00 91.25 374 TYR A CA 1
ATOM 2875 C C . TYR A 1 374 ? 9.075 -33.092 -26.776 1.00 91.25 374 TYR A C 1
ATOM 2877 O O . TYR A 1 374 ? 8.110 -33.797 -26.479 1.00 91.25 374 TYR A O 1
ATOM 2885 N N . LEU A 1 375 ? 10.290 -33.576 -27.019 1.00 89.75 375 LEU A N 1
ATOM 2886 C CA . LEU A 1 375 ? 10.634 -34.980 -26.850 1.00 89.75 375 LEU A CA 1
ATOM 2887 C C . LEU A 1 375 ? 11.290 -35.164 -25.482 1.00 89.75 375 LEU A C 1
ATOM 2889 O O . LEU A 1 375 ? 12.345 -34.593 -25.207 1.00 89.75 375 LEU A O 1
ATOM 2893 N N . PHE A 1 376 ? 10.646 -35.953 -24.638 1.00 87.56 376 PHE A N 1
ATOM 2894 C CA . PHE A 1 376 ? 11.163 -36.409 -23.359 1.00 87.56 376 PHE A CA 1
ATOM 2895 C C . PHE A 1 376 ? 11.712 -37.821 -23.514 1.00 87.56 376 PHE A C 1
ATOM 2897 O O . PHE A 1 376 ? 11.408 -38.501 -24.489 1.00 87.56 376 PHE A O 1
ATOM 2904 N N . GLY A 1 377 ? 12.534 -38.244 -22.553 1.00 85.62 377 GLY A N 1
ATOM 2905 C CA . GLY A 1 377 ? 13.116 -39.584 -22.501 1.00 85.62 377 GLY A CA 1
ATOM 2906 C C . GLY A 1 377 ? 12.083 -40.722 -22.417 1.00 85.62 377 GLY A C 1
ATOM 2907 O O . GLY A 1 377 ? 10.879 -40.501 -22.597 1.00 85.62 377 GLY A O 1
ATOM 2908 N N . PRO A 1 378 ? 12.541 -41.952 -22.124 1.00 86.56 378 PRO A N 1
ATOM 2909 C CA . PRO A 1 378 ? 11.641 -43.078 -21.928 1.00 86.56 378 PRO A CA 1
ATOM 2910 C C . PRO A 1 378 ? 10.647 -42.796 -20.800 1.00 86.56 378 PRO A C 1
ATOM 2912 O O . PRO A 1 378 ? 10.938 -42.043 -19.867 1.00 86.56 378 PRO A O 1
ATOM 2915 N N . HIS A 1 379 ? 9.474 -43.413 -20.881 1.00 84.75 379 HIS A N 1
ATOM 2916 C CA . HIS A 1 379 ? 8.462 -43.296 -19.840 1.00 84.75 379 HIS A CA 1
ATOM 2917 C C . HIS A 1 379 ? 8.953 -43.926 -18.524 1.00 84.75 379 HIS A C 1
ATOM 2919 O O . HIS A 1 379 ? 9.135 -45.140 -18.430 1.00 84.75 379 HIS A O 1
ATOM 2925 N N . THR A 1 380 ? 9.206 -43.084 -17.522 1.00 88.19 380 THR A N 1
ATOM 2926 C CA . THR A 1 380 ? 9.684 -43.464 -16.186 1.00 88.19 380 THR A CA 1
ATOM 2927 C C . THR A 1 380 ? 8.799 -42.853 -15.101 1.00 88.19 380 THR A C 1
ATOM 2929 O O . THR A 1 380 ? 8.166 -41.819 -15.324 1.00 88.19 380 THR A O 1
ATOM 2932 N N . GLU A 1 381 ? 8.806 -43.437 -13.897 1.00 84.12 381 GLU A N 1
ATOM 2933 C CA . GLU A 1 381 ? 8.076 -42.889 -12.739 1.00 84.12 381 GLU A CA 1
ATOM 2934 C C . GLU A 1 381 ? 8.490 -41.443 -12.410 1.00 84.12 381 GLU A C 1
ATOM 2936 O O . GLU A 1 381 ? 7.668 -40.636 -11.978 1.00 84.12 381 GLU A O 1
ATOM 2941 N N . ASP A 1 382 ? 9.757 -41.085 -12.634 1.00 85.75 382 ASP A N 1
ATOM 2942 C CA . ASP A 1 382 ? 10.247 -39.721 -12.413 1.00 85.75 382 ASP A CA 1
ATOM 2943 C C . ASP A 1 382 ? 9.631 -38.725 -13.404 1.00 85.75 382 ASP A C 1
ATOM 2945 O O . ASP A 1 382 ? 9.294 -37.600 -13.027 1.00 85.75 382 ASP A O 1
ATOM 2949 N N . LEU A 1 383 ? 9.431 -39.145 -14.658 1.00 85.75 383 LEU A N 1
ATOM 2950 C CA . LEU A 1 383 ? 8.774 -38.331 -15.677 1.00 85.75 383 LEU A CA 1
ATOM 2951 C C . LEU A 1 383 ? 7.271 -38.182 -15.393 1.00 85.75 383 LEU A C 1
ATOM 2953 O O . LEU A 1 383 ? 6.714 -37.102 -15.581 1.00 85.75 383 LEU A O 1
ATOM 2957 N N . GLU A 1 384 ? 6.620 -39.225 -14.875 1.00 84.06 384 GLU A N 1
ATOM 2958 C CA . GLU A 1 384 ? 5.230 -39.135 -14.411 1.00 84.06 384 GLU A CA 1
ATOM 2959 C C . GLU A 1 384 ? 5.083 -38.158 -13.241 1.00 84.06 384 GLU A C 1
ATOM 2961 O O . GLU A 1 384 ? 4.206 -37.294 -13.264 1.00 84.06 384 GLU A O 1
ATOM 2966 N N . ARG A 1 385 ? 5.972 -38.234 -12.241 1.00 86.62 385 ARG A N 1
ATOM 2967 C CA . ARG A 1 385 ? 5.999 -37.275 -11.123 1.00 86.62 385 ARG A CA 1
ATOM 2968 C C . ARG A 1 385 ? 6.261 -35.851 -11.599 1.00 86.62 385 ARG A C 1
ATOM 2970 O O . ARG A 1 385 ? 5.676 -34.917 -11.060 1.00 86.62 385 ARG A O 1
ATOM 2977 N N . PHE A 1 386 ? 7.105 -35.677 -12.614 1.00 87.19 386 PHE A N 1
ATOM 2978 C CA . PHE A 1 386 ? 7.334 -34.375 -13.232 1.00 87.19 386 PHE A CA 1
ATOM 2979 C C . PHE A 1 386 ? 6.047 -33.828 -13.869 1.00 87.19 386 PHE A C 1
ATOM 2981 O O . PHE A 1 386 ? 5.668 -32.695 -13.596 1.00 87.19 386 PHE A O 1
ATOM 2988 N N . PHE A 1 387 ? 5.311 -34.637 -14.634 1.00 88.44 387 PHE A N 1
ATOM 2989 C CA . PHE A 1 387 ? 4.042 -34.221 -15.246 1.00 88.44 387 PHE A CA 1
ATOM 2990 C C . PHE A 1 387 ? 2.890 -34.003 -14.257 1.00 88.44 387 PHE A C 1
ATOM 2992 O O . PHE A 1 387 ? 1.948 -33.278 -14.587 1.00 88.44 387 PHE A O 1
ATOM 2999 N N . GLN A 1 388 ? 2.972 -34.566 -13.047 1.00 86.06 388 GLN A N 1
ATOM 3000 C CA . GLN A 1 388 ? 2.028 -34.288 -11.959 1.00 86.06 388 GLN A CA 1
ATOM 3001 C C . GLN A 1 388 ? 2.145 -32.867 -11.392 1.00 86.06 388 GLN A C 1
ATOM 3003 O O . GLN A 1 388 ? 1.195 -32.369 -10.788 1.00 86.06 388 GLN A O 1
ATOM 3008 N N . LEU A 1 389 ? 3.289 -32.209 -11.575 1.00 88.88 389 LEU A N 1
ATOM 3009 C CA . LEU A 1 389 ? 3.517 -30.836 -11.135 1.00 88.88 389 LEU A CA 1
ATOM 3010 C C . LEU A 1 389 ? 3.140 -29.837 -12.240 1.00 88.88 389 LEU A C 1
ATOM 3012 O O . LEU A 1 389 ? 3.085 -30.177 -13.422 1.00 88.88 389 LEU A O 1
ATOM 3016 N N . ASP A 1 390 ? 2.921 -28.575 -11.865 1.00 87.94 390 ASP A N 1
ATOM 3017 C CA . ASP A 1 390 ? 2.689 -27.476 -12.812 1.00 87.94 390 ASP A CA 1
ATOM 3018 C C . ASP A 1 390 ? 3.996 -27.085 -13.523 1.00 87.94 390 ASP A C 1
ATOM 3020 O O . ASP A 1 390 ? 4.653 -26.095 -13.185 1.00 87.94 390 ASP A O 1
ATOM 3024 N N . VAL A 1 391 ? 4.403 -27.912 -14.486 1.00 90.19 391 VAL A N 1
ATOM 3025 C CA . VAL A 1 391 ? 5.711 -27.829 -15.151 1.00 90.19 391 VAL A CA 1
ATOM 3026 C C . VAL A 1 391 ? 5.693 -27.073 -16.468 1.00 90.19 391 VAL A C 1
ATOM 3028 O O . VAL A 1 391 ? 6.740 -26.585 -16.891 1.00 90.19 391 VAL A O 1
ATOM 3031 N N . LEU A 1 392 ? 4.544 -26.961 -17.133 1.00 91.38 392 LEU A N 1
ATOM 3032 C CA . LEU A 1 392 ? 4.451 -26.277 -18.416 1.00 91.38 392 LEU A CA 1
ATOM 3033 C C . LEU A 1 392 ? 4.089 -24.808 -18.193 1.00 91.38 392 LEU A C 1
ATOM 3035 O O . LEU A 1 392 ? 3.001 -24.488 -17.716 1.00 91.38 392 LEU A O 1
ATOM 3039 N N . ASN A 1 393 ? 5.012 -23.918 -18.541 1.00 91.88 393 ASN A N 1
ATOM 3040 C CA . ASN A 1 393 ? 4.881 -22.482 -18.362 1.00 91.88 393 ASN A CA 1
ATOM 3041 C C . ASN A 1 393 ? 4.484 -21.800 -19.671 1.00 91.88 393 ASN A C 1
ATOM 3043 O O . ASN A 1 393 ? 5.043 -22.091 -20.730 1.00 91.88 393 ASN A O 1
ATOM 3047 N N . PHE A 1 394 ? 3.596 -20.816 -19.563 1.00 92.44 394 PHE A N 1
ATOM 3048 C CA . PHE A 1 394 ? 3.240 -19.901 -20.639 1.00 92.44 394 PHE A CA 1
ATOM 3049 C C . PHE A 1 394 ? 3.395 -18.471 -20.139 1.00 92.44 394 PHE A C 1
ATOM 3051 O O . PHE A 1 394 ? 2.818 -18.098 -19.118 1.00 92.44 394 PHE A O 1
ATOM 3058 N N . ARG A 1 395 ? 4.143 -17.651 -20.872 1.00 91.50 395 ARG A N 1
ATOM 3059 C CA . ARG A 1 395 ? 4.183 -16.199 -20.697 1.00 91.50 395 ARG A CA 1
ATOM 3060 C C . ARG A 1 395 ? 3.482 -15.547 -21.871 1.00 91.50 395 ARG A C 1
ATOM 3062 O O . ARG A 1 395 ? 3.793 -15.866 -23.012 1.00 91.50 395 ARG A O 1
ATOM 3069 N N . VAL A 1 396 ? 2.567 -14.634 -21.586 1.00 90.69 396 VAL A N 1
ATOM 3070 C CA . VAL A 1 396 ? 1.860 -13.842 -22.593 1.00 90.69 396 VAL A CA 1
ATOM 3071 C C . VAL A 1 396 ? 2.226 -12.382 -22.397 1.00 90.69 396 VAL A C 1
ATOM 3073 O O . VAL A 1 396 ? 2.078 -11.849 -21.298 1.00 90.69 396 VAL A O 1
ATOM 3076 N N . GLU A 1 397 ? 2.697 -11.753 -23.467 1.00 89.12 397 GLU A N 1
ATOM 3077 C CA . GLU A 1 397 ? 3.121 -10.357 -23.508 1.00 89.12 397 GLU A CA 1
ATOM 3078 C C . GLU A 1 397 ? 2.261 -9.603 -24.523 1.00 89.12 397 GLU A C 1
ATOM 3080 O O . GLU A 1 397 ? 2.204 -9.958 -25.703 1.00 89.12 397 GLU A O 1
ATOM 3085 N N . GLY A 1 398 ? 1.551 -8.582 -24.046 1.00 86.69 398 GLY A N 1
ATOM 3086 C CA . GLY A 1 398 ? 0.821 -7.644 -24.890 1.00 86.69 398 GLY A CA 1
ATOM 3087 C C . GLY A 1 398 ? 1.733 -6.507 -25.309 1.00 86.69 398 GLY A C 1
ATOM 3088 O O . GLY A 1 398 ? 2.490 -5.985 -24.493 1.00 86.69 398 GLY A O 1
ATOM 3089 N N . ILE A 1 399 ? 1.659 -6.120 -26.575 1.00 84.81 399 ILE A N 1
ATOM 3090 C CA . ILE A 1 399 ? 2.553 -5.137 -27.176 1.00 84.81 399 ILE A CA 1
ATOM 3091 C C . ILE A 1 399 ? 1.741 -3.911 -27.572 1.00 84.81 399 ILE A C 1
ATOM 3093 O O . ILE A 1 399 ? 0.679 -4.026 -28.188 1.00 84.81 399 ILE A O 1
ATOM 3097 N N . MET A 1 400 ? 2.251 -2.727 -27.251 1.00 78.44 400 MET A N 1
ATOM 3098 C CA . MET A 1 400 ? 1.769 -1.479 -27.826 1.00 78.44 400 MET A CA 1
ATOM 3099 C C . MET A 1 400 ? 2.455 -1.220 -29.164 1.00 78.44 400 MET A C 1
ATOM 3101 O O . MET A 1 400 ? 3.669 -1.365 -29.293 1.00 78.44 400 MET A O 1
ATOM 3105 N N . SER A 1 401 ? 1.669 -0.859 -30.177 1.00 67.56 401 SER A N 1
ATOM 3106 C CA . SER A 1 401 ? 2.230 -0.341 -31.423 1.00 67.56 401 S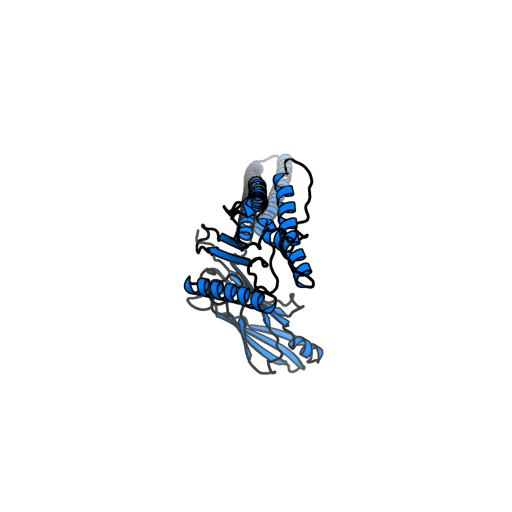ER A CA 1
ATOM 3107 C C . SER A 1 401 ? 2.835 1.031 -31.154 1.00 67.56 401 SER A C 1
ATOM 3109 O O . SER A 1 401 ? 2.196 1.834 -30.469 1.00 67.56 401 SER A O 1
ATOM 3111 N N . ASP A 1 402 ? 3.984 1.333 -31.757 1.00 56.84 402 ASP A N 1
ATOM 3112 C CA . ASP A 1 402 ? 4.444 2.716 -31.865 1.00 56.84 402 ASP A CA 1
ATOM 3113 C C . ASP A 1 402 ? 3.299 3.561 -32.447 1.00 56.84 402 ASP A C 1
ATOM 3115 O O . ASP A 1 402 ? 2.655 3.165 -33.428 1.00 56.84 402 ASP A O 1
ATOM 3119 N N . LEU A 1 403 ? 2.985 4.683 -31.791 1.00 38.91 403 LEU A N 1
ATOM 3120 C CA . LEU A 1 403 ? 2.052 5.671 -32.330 1.00 38.91 403 LEU A CA 1
ATOM 3121 C C . LEU A 1 403 ? 2.492 6.002 -33.766 1.00 38.91 403 LEU A C 1
ATOM 3123 O O . LEU A 1 403 ? 3.691 6.199 -33.981 1.00 38.91 403 LEU A O 1
ATOM 3127 N N . PRO A 1 404 ? 1.577 6.068 -34.751 1.00 34.03 404 PRO A N 1
ATOM 3128 C CA . PRO A 1 404 ? 1.943 6.622 -36.042 1.00 34.03 404 PRO A CA 1
ATOM 3129 C C . PRO A 1 404 ? 2.433 8.055 -35.805 1.00 34.03 404 PRO A C 1
ATOM 3131 O O . PRO A 1 404 ? 1.715 8.870 -35.223 1.00 34.03 404 PRO A O 1
ATOM 3134 N N . SER A 1 405 ? 3.690 8.279 -36.187 1.00 30.39 405 SER A N 1
ATOM 3135 C CA . SER A 1 405 ? 4.398 9.561 -36.188 1.00 30.39 405 SER A CA 1
ATOM 3136 C C . SER A 1 405 ? 3.608 10.671 -36.859 1.00 30.39 405 SER A C 1
ATOM 3138 O O . SER A 1 405 ? 3.067 10.377 -37.955 1.00 30.39 405 SER A O 1
#

Organism: NCBI:txid85056

Radius of gyration: 37.53 Å; chains: 1; bounding box: 87×69×106 Å

pLDDT: mean 79.42, std 12.23, range [30.39, 93.31]